Protein AF-0000000084721092 (afdb_homodimer)

Organism: Cystobacter fuscus (strain ATCC 25194 / DSM 2262 / NBRC 100088 / M29) (NCBI:txid1242864)

Secondary structure (DSSP, 8-state):
-EEEEPTT-EEEEETTEEEEEETTTTEEEEGGGGGSHHHHHHHHHTTS-EEHHHHHHHHHHHHT--HHHHHHHHHHHHHTTSEEETTSS-HHHHHHHHHHHHTT-HHHHHHHHHHTTSPPP-TTTTHHHHHHHHHHHHHHHSPPPPS----TTS-EEEPPSS------BHHHHHHT---S---SPBPHHHHHHHHHHHHSEEEEEEETTTEEEEEESS--GGG---EEEEEEESSBTTB-SEEEEEETTTTEEEEEEES--HHHIIIIII--TT--SS--SEEEEEEEEHHHHHHH--STHHHHHHHHHHHHHHHHHHHHHHHTT--EEEES---HHHHHHHHT--SSSEEEEEEEEE-/-EEEEPTT-EEEEETTEEEEEETTTTEEEEGGGGGSHHHHHHHHHTTS-EEHHHHHHHHHHHHT--HHHHHHHHHHHHHHTSEEETTSS-HHHHHHHHHHHHTT-HHHHHHHHHHTTSPPP-TTSSHHHHHHHHHHHHHHHSPPPPS----TTS-EEEPPSS------BHHHHHHT---S---SPBPHHHHHHHHHHHHS--EEEEETTTEEEEE-SS--GGG---EEEEEEESSBTTB-SEEEEEETTTTEEEEEEES--HHHIIIIII--TT--SS--SEEEEEEEEHHHHHHH--STHHHHHHHHHHHHHHHHHHHHHHHTT--EEEES---HHHHHHHHT--SSSEEEEEEEEE-

Structure (mmCIF, N/CA/C/O backbone):
data_AF-0000000084721092-model_v1
#
loop_
_entity.id
_entity.type
_entity.pdbx_description
1 polymer 'Nitroreductase domain-containing protein'
#
loop_
_atom_site.group_PDB
_atom_site.id
_atom_site.type_symbol
_atom_site.label_atom_id
_atom_site.label_alt_id
_atom_site.label_comp_id
_atom_site.label_asym_id
_atom_site.label_entity_id
_atom_site.label_seq_id
_atom_site.pdbx_PDB_ins_code
_atom_site.Cartn_x
_atom_site.Cartn_y
_atom_site.Cartn_z
_atom_site.occupancy
_atom_site.B_iso_or_equiv
_atom_site.auth_seq_id
_atom_site.auth_comp_id
_atom_site.auth_asym_id
_atom_site.auth_atom_id
_atom_site.pdbx_PDB_model_num
ATOM 1 N N . MET A 1 1 ? -22.094 -32.969 -9.875 1 88.88 1 MET A N 1
ATOM 2 C CA . MET A 1 1 ? -21.156 -32 -9.297 1 88.88 1 MET A CA 1
ATOM 3 C C . MET A 1 1 ? -20.062 -31.641 -10.305 1 88.88 1 MET A C 1
ATOM 5 O O . MET A 1 1 ? -19.562 -32.5 -11.016 1 88.88 1 MET A O 1
ATOM 9 N N . LYS A 1 2 ? -19.875 -30.391 -10.484 1 94 2 LYS A N 1
ATOM 10 C CA . LYS A 1 2 ? -18.828 -29.953 -11.406 1 94 2 LYS A CA 1
ATOM 11 C C . LYS A 1 2 ? -17.609 -29.453 -10.648 1 94 2 LYS A C 1
ATOM 13 O O . LYS A 1 2 ? -17.719 -29.047 -9.484 1 94 2 LYS A O 1
ATOM 18 N N . LEU A 1 3 ? -16.469 -29.656 -11.336 1 91.44 3 LEU A N 1
ATOM 19 C CA . LEU A 1 3 ? -15.188 -29.266 -10.758 1 91.44 3 LEU A CA 1
ATOM 20 C C . LEU A 1 3 ? -14.5 -28.219 -11.633 1 91.44 3 LEU A C 1
ATOM 22 O O . LEU A 1 3 ? -14.719 -28.188 -12.844 1 91.44 3 LEU A O 1
ATOM 26 N N . ARG A 1 4 ? -13.766 -27.391 -10.969 1 88.06 4 ARG A N 1
ATOM 27 C CA . ARG A 1 4 ? -12.945 -26.391 -11.641 1 88.06 4 ARG A CA 1
ATOM 28 C C . ARG A 1 4 ? -11.703 -26.047 -10.82 1 88.06 4 ARG A C 1
ATOM 30 O O . ARG A 1 4 ? -11.703 -26.188 -9.594 1 88.06 4 ARG A O 1
ATOM 37 N N . LEU A 1 5 ? -10.68 -25.688 -11.547 1 83.44 5 LEU A N 1
ATOM 38 C CA . LEU A 1 5 ? -9.523 -25.172 -10.812 1 83.44 5 LEU A CA 1
ATOM 39 C C . LEU A 1 5 ? -9.898 -23.969 -9.953 1 83.44 5 LEU A C 1
ATOM 41 O O . LEU A 1 5 ? -10.656 -23.109 -10.398 1 83.44 5 LEU A O 1
ATOM 45 N N . ALA A 1 6 ? -9.359 -24.016 -8.812 1 80.19 6 ALA A N 1
ATOM 46 C CA . ALA A 1 6 ? -9.641 -22.906 -7.906 1 80.19 6 ALA A CA 1
ATOM 47 C C . ALA A 1 6 ? -9.102 -21.594 -8.469 1 80.19 6 ALA A C 1
ATOM 49 O O . ALA A 1 6 ? -8.062 -21.562 -9.133 1 80.19 6 ALA A O 1
ATOM 50 N N . PRO A 1 7 ? -9.812 -20.547 -8.242 1 76.5 7 PRO A N 1
ATOM 51 C CA . PRO A 1 7 ? -9.289 -19.25 -8.68 1 76.5 7 PRO A CA 1
ATOM 52 C C . PRO A 1 7 ? -8.031 -18.828 -7.918 1 76.5 7 PRO A C 1
ATOM 54 O O . PRO A 1 7 ? -7.918 -19.094 -6.719 1 76.5 7 PRO A O 1
ATOM 57 N N . GLY A 1 8 ? -7.078 -18.234 -8.656 1 72.69 8 GLY A N 1
ATOM 58 C CA . GLY A 1 8 ? -5.91 -17.641 -8.031 1 72.69 8 GLY A CA 1
ATOM 59 C C . GLY A 1 8 ? -4.789 -18.641 -7.781 1 72.69 8 GLY A C 1
ATOM 60 O O . GLY A 1 8 ? -3.812 -18.328 -7.102 1 72.69 8 GLY A O 1
ATOM 61 N N . LEU A 1 9 ? -4.922 -19.859 -8.242 1 72.88 9 LEU A N 1
ATOM 62 C CA . LEU A 1 9 ? -3.863 -20.844 -8.062 1 72.88 9 LEU A CA 1
ATOM 63 C C . LEU A 1 9 ? -2.547 -20.344 -8.648 1 72.88 9 LEU A C 1
ATOM 65 O O . LEU A 1 9 ? -2.531 -19.75 -9.734 1 72.88 9 LEU A O 1
ATOM 69 N N . VAL A 1 10 ? -1.509 -20.594 -7.773 1 68.81 10 VAL A N 1
ATOM 70 C CA . VAL A 1 10 ? -0.183 -20.188 -8.219 1 68.81 10 VAL A CA 1
ATOM 71 C C . VAL A 1 10 ? 0.824 -21.297 -7.953 1 68.81 10 VAL A C 1
ATOM 73 O O . VAL A 1 10 ? 0.794 -21.938 -6.895 1 68.81 10 VAL A O 1
ATOM 76 N N . ALA A 1 11 ? 1.472 -21.625 -8.961 1 66.81 11 ALA A N 1
ATOM 77 C CA . ALA A 1 11 ? 2.617 -22.5 -8.742 1 66.81 11 ALA A CA 1
ATOM 78 C C . ALA A 1 11 ? 3.891 -21.688 -8.5 1 66.81 11 ALA A C 1
ATOM 80 O O . ALA A 1 11 ? 4.16 -20.719 -9.211 1 66.81 11 ALA A O 1
ATOM 81 N N . LEU A 1 12 ? 4.57 -21.969 -7.426 1 63.53 12 LEU A N 1
ATOM 82 C CA . LEU A 1 12 ? 5.684 -21.156 -6.945 1 63.53 12 LEU A CA 1
ATOM 83 C C . LEU A 1 12 ? 6.98 -21.969 -6.945 1 63.53 12 LEU A C 1
ATOM 85 O O . LEU A 1 12 ? 6.988 -23.141 -6.547 1 63.53 12 LEU A O 1
ATOM 89 N N . ASN A 1 13 ? 7.945 -21.391 -7.594 1 62.06 13 ASN A N 1
ATOM 90 C CA . ASN A 1 13 ? 9.305 -21.844 -7.332 1 62.06 13 ASN A CA 1
ATOM 91 C C . ASN A 1 13 ? 9.891 -21.188 -6.086 1 62.06 13 ASN A C 1
ATOM 93 O O . ASN A 1 13 ? 10.078 -19.969 -6.051 1 62.06 13 ASN A O 1
ATOM 97 N N . SER A 1 14 ? 9.938 -21.859 -4.965 1 59.66 14 SER A N 1
ATOM 98 C CA . SER A 1 14 ? 10.484 -21.375 -3.703 1 59.66 14 SER A CA 1
ATOM 99 C C . SER A 1 14 ? 11.719 -22.172 -3.289 1 59.66 14 SER A C 1
ATOM 101 O O . SER A 1 14 ? 12.016 -23.219 -3.879 1 59.66 14 SER A O 1
ATOM 103 N N . PRO A 1 15 ? 12.508 -21.578 -2.361 1 56.22 15 PRO A N 1
ATOM 104 C CA . PRO A 1 15 ? 13.641 -22.375 -1.864 1 56.22 15 PRO A CA 1
ATOM 105 C C . PRO A 1 15 ? 13.227 -23.75 -1.358 1 56.22 15 PRO A C 1
ATOM 107 O O . PRO A 1 15 ? 14.047 -24.672 -1.312 1 56.22 15 PRO A O 1
ATOM 110 N N . LEU A 1 16 ? 11.945 -23.859 -0.963 1 57.59 16 LEU A N 1
ATOM 111 C CA . LEU A 1 16 ? 11.438 -25.141 -0.494 1 57.59 16 LEU A CA 1
ATOM 112 C C . LEU A 1 16 ? 11.086 -26.047 -1.668 1 57.59 16 LEU A C 1
ATOM 114 O O . LEU A 1 16 ? 10.734 -27.219 -1.474 1 57.59 16 LEU A O 1
ATOM 118 N N . GLY A 1 17 ? 11.195 -25.531 -2.898 1 61.19 17 GLY A N 1
ATOM 119 C CA . GLY A 1 17 ? 10.828 -26.281 -4.098 1 61.19 17 GLY A CA 1
ATOM 120 C C . GLY A 1 17 ? 9.641 -25.672 -4.824 1 61.19 17 GLY A C 1
ATOM 121 O O . GLY A 1 17 ? 9.25 -24.547 -4.562 1 61.19 17 GLY A O 1
ATOM 122 N N . PHE A 1 18 ? 9.211 -26.375 -5.84 1 62.91 18 PHE A N 1
ATOM 123 C CA . PHE A 1 18 ? 8.031 -25.953 -6.598 1 62.91 18 PHE A CA 1
ATOM 124 C C . PHE A 1 18 ? 6.754 -26.344 -5.863 1 62.91 18 PHE A C 1
ATOM 126 O O . PHE A 1 18 ? 6.559 -27.5 -5.504 1 62.91 18 PHE A O 1
ATOM 133 N N . THR A 1 19 ? 5.996 -25.344 -5.48 1 70.06 19 THR A N 1
ATOM 134 C CA . THR A 1 19 ? 4.77 -25.578 -4.727 1 70.06 19 THR A CA 1
ATOM 135 C C . THR A 1 19 ? 3.584 -24.891 -5.41 1 70.06 19 THR A C 1
ATOM 137 O O . THR A 1 19 ? 3.766 -23.984 -6.219 1 70.06 19 THR A O 1
ATOM 140 N N . ILE A 1 20 ? 2.465 -25.5 -5.262 1 72.12 20 ILE A N 1
ATOM 141 C CA . ILE A 1 20 ? 1.227 -24.875 -5.711 1 72.12 20 ILE A CA 1
ATOM 142 C C . ILE A 1 20 ? 0.474 -24.312 -4.512 1 72.12 20 ILE A C 1
ATOM 144 O O . ILE A 1 20 ? 0.27 -25 -3.51 1 72.12 20 ILE A O 1
ATOM 148 N N . LEU A 1 21 ? 0.239 -23.047 -4.656 1 72.44 21 LEU A N 1
ATOM 149 C CA . LEU A 1 21 ? -0.495 -22.359 -3.596 1 72.44 21 LEU A CA 1
ATOM 150 C C . LEU A 1 21 ? -1.95 -22.141 -3.994 1 72.44 21 LEU A C 1
ATOM 152 O O . LEU A 1 21 ? -2.23 -21.656 -5.09 1 72.44 21 LEU A O 1
ATOM 156 N N . SER A 1 22 ? -2.857 -22.766 -3.166 1 73.12 22 SER A N 1
ATOM 157 C CA . SER A 1 22 ? -4.27 -22.406 -3.244 1 73.12 22 SER A CA 1
ATOM 158 C C . SER A 1 22 ? -4.613 -21.281 -2.287 1 73.12 22 SER A C 1
ATOM 160 O O . SER A 1 22 ? -4.688 -21.484 -1.072 1 73.12 22 SER A O 1
ATOM 162 N N . PRO A 1 23 ? -4.879 -20.172 -2.898 1 65.94 23 PRO A N 1
ATOM 163 C CA . PRO A 1 23 ? -5.109 -19.047 -1.992 1 65.94 23 PRO A CA 1
ATOM 164 C C . PRO A 1 23 ? -6.426 -19.156 -1.226 1 65.94 23 PRO A C 1
ATOM 166 O O . PRO A 1 23 ? -6.555 -18.609 -0.127 1 65.94 23 PRO A O 1
ATOM 169 N N . HIS A 1 24 ? -7.41 -19.875 -1.789 1 70.19 24 HIS A N 1
ATOM 170 C CA . HIS A 1 24 ? -8.719 -19.922 -1.143 1 70.19 24 HIS A CA 1
ATOM 171 C C . HIS A 1 24 ? -8.656 -20.688 0.168 1 70.19 24 HIS A C 1
ATOM 173 O O . HIS A 1 24 ? -9.391 -20.391 1.11 1 70.19 24 HIS A O 1
ATOM 179 N N . LEU A 1 25 ? -7.746 -21.672 0.221 1 68.94 25 LEU A N 1
ATOM 180 C CA . LEU A 1 25 ? -7.598 -22.438 1.46 1 68.94 25 LEU A CA 1
ATOM 181 C C . LEU A 1 25 ? -6.258 -22.141 2.123 1 68.94 25 LEU A C 1
ATOM 183 O O . LEU A 1 25 ? -5.957 -22.672 3.193 1 68.94 25 LEU A O 1
ATOM 187 N N . ASN A 1 26 ? -5.48 -21.203 1.487 1 68.56 26 ASN A N 1
ATOM 188 C CA . ASN A 1 26 ? -4.133 -20.891 1.945 1 68.56 26 ASN A CA 1
ATOM 189 C C . ASN A 1 26 ? -3.311 -22.156 2.203 1 68.56 26 ASN A C 1
ATOM 191 O O . ASN A 1 26 ? -2.74 -22.312 3.281 1 68.56 26 ASN A O 1
ATOM 195 N N . ARG A 1 27 ? -3.357 -23.047 1.295 1 70.56 27 ARG A N 1
ATOM 196 C CA . ARG A 1 27 ? -2.631 -24.312 1.379 1 70.56 27 ARG A CA 1
ATOM 197 C C . ARG A 1 27 ? -1.599 -24.422 0.262 1 70.56 27 ARG A C 1
ATOM 199 O O . ARG A 1 27 ? -1.841 -23.969 -0.861 1 70.56 27 ARG A O 1
ATOM 206 N N . GLN A 1 28 ? -0.469 -24.922 0.748 1 70.56 28 GLN A N 1
ATOM 207 C CA . GLN A 1 28 ? 0.604 -25.156 -0.211 1 70.56 28 GLN A CA 1
ATOM 208 C C . GLN A 1 28 ? 0.845 -26.656 -0.406 1 70.56 28 GLN A C 1
ATOM 210 O O . GLN A 1 28 ? 0.821 -27.422 0.558 1 70.56 28 GLN A O 1
ATOM 215 N N . VAL A 1 29 ? 0.781 -27.031 -1.613 1 69.88 29 VAL A N 1
ATOM 216 C CA . VAL A 1 29 ? 1.052 -28.438 -1.914 1 69.88 29 VAL A CA 1
ATOM 217 C C . VAL A 1 29 ? 2.355 -28.547 -2.701 1 69.88 29 VAL A C 1
ATOM 219 O O . VAL A 1 29 ? 2.742 -27.625 -3.416 1 69.88 29 VAL A O 1
ATOM 222 N N . ASP A 1 30 ? 3.021 -29.656 -2.465 1 66 30 ASP A N 1
ATOM 223 C CA . ASP A 1 30 ? 4.281 -29.922 -3.156 1 66 30 ASP A CA 1
ATOM 224 C C . ASP A 1 30 ? 4.078 -29.969 -4.668 1 66 30 ASP A C 1
ATOM 226 O O . ASP A 1 30 ? 3.098 -30.547 -5.152 1 66 30 ASP A O 1
ATOM 230 N N . GLY A 1 31 ? 4.945 -29.312 -5.355 1 61.72 31 GLY A N 1
ATOM 231 C CA . GLY A 1 31 ? 4.887 -29.219 -6.805 1 61.72 31 GLY A CA 1
ATOM 232 C C . GLY A 1 31 ? 5.168 -30.547 -7.492 1 61.72 31 GLY A C 1
ATOM 233 O O . GLY A 1 31 ? 4.996 -30.672 -8.703 1 61.72 31 GLY A O 1
ATOM 234 N N . GLY A 1 32 ? 5.703 -31.516 -6.688 1 61.94 32 GLY A N 1
ATOM 235 C CA . GLY A 1 32 ? 5.883 -32.844 -7.273 1 61.94 32 GLY A CA 1
ATOM 236 C C . GLY A 1 32 ? 4.645 -33.344 -7.988 1 61.94 32 GLY A C 1
ATOM 237 O O . GLY A 1 32 ? 4.742 -34.188 -8.891 1 61.94 32 GLY A O 1
ATOM 238 N N . LEU A 1 33 ? 3.605 -32.75 -7.617 1 60.81 33 LEU A N 1
ATOM 239 C CA . LEU A 1 33 ? 2.352 -33.062 -8.281 1 60.81 33 LEU A CA 1
ATOM 240 C C . LEU A 1 33 ? 2.395 -32.688 -9.758 1 60.81 33 LEU A C 1
ATOM 242 O O . LEU A 1 33 ? 1.742 -33.312 -10.586 1 60.81 33 LEU A O 1
ATOM 246 N N . LEU A 1 34 ? 3.225 -31.719 -10.023 1 60.38 34 LEU A N 1
ATOM 247 C CA . LEU A 1 34 ? 3.307 -31.234 -11.398 1 60.38 34 LEU A CA 1
ATOM 248 C C . LEU A 1 34 ? 4.16 -32.156 -12.258 1 60.38 34 LEU A C 1
ATOM 250 O O . LEU A 1 34 ? 4.117 -32.062 -13.484 1 60.38 34 LEU A O 1
ATOM 254 N N . GLU A 1 35 ? 4.902 -32.969 -11.508 1 60.38 35 GLU A N 1
ATOM 255 C CA . GLU A 1 35 ? 5.668 -33.969 -12.234 1 60.38 35 GLU A CA 1
ATOM 256 C C . GLU A 1 35 ? 4.75 -35 -12.867 1 60.38 35 GLU A C 1
ATOM 258 O O . GLU A 1 35 ? 5.148 -35.719 -13.789 1 60.38 35 GLU A O 1
ATOM 263 N N . GLU A 1 36 ? 3.598 -34.938 -12.281 1 58.97 36 GLU A N 1
ATOM 264 C CA . GLU A 1 36 ? 2.635 -35.906 -12.812 1 58.97 36 GLU A CA 1
ATOM 265 C C . GLU A 1 36 ? 1.87 -35.312 -14 1 58.97 36 GLU A C 1
ATOM 267 O O . GLU A 1 36 ? 1.123 -34.344 -13.844 1 58.97 36 GLU A O 1
ATOM 272 N N . ARG A 1 37 ? 2.277 -35.656 -15.195 1 58.69 37 ARG A N 1
ATOM 273 C CA . ARG A 1 37 ? 1.621 -35.219 -16.422 1 58.69 37 ARG A CA 1
ATOM 274 C C . ARG A 1 37 ? 0.109 -35.156 -16.234 1 58.69 37 ARG A C 1
ATOM 276 O O . ARG A 1 37 ? -0.547 -34.281 -16.812 1 58.69 37 ARG A O 1
ATOM 283 N N . SER A 1 38 ? -0.186 -36.062 -15.539 1 60.84 38 SER A N 1
ATOM 284 C CA . SER A 1 38 ? -1.628 -36.156 -15.336 1 60.84 38 SER A CA 1
ATOM 285 C C . SER A 1 38 ? -2.162 -34.938 -14.594 1 60.84 38 SER A C 1
ATOM 287 O O . SER A 1 38 ? -3.24 -34.438 -14.914 1 60.84 38 SER A O 1
ATOM 289 N N . PHE A 1 39 ? -1.338 -34.344 -13.812 1 64.38 39 PHE A N 1
ATOM 290 C CA . PHE A 1 39 ? -1.805 -33.219 -13.016 1 64.38 39 PHE A CA 1
ATOM 291 C C . PHE A 1 39 ? -1.832 -31.953 -13.852 1 64.38 39 PHE A C 1
ATOM 293 O O . PHE A 1 39 ? -2.789 -31.188 -13.781 1 64.38 39 PHE A O 1
ATOM 300 N N . VAL A 1 40 ? -0.849 -31.828 -14.617 1 63.69 40 VAL A N 1
ATOM 301 C CA . VAL A 1 40 ? -0.797 -30.656 -15.477 1 63.69 40 VAL A CA 1
ATOM 302 C C . VAL A 1 40 ? -1.979 -30.672 -16.453 1 63.69 40 VAL A C 1
ATOM 304 O O . VAL A 1 40 ? -2.594 -29.625 -16.703 1 63.69 40 VAL A O 1
ATOM 307 N N . THR A 1 41 ? -2.168 -31.828 -16.938 1 67.25 41 THR A N 1
ATOM 308 C CA . THR A 1 41 ? -3.297 -31.984 -17.844 1 67.25 41 THR A CA 1
ATOM 309 C C . THR A 1 41 ? -4.609 -31.656 -17.141 1 67.25 41 THR A C 1
ATOM 311 O O . THR A 1 41 ? -5.5 -31.047 -17.75 1 67.25 41 THR A O 1
ATOM 314 N N . LEU A 1 42 ? -4.656 -32.062 -15.906 1 71.94 42 LEU A N 1
ATOM 315 C CA . LEU A 1 42 ? -5.855 -31.766 -15.133 1 71.94 42 LEU A CA 1
ATOM 316 C C . LEU A 1 42 ? -6.016 -30.266 -14.953 1 71.94 42 LEU A C 1
ATOM 318 O O . LEU A 1 42 ? -7.133 -29.75 -15.016 1 71.94 42 LEU A O 1
ATOM 322 N N . LEU A 1 43 ? -4.891 -29.609 -14.805 1 70.19 43 LEU A N 1
ATOM 323 C CA . LEU A 1 43 ? -4.922 -28.156 -14.633 1 70.19 43 LEU A CA 1
ATOM 324 C C . LEU A 1 43 ? -5.438 -27.469 -15.891 1 70.19 43 LEU A C 1
ATOM 326 O O . LEU A 1 43 ? -6.113 -26.438 -15.805 1 70.19 43 LEU A O 1
ATOM 330 N N . GLU A 1 44 ? -5.18 -28.156 -16.969 1 69.5 44 GLU A N 1
ATOM 331 C CA . GLU A 1 44 ? -5.633 -27.594 -18.234 1 69.5 44 GLU A CA 1
ATOM 332 C C . GLU A 1 44 ? -7.102 -27.906 -18.484 1 69.5 44 GLU A C 1
ATOM 334 O O . GLU A 1 44 ? -7.836 -27.078 -19.031 1 69.5 44 GLU A O 1
ATOM 339 N N . GLN A 1 45 ? -7.434 -29.016 -18.062 1 75 45 GLN A N 1
ATOM 340 C CA . GLN A 1 45 ? -8.766 -29.5 -18.406 1 75 45 GLN A CA 1
ATOM 341 C C . GLN A 1 45 ? -9.812 -28.953 -17.438 1 75 45 GLN A C 1
ATOM 343 O O . GLN A 1 45 ? -11 -28.891 -17.766 1 75 45 GLN A O 1
ATOM 348 N N . CYS A 1 46 ? -9.414 -28.609 -16.281 1 82.5 46 CYS A N 1
ATOM 349 C CA . CYS A 1 46 ? -10.359 -28.156 -15.273 1 82.5 46 CYS A CA 1
ATOM 350 C C . CYS A 1 46 ? -10.406 -26.625 -15.211 1 82.5 46 CYS A C 1
ATOM 352 O O . CYS A 1 46 ? -10.711 -26.062 -14.164 1 82.5 46 CYS A O 1
ATOM 354 N N . ARG A 1 47 ? -10.117 -26 -16.234 1 80 47 ARG A N 1
ATOM 355 C CA . ARG A 1 47 ? -10.172 -24.531 -16.281 1 80 47 ARG A CA 1
ATOM 356 C C . ARG A 1 47 ? -11.617 -24.047 -16.266 1 80 47 ARG A C 1
ATOM 358 O O . ARG A 1 47 ? -11.891 -22.922 -15.82 1 80 47 ARG A O 1
ATOM 365 N N . GLU A 1 48 ? -12.391 -24.812 -16.891 1 84.19 48 GLU A N 1
ATOM 366 C CA . GLU A 1 48 ? -13.836 -24.578 -16.859 1 84.19 48 GLU A CA 1
ATOM 367 C C . GLU A 1 48 ? -14.555 -25.656 -16.062 1 84.19 48 GLU A C 1
ATOM 369 O O . GLU A 1 48 ? -13.969 -26.688 -15.727 1 84.19 48 GLU A O 1
ATOM 374 N N . TRP A 1 49 ? -15.75 -25.344 -15.742 1 89.5 49 TRP A N 1
ATOM 375 C CA . TRP A 1 49 ? -16.531 -26.328 -15 1 89.5 49 TRP A CA 1
ATOM 376 C C . TRP A 1 49 ? -16.672 -27.625 -15.789 1 89.5 49 TRP A C 1
ATOM 378 O O . TRP A 1 49 ? -17.062 -27.594 -16.953 1 89.5 49 TRP A O 1
ATOM 388 N N . ILE A 1 50 ? -16.312 -28.719 -15.203 1 92.75 50 ILE A N 1
ATOM 389 C CA . ILE A 1 50 ? -16.344 -30.031 -15.82 1 92.75 50 ILE A CA 1
ATOM 390 C C . ILE A 1 50 ? -16.922 -31.047 -14.844 1 92.75 50 ILE A C 1
ATOM 392 O O . ILE A 1 50 ? -16.688 -30.969 -13.641 1 92.75 50 ILE A O 1
ATOM 396 N N . ASP A 1 51 ? -17.625 -31.922 -15.312 1 94.75 51 ASP A N 1
ATOM 397 C CA . ASP A 1 51 ? -18.266 -32.938 -14.469 1 94.75 51 ASP A CA 1
ATOM 398 C C . ASP A 1 51 ? -17.234 -33.781 -13.75 1 94.75 51 ASP A C 1
ATOM 400 O O . ASP A 1 51 ? -16.234 -34.188 -14.344 1 94.75 51 ASP A O 1
ATOM 404 N N . ARG A 1 52 ? -17.516 -34.031 -12.5 1 93.62 52 ARG A N 1
ATOM 405 C CA . ARG A 1 52 ? -16.609 -34.812 -11.695 1 93.62 52 ARG A CA 1
ATOM 406 C C . ARG A 1 52 ? -16.312 -36.156 -12.359 1 93.62 52 ARG A C 1
ATOM 408 O O . ARG A 1 52 ? -15.172 -36.625 -12.352 1 93.62 52 ARG A O 1
ATOM 415 N N . GLY A 1 53 ? -17.375 -36.781 -12.883 1 93.69 53 GLY A N 1
ATOM 416 C CA . GLY A 1 53 ? -17.203 -38.062 -13.562 1 93.69 53 GLY A CA 1
ATOM 417 C C . GLY A 1 53 ? -16.234 -37.969 -14.727 1 93.69 53 GLY A C 1
ATOM 418 O O . GLY A 1 53 ? -15.453 -38.906 -14.961 1 93.69 53 GLY A O 1
ATOM 419 N N . GLN A 1 54 ? -16.328 -36.906 -15.453 1 93.38 54 GLN A N 1
ATOM 420 C CA . GLN A 1 54 ? -15.406 -36.719 -16.578 1 93.38 54 GLN A CA 1
ATOM 421 C C . GLN A 1 54 ? -13.969 -36.562 -16.078 1 93.38 54 GLN A C 1
ATOM 423 O O . GLN A 1 54 ? -13.039 -37.062 -16.703 1 93.38 54 GLN A O 1
ATOM 428 N N . VAL A 1 55 ? -13.805 -35.844 -15.047 1 91.06 55 VAL A N 1
ATOM 429 C CA . VAL A 1 55 ? -12.477 -35.656 -14.461 1 91.06 55 VAL A CA 1
ATOM 430 C C . VAL A 1 55 ? -11.922 -37 -14.008 1 91.06 55 VAL A C 1
ATOM 432 O O . VAL A 1 55 ? -10.75 -37.312 -14.227 1 91.06 55 VAL A O 1
ATOM 435 N N . SER A 1 56 ? -12.773 -37.75 -13.367 1 90.44 56 SER A N 1
ATOM 436 C CA . SER A 1 56 ? -12.375 -39.094 -12.914 1 90.44 56 SER A CA 1
ATOM 437 C C . SER A 1 56 ? -11.898 -39.969 -14.078 1 90.44 56 SER A C 1
ATOM 439 O O . SER A 1 56 ? -10.875 -40.625 -13.984 1 90.44 56 SER A O 1
ATOM 441 N N . ARG A 1 57 ? -12.617 -39.875 -15.133 1 90.75 57 ARG A N 1
ATOM 442 C CA . ARG A 1 57 ? -12.25 -40.656 -16.312 1 90.75 57 ARG A CA 1
ATOM 443 C C . ARG A 1 57 ? -10.898 -40.188 -16.875 1 90.75 57 ARG A C 1
ATOM 445 O O . ARG A 1 57 ? -10.078 -41 -17.281 1 90.75 57 ARG A O 1
ATOM 452 N N . LEU A 1 58 ? -10.797 -38.938 -16.906 1 86.44 58 LEU A N 1
ATOM 453 C CA . LEU A 1 58 ? -9.555 -38.344 -17.406 1 86.44 58 LEU A CA 1
ATOM 454 C C . LEU A 1 58 ? -8.367 -38.812 -16.562 1 86.44 58 LEU A C 1
ATOM 456 O O . LEU A 1 58 ? -7.301 -39.125 -17.109 1 86.44 58 LEU A O 1
ATOM 460 N N . ILE A 1 59 ? -8.555 -38.844 -15.289 1 82.88 59 ILE A N 1
ATOM 461 C CA . ILE A 1 59 ? -7.492 -39.281 -14.391 1 82.88 59 ILE A CA 1
ATOM 462 C C . ILE A 1 59 ? -7.195 -40.75 -14.625 1 82.88 59 ILE A C 1
ATOM 464 O O . ILE A 1 59 ? -6.031 -41.156 -14.688 1 82.88 59 ILE A O 1
ATOM 468 N N . CYS A 1 60 ? -8.227 -41.469 -14.734 1 85 60 CYS A N 1
ATOM 469 C CA . CYS A 1 60 ? -8.039 -42.906 -14.992 1 85 60 CYS A CA 1
ATOM 470 C C . CYS A 1 60 ? -7.23 -43.125 -16.266 1 85 60 CYS A C 1
ATOM 472 O O . CYS A 1 60 ? -6.301 -43.938 -16.281 1 85 60 CYS A O 1
ATOM 474 N N . GLU A 1 61 ? -7.602 -42.438 -17.266 1 82.94 61 GLU A N 1
ATOM 475 C CA . GLU A 1 61 ? -6.965 -42.594 -18.562 1 82.94 61 GLU A CA 1
ATOM 476 C C . GLU A 1 61 ? -5.516 -42.094 -18.531 1 82.94 61 GLU A C 1
ATOM 478 O O . GLU A 1 61 ? -4.629 -42.75 -19.094 1 82.94 61 GLU A O 1
ATOM 483 N N . ARG A 1 62 ? -5.359 -41.125 -17.859 1 75 62 ARG A N 1
ATOM 484 C CA . ARG A 1 62 ? -4.066 -40.469 -17.969 1 75 62 ARG A CA 1
ATOM 485 C C . ARG A 1 62 ? -3.088 -41 -16.922 1 75 62 ARG A C 1
ATOM 487 O O . ARG A 1 62 ? -1.88 -41.031 -17.156 1 75 62 ARG A O 1
ATOM 494 N N . MET A 1 63 ? -3.654 -41.281 -15.766 1 71.5 63 MET A N 1
ATOM 495 C CA . MET A 1 63 ? -2.781 -41.719 -14.68 1 71.5 63 MET A CA 1
ATOM 496 C C . MET A 1 63 ? -2.797 -43.25 -14.555 1 71.5 63 MET A C 1
ATOM 498 O O . MET A 1 63 ? -2.154 -43.812 -13.664 1 71.5 63 MET A O 1
ATOM 502 N N . ASN A 1 64 ? -3.373 -43.781 -15.516 1 77.62 64 ASN A N 1
ATOM 503 C CA . ASN A 1 64 ? -3.523 -45.219 -15.445 1 77.62 64 ASN A CA 1
ATOM 504 C C . ASN A 1 64 ? -3.941 -45.688 -14.055 1 77.62 64 ASN A C 1
ATOM 506 O O . ASN A 1 64 ? -3.285 -46.531 -13.453 1 77.62 64 ASN A O 1
ATOM 510 N N . ALA A 1 65 ? -4.867 -45.062 -13.547 1 80.31 65 ALA A N 1
ATOM 511 C CA . ALA A 1 65 ? -5.414 -45.312 -12.219 1 80.31 65 ALA A CA 1
ATOM 512 C C . ALA A 1 65 ? -6.82 -45.906 -12.312 1 80.31 65 ALA A C 1
ATOM 514 O O . ALA A 1 65 ? -7.484 -45.781 -13.344 1 80.31 65 ALA A O 1
ATOM 515 N N . ASP A 1 66 ? -7.141 -46.656 -11.312 1 87.31 66 ASP A N 1
ATOM 516 C CA . ASP A 1 66 ? -8.523 -47.125 -11.289 1 87.31 66 ASP A CA 1
ATOM 517 C C . ASP A 1 66 ? -9.469 -46.062 -10.773 1 87.31 66 ASP A C 1
ATOM 519 O O . ASP A 1 66 ? -9.023 -44.938 -10.422 1 87.31 66 ASP A O 1
ATOM 523 N N . SER A 1 67 ? -10.703 -46.344 -10.797 1 89.62 67 SER A N 1
ATOM 524 C CA . SER A 1 67 ? -11.727 -45.375 -10.477 1 89.62 67 SER A CA 1
ATOM 525 C C . SER A 1 67 ? -11.625 -44.906 -9.023 1 89.62 67 SER A C 1
ATOM 527 O O . SER A 1 67 ? -11.805 -43.719 -8.719 1 89.62 67 SER A O 1
ATOM 529 N N . ASP A 1 68 ? -11.258 -45.781 -8.133 1 90.88 68 ASP A N 1
ATOM 530 C CA . ASP A 1 68 ? -11.133 -45.438 -6.723 1 90.88 68 ASP A CA 1
ATOM 531 C C . ASP A 1 68 ? -9.961 -44.5 -6.488 1 90.88 68 ASP A C 1
ATOM 533 O O . ASP A 1 68 ? -10.07 -43.531 -5.73 1 90.88 68 ASP A O 1
ATOM 537 N N . ALA A 1 69 ? -8.938 -44.875 -7.098 1 85.81 69 ALA A N 1
ATOM 538 C CA . ALA A 1 69 ? -7.758 -44.031 -6.992 1 85.81 69 ALA A CA 1
ATOM 539 C C . ALA A 1 69 ? -8.008 -42.656 -7.605 1 85.81 69 ALA A C 1
ATOM 541 O O . ALA A 1 69 ? -7.531 -41.625 -7.086 1 85.81 69 ALA A O 1
ATOM 542 N N . ALA A 1 70 ? -8.695 -42.625 -8.719 1 86.25 70 ALA A N 1
ATOM 543 C CA . ALA A 1 70 ? -9.039 -41.375 -9.359 1 86.25 70 ALA A CA 1
ATOM 544 C C . ALA A 1 70 ? -9.883 -40.5 -8.445 1 86.25 70 ALA A C 1
ATOM 546 O O . ALA A 1 70 ? -9.609 -39.281 -8.281 1 86.25 70 ALA A O 1
ATOM 547 N N . GLU A 1 71 ? -10.836 -41.125 -7.875 1 89.81 71 GLU A N 1
ATOM 548 C CA . GLU A 1 71 ? -11.711 -40.375 -6.969 1 89.81 71 GLU A CA 1
ATOM 549 C C . GLU A 1 71 ? -10.945 -39.875 -5.75 1 89.81 71 GLU A C 1
ATOM 551 O O . GLU A 1 71 ? -11.195 -38.781 -5.266 1 89.81 71 GLU A O 1
ATOM 556 N N . ALA A 1 72 ? -10.062 -40.688 -5.273 1 86.19 72 ALA A N 1
ATOM 557 C CA . ALA A 1 72 ? -9.227 -40.281 -4.148 1 86.19 72 ALA A CA 1
ATOM 558 C C . ALA A 1 72 ? -8.359 -39.062 -4.512 1 86.19 72 ALA A C 1
ATOM 560 O O . ALA A 1 72 ? -8.156 -38.188 -3.691 1 86.19 72 ALA A O 1
ATOM 561 N N . THR A 1 73 ? -7.895 -39.125 -5.699 1 82.31 73 THR A N 1
ATOM 562 C CA . THR A 1 73 ? -7.086 -38 -6.184 1 82.31 73 THR A CA 1
ATOM 563 C C . THR A 1 73 ? -7.918 -36.75 -6.266 1 82.31 73 THR A C 1
ATOM 565 O O . THR A 1 73 ? -7.453 -35.656 -5.875 1 82.31 73 THR A O 1
ATOM 568 N N . ILE A 1 74 ? -9.078 -36.875 -6.785 1 85.38 74 ILE A N 1
ATOM 569 C CA . ILE A 1 74 ? -9.969 -35.719 -6.867 1 85.38 74 ILE A CA 1
ATOM 570 C C . ILE A 1 74 ? -10.219 -35.156 -5.469 1 85.38 74 ILE A C 1
ATOM 572 O O . ILE A 1 74 ? -10.141 -33.938 -5.25 1 85.38 74 ILE A O 1
ATOM 576 N N . ASP A 1 75 ? -10.406 -36 -4.566 1 86.38 75 ASP A N 1
ATOM 577 C CA . ASP A 1 75 ? -10.648 -35.594 -3.191 1 86.38 75 ASP A CA 1
ATOM 578 C C . ASP A 1 75 ? -9.43 -34.875 -2.596 1 86.38 75 ASP A C 1
ATOM 580 O O . ASP A 1 75 ? -9.562 -33.938 -1.838 1 86.38 75 ASP A O 1
ATOM 584 N N . GLU A 1 76 ? -8.352 -35.406 -2.926 1 80.06 76 GLU A N 1
ATOM 585 C CA . GLU A 1 76 ? -7.109 -34.781 -2.455 1 80.06 76 GLU A CA 1
ATOM 586 C C . GLU A 1 76 ? -6.945 -33.375 -3.018 1 80.06 76 GLU A C 1
ATOM 588 O O . GLU A 1 76 ? -6.547 -32.469 -2.297 1 80.06 76 GLU A O 1
ATOM 593 N N . LEU A 1 77 ? -7.258 -33.25 -4.285 1 80.19 77 LEU A N 1
ATOM 594 C CA . LEU A 1 77 ? -7.137 -31.938 -4.93 1 80.19 77 LEU A CA 1
ATOM 595 C C . LEU A 1 77 ? -8.172 -30.953 -4.375 1 80.19 77 LEU A C 1
ATOM 597 O O . LEU A 1 77 ? -7.879 -29.766 -4.207 1 80.19 77 LEU A O 1
ATOM 601 N N . LEU A 1 78 ? -9.289 -31.484 -4.105 1 83.38 78 LEU A N 1
ATOM 602 C CA . LEU A 1 78 ? -10.32 -30.672 -3.467 1 83.38 78 LEU A CA 1
ATOM 603 C C . LEU A 1 78 ? -9.898 -30.281 -2.055 1 83.38 78 LEU A C 1
ATOM 605 O O . LEU A 1 78 ? -10.031 -29.125 -1.665 1 83.38 78 LEU A O 1
ATOM 609 N N . GLY A 1 79 ? -9.344 -31.25 -1.38 1 80.75 79 GLY A N 1
ATOM 610 C CA . GLY A 1 79 ? -8.883 -31 -0.027 1 80.75 79 GLY A CA 1
ATOM 611 C C . GLY A 1 79 ? -7.727 -30.016 0.03 1 80.75 79 GLY A C 1
ATOM 612 O O . GLY A 1 79 ? -7.598 -29.25 0.99 1 80.75 79 GLY A O 1
ATOM 613 N N . ALA A 1 80 ? -6.965 -30 -1.051 1 77.19 80 ALA A N 1
ATOM 614 C CA . ALA A 1 80 ? -5.816 -29.094 -1.131 1 77.19 80 ALA A CA 1
ATOM 615 C C . ALA A 1 80 ? -6.234 -27.719 -1.657 1 77.19 80 ALA A C 1
ATOM 617 O O . ALA A 1 80 ? -5.43 -26.781 -1.672 1 77.19 80 ALA A O 1
ATOM 618 N N . GLY A 1 81 ? -7.473 -27.594 -2.1 1 79.69 81 GLY A N 1
ATOM 619 C CA . GLY A 1 81 ? -7.969 -26.312 -2.607 1 79.69 81 GLY A CA 1
ATOM 620 C C . GLY A 1 81 ? -7.559 -26.047 -4.043 1 79.69 81 GLY A C 1
ATOM 621 O O . GLY A 1 81 ? -7.648 -24.922 -4.516 1 79.69 81 GLY A O 1
ATOM 622 N N . MET A 1 82 ? -7.113 -27.016 -4.688 1 79.12 82 MET A N 1
ATOM 623 C CA . MET A 1 82 ? -6.711 -26.859 -6.078 1 79.12 82 MET A CA 1
ATOM 624 C C . MET A 1 82 ? -7.922 -26.891 -7.004 1 79.12 82 MET A C 1
ATOM 626 O O . MET A 1 82 ? -7.926 -26.25 -8.055 1 79.12 82 MET A O 1
ATOM 630 N N . LEU A 1 83 ? -8.883 -27.719 -6.566 1 81.5 83 LEU A N 1
ATOM 631 C CA . LEU A 1 83 ? -10.172 -27.781 -7.254 1 81.5 83 LEU A CA 1
ATOM 632 C C . LEU A 1 83 ? -11.289 -27.266 -6.363 1 81.5 83 LEU A C 1
ATOM 634 O O . LEU A 1 83 ? -11.188 -27.312 -5.137 1 81.5 83 LEU A O 1
ATOM 638 N N . VAL A 1 84 ? -12.242 -26.672 -6.957 1 86.88 84 VAL A N 1
ATOM 639 C CA . VAL A 1 84 ? -13.461 -26.281 -6.254 1 86.88 84 VAL A CA 1
ATOM 640 C C . VAL A 1 84 ? -14.672 -26.922 -6.926 1 86.88 84 VAL A C 1
ATOM 642 O O . VAL A 1 84 ? -14.609 -27.312 -8.094 1 86.88 84 VAL A O 1
ATOM 645 N N . MET A 1 85 ? -15.711 -27.078 -6.133 1 89.12 85 MET A N 1
ATOM 646 C CA . MET A 1 85 ? -16.969 -27.625 -6.629 1 89.12 85 MET A CA 1
ATOM 647 C C . MET A 1 85 ? -17.953 -26.5 -6.965 1 89.12 85 MET A C 1
ATOM 649 O O . MET A 1 85 ? -17.859 -25.406 -6.406 1 89.12 85 MET A O 1
ATOM 653 N N . ASP A 1 86 ? -18.781 -26.734 -7.934 1 87.75 86 ASP A N 1
ATOM 654 C CA . ASP A 1 86 ? -19.75 -25.719 -8.344 1 87.75 86 ASP A CA 1
ATOM 655 C C . ASP A 1 86 ? -20.672 -25.344 -7.184 1 87.75 86 ASP A C 1
ATOM 657 O O . ASP A 1 86 ? -21.297 -24.281 -7.191 1 87.75 86 ASP A O 1
ATOM 661 N N . ALA A 1 87 ? -20.766 -26.25 -6.223 1 79.5 87 ALA A N 1
ATOM 662 C CA . ALA A 1 87 ? -21.562 -25.938 -5.039 1 79.5 87 ALA A CA 1
ATOM 663 C C . ALA A 1 87 ? -20.828 -24.953 -4.129 1 79.5 87 ALA A C 1
ATOM 665 O O . ALA A 1 87 ? -21.438 -24.328 -3.27 1 79.5 87 ALA A O 1
ATOM 666 N N . ASP A 1 88 ? -19.547 -24.906 -4.395 1 74.5 88 ASP A N 1
ATOM 667 C CA . ASP A 1 88 ? -18.75 -23.984 -3.578 1 74.5 88 ASP A CA 1
ATOM 668 C C . ASP A 1 88 ? -19 -22.531 -3.979 1 74.5 88 ASP A C 1
ATOM 670 O O . ASP A 1 88 ? -19.156 -22.234 -5.164 1 74.5 88 ASP A O 1
ATOM 674 N N . ASP A 1 89 ? -19.406 -21.719 -3.17 1 68.44 89 ASP A N 1
ATOM 675 C CA . ASP A 1 89 ? -19.672 -20.297 -3.422 1 68.44 89 ASP A CA 1
ATOM 676 C C . ASP A 1 89 ? -18.375 -19.562 -3.779 1 68.44 89 ASP A C 1
ATOM 678 O O . ASP A 1 89 ? -17.828 -18.828 -2.955 1 68.44 89 ASP A O 1
ATOM 682 N N . GLN A 1 90 ? -17.906 -19.938 -5.059 1 77.56 90 GLN A N 1
ATOM 683 C CA . GLN A 1 90 ? -16.703 -19.266 -5.52 1 77.56 90 GLN A CA 1
ATOM 684 C C . GLN A 1 90 ? -17 -18.359 -6.707 1 77.56 90 GLN A C 1
ATOM 686 O O . GLN A 1 90 ? -16.078 -17.953 -7.43 1 77.56 90 GLN A O 1
ATOM 691 N N . ALA A 1 91 ? -18.172 -18.078 -6.926 1 78.56 91 ALA A N 1
ATOM 692 C CA . ALA A 1 91 ? -18.578 -17.328 -8.109 1 78.56 91 ALA A CA 1
ATOM 693 C C . ALA A 1 91 ? -17.906 -15.953 -8.148 1 78.56 91 ALA A C 1
ATOM 695 O O . ALA A 1 91 ? -17.422 -15.523 -9.203 1 78.56 91 ALA A O 1
ATOM 696 N N . ASP A 1 92 ? -17.828 -15.32 -7.062 1 82.06 92 ASP A N 1
ATOM 697 C CA . ASP A 1 92 ? -17.234 -13.992 -7.004 1 82.06 92 ASP A CA 1
ATOM 698 C C . ASP A 1 92 ? -15.727 -14.055 -7.277 1 82.06 92 ASP A C 1
ATOM 700 O O . ASP A 1 92 ? -15.172 -13.164 -7.914 1 82.06 92 ASP A O 1
ATOM 704 N N . GLY A 1 93 ? -15.18 -15.109 -6.82 1 81.88 93 GLY A N 1
ATOM 705 C CA . GLY A 1 93 ? -13.758 -15.289 -7.066 1 81.88 93 GLY A CA 1
ATOM 706 C C . GLY A 1 93 ? -13.422 -15.438 -8.539 1 81.88 93 GLY A C 1
ATOM 707 O O . GLY A 1 93 ? -12.477 -14.82 -9.031 1 81.88 93 GLY A O 1
ATOM 708 N N . PHE A 1 94 ? -14.188 -16.203 -9.211 1 83.56 94 PHE A N 1
ATOM 709 C CA . PHE A 1 94 ? -13.969 -16.422 -10.633 1 83.56 94 PHE A CA 1
ATOM 710 C C . PHE A 1 94 ? -14.227 -15.133 -11.414 1 83.56 94 PHE A C 1
ATOM 712 O O . PHE A 1 94 ? -13.461 -14.781 -12.312 1 83.56 94 PHE A O 1
ATOM 719 N N . ARG A 1 95 ? -15.281 -14.508 -11.07 1 86.69 95 ARG A N 1
ATOM 720 C CA . ARG A 1 95 ? -15.609 -13.25 -11.734 1 86.69 95 ARG A CA 1
ATOM 721 C C . ARG A 1 95 ? -14.508 -12.219 -11.516 1 86.69 95 ARG A C 1
ATOM 723 O O . ARG A 1 95 ? -14.125 -11.5 -12.445 1 86.69 95 ARG A O 1
ATOM 730 N N . ALA A 1 96 ? -14.055 -12.148 -10.336 1 87.75 96 ALA A N 1
ATOM 731 C CA . ALA A 1 96 ? -13 -11.195 -10.008 1 87.75 96 ALA A CA 1
ATOM 732 C C . ALA A 1 96 ? -11.711 -11.508 -10.766 1 87.75 96 ALA A C 1
ATOM 734 O O . ALA A 1 96 ? -11.062 -10.602 -11.305 1 87.75 96 ALA A O 1
ATOM 735 N N . GLN A 1 97 ? -11.344 -12.75 -10.797 1 86.12 97 GLN A N 1
ATOM 736 C CA . GLN A 1 97 ? -10.148 -13.156 -11.531 1 86.12 97 GLN A CA 1
ATOM 737 C C . GLN A 1 97 ? -10.219 -12.719 -12.992 1 86.12 97 GLN A C 1
ATOM 739 O O . GLN A 1 97 ? -9.242 -12.219 -13.547 1 86.12 97 GLN A O 1
ATOM 744 N N . GLU A 1 98 ? -11.344 -12.93 -13.523 1 85.44 98 GLU A N 1
ATOM 745 C CA . GLU A 1 98 ? -11.539 -12.555 -14.922 1 85.44 98 GLU A CA 1
ATOM 746 C C . GLU A 1 98 ? -11.445 -11.047 -15.102 1 85.44 98 GLU A C 1
ATOM 748 O O . GLU A 1 98 ? -10.781 -10.562 -16.016 1 85.44 98 GLU A O 1
ATOM 753 N N . GLU A 1 99 ? -12.102 -10.383 -14.25 1 90 99 GLU A N 1
ATOM 754 C CA . GLU A 1 99 ? -12.141 -8.922 -14.359 1 90 99 GLU A CA 1
ATOM 755 C C . GLU A 1 99 ? -10.758 -8.32 -14.148 1 90 99 GLU A C 1
ATOM 757 O O . GLU A 1 99 ? -10.336 -7.445 -14.906 1 90 99 GLU A O 1
ATOM 762 N N . TRP A 1 100 ? -10.07 -8.742 -13.141 1 91.12 100 TRP A N 1
ATOM 763 C CA . TRP A 1 100 ? -8.734 -8.227 -12.875 1 91.12 100 TRP A CA 1
ATOM 764 C C . TRP A 1 100 ? -7.793 -8.539 -14.031 1 91.12 100 TRP A C 1
ATOM 766 O O . TRP A 1 100 ? -6.98 -7.699 -14.43 1 91.12 100 TRP A O 1
ATOM 776 N N . SER A 1 101 ? -7.945 -9.68 -14.547 1 85.62 101 SER A N 1
ATOM 777 C CA . SER A 1 101 ? -7.102 -10.086 -15.672 1 85.62 101 SER A CA 1
ATOM 778 C C . SER A 1 101 ? -7.352 -9.203 -16.891 1 85.62 101 SER A C 1
ATOM 780 O O . SER A 1 101 ? -6.414 -8.859 -17.609 1 85.62 101 SER A O 1
ATOM 782 N N . ARG A 1 102 ? -8.594 -8.922 -17.094 1 87.56 102 ARG A N 1
ATOM 783 C CA . ARG A 1 102 ? -8.969 -8.078 -18.219 1 87.56 102 ARG A CA 1
ATOM 784 C C . ARG A 1 102 ? -8.242 -6.738 -18.172 1 87.56 102 ARG A C 1
ATOM 786 O O . ARG A 1 102 ? -7.93 -6.156 -19.203 1 87.56 102 ARG A O 1
ATOM 793 N N . TYR A 1 103 ? -7.879 -6.34 -17.016 1 90.88 103 TYR A N 1
ATOM 794 C CA . TYR A 1 103 ? -7.254 -5.031 -16.859 1 90.88 103 TYR A CA 1
ATOM 795 C C . TYR A 1 103 ? -5.754 -5.172 -16.625 1 90.88 103 TYR A C 1
ATOM 797 O O . TYR A 1 103 ? -5.086 -4.203 -16.25 1 90.88 103 TYR A O 1
ATOM 805 N N . GLY A 1 104 ? -5.211 -6.363 -16.719 1 83.44 104 GLY A N 1
ATOM 806 C CA . GLY A 1 104 ? -3.783 -6.578 -16.531 1 83.44 104 GLY A CA 1
ATOM 807 C C . GLY A 1 104 ? -3.369 -6.656 -15.078 1 83.44 104 GLY A C 1
ATOM 808 O O . GLY A 1 104 ? -2.215 -6.387 -14.742 1 83.44 104 GLY A O 1
ATOM 809 N N . TRP A 1 105 ? -4.289 -6.965 -14.211 1 89.19 105 TRP A N 1
ATOM 810 C CA . TRP A 1 105 ? -4.039 -6.969 -12.766 1 89.19 105 TRP A CA 1
ATOM 811 C C . TRP A 1 105 ? -4.004 -8.391 -12.227 1 89.19 105 TRP A C 1
ATOM 813 O O . TRP A 1 105 ? -4.516 -8.664 -11.141 1 89.19 105 TRP A O 1
ATOM 823 N N . ASP A 1 106 ? -3.355 -9.266 -12.938 1 81.69 106 ASP A N 1
ATOM 824 C CA . ASP A 1 106 ? -3.277 -10.656 -12.5 1 81.69 106 ASP A CA 1
ATOM 825 C C . ASP A 1 106 ? -2.451 -10.789 -11.227 1 81.69 106 ASP A C 1
ATOM 827 O O . ASP A 1 106 ? -2.85 -11.484 -10.289 1 81.69 106 ASP A O 1
ATOM 831 N N . GLU A 1 107 ? -1.348 -10.102 -11.266 1 80.75 107 GLU A N 1
ATOM 832 C CA . GLU A 1 107 ? -0.439 -10.227 -10.133 1 80.75 107 GLU A CA 1
ATOM 833 C C . GLU A 1 107 ? -1.045 -9.617 -8.875 1 80.75 107 GLU A C 1
ATOM 835 O O . GLU A 1 107 ? -1.018 -10.234 -7.805 1 80.75 107 GLU A O 1
ATOM 840 N N . PRO A 1 108 ? -1.647 -8.406 -8.984 1 88.12 108 PRO A N 1
ATOM 841 C CA . PRO A 1 108 ? -2.305 -7.863 -7.793 1 88.12 108 PRO A CA 1
ATOM 842 C C . PRO A 1 108 ? -3.455 -8.742 -7.301 1 88.12 108 PRO A C 1
ATOM 844 O O . PRO A 1 108 ? -3.711 -8.805 -6.094 1 88.12 108 PRO A O 1
ATOM 847 N N . PHE A 1 109 ? -4.164 -9.352 -8.203 1 87.44 109 PHE A N 1
ATOM 848 C CA . PHE A 1 109 ? -5.266 -10.219 -7.805 1 87.44 109 PHE A CA 1
ATOM 849 C C . PHE A 1 109 ? -4.766 -11.359 -6.93 1 87.44 109 PHE A C 1
ATOM 851 O O . PHE A 1 109 ? -5.336 -11.633 -5.871 1 87.44 109 PHE A O 1
ATOM 858 N N . ARG A 1 110 ? -3.77 -11.938 -7.32 1 80.62 110 ARG A N 1
ATOM 859 C CA . ARG A 1 110 ? -3.219 -13.062 -6.574 1 80.62 110 ARG A CA 1
ATOM 860 C C . ARG A 1 110 ? -2.721 -12.617 -5.203 1 80.62 110 ARG A C 1
ATOM 862 O O . ARG A 1 110 ? -2.947 -13.305 -4.203 1 80.62 110 ARG A O 1
ATOM 869 N N . PHE A 1 111 ? -2 -11.57 -5.219 1 86.31 111 PHE A N 1
ATOM 870 C CA . PHE A 1 111 ? -1.529 -11.031 -3.945 1 86.31 111 PHE A CA 1
ATOM 871 C C . PHE A 1 111 ? -2.701 -10.734 -3.02 1 86.31 111 PHE A C 1
ATOM 873 O O . PHE A 1 111 ? -2.719 -11.172 -1.869 1 86.31 111 PHE A O 1
ATOM 880 N N . HIS A 1 112 ? -3.701 -9.992 -3.564 1 89 112 HIS A N 1
ATOM 881 C CA . HIS A 1 112 ? -4.875 -9.586 -2.795 1 89 112 HIS A CA 1
ATOM 882 C C . HIS A 1 112 ? -5.637 -10.805 -2.283 1 89 112 HIS A C 1
ATOM 884 O O . HIS A 1 112 ? -6.023 -10.852 -1.111 1 89 112 HIS A O 1
ATOM 890 N N . TRP A 1 113 ? -5.809 -11.711 -3.178 1 81.06 113 TRP A N 1
ATOM 891 C CA . TRP A 1 113 ? -6.543 -12.922 -2.834 1 81.06 113 TRP A CA 1
ATOM 892 C C . TRP A 1 113 ? -5.836 -13.695 -1.728 1 81.06 113 TRP A C 1
ATOM 894 O O . TRP A 1 113 ? -6.469 -14.141 -0.766 1 81.06 113 TRP A O 1
ATOM 904 N N . THR A 1 114 ? -4.566 -13.836 -1.807 1 76.81 114 THR A N 1
ATOM 905 C CA . THR A 1 114 ? -3.779 -14.625 -0.862 1 76.81 114 THR A CA 1
ATOM 906 C C . THR A 1 114 ? -3.779 -13.969 0.517 1 76.81 114 THR A C 1
ATOM 908 O O . THR A 1 114 ? -4.031 -14.633 1.524 1 76.81 114 THR A O 1
ATOM 911 N N . ILE A 1 115 ? -3.559 -12.695 0.536 1 78.19 115 ILE A N 1
ATOM 912 C CA . ILE A 1 115 ? -3.369 -12.055 1.833 1 78.19 115 ILE A CA 1
ATOM 913 C C . ILE A 1 115 ? -4.707 -11.961 2.562 1 78.19 115 ILE A C 1
ATOM 915 O O . ILE A 1 115 ? -4.746 -11.898 3.793 1 78.19 115 ILE A O 1
ATOM 919 N N . ASN A 1 116 ? -5.789 -11.945 1.844 1 75.88 116 ASN A N 1
ATOM 920 C CA . ASN A 1 116 ? -7.109 -11.867 2.459 1 75.88 116 ASN A CA 1
ATOM 921 C C . ASN A 1 116 ? -7.539 -13.219 3.035 1 75.88 116 ASN A C 1
ATOM 923 O O . ASN A 1 116 ? -8.516 -13.289 3.783 1 75.88 116 ASN A O 1
ATOM 927 N N . HIS A 1 117 ? -6.777 -14.203 2.723 1 72.12 117 HIS A N 1
ATOM 928 C CA . HIS A 1 117 ? -7.141 -15.523 3.221 1 72.12 117 HIS A CA 1
ATOM 929 C C . HIS A 1 117 ? -6.105 -16.047 4.211 1 72.12 117 HIS A C 1
ATOM 931 O O . HIS A 1 117 ? -6.168 -17.203 4.629 1 72.12 117 HIS A O 1
ATOM 937 N N . ILE A 1 118 ? -5.137 -15.242 4.5 1 70.25 118 ILE A N 1
ATOM 938 C CA . ILE A 1 118 ? -4.191 -15.609 5.547 1 70.25 118 ILE A CA 1
ATOM 939 C C . ILE A 1 118 ? -4.891 -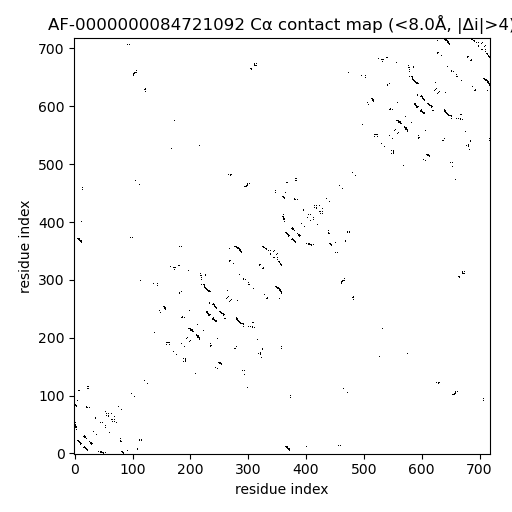15.586 6.902 1 70.25 118 ILE A C 1
ATOM 941 O O . ILE A 1 118 ? -5.637 -14.656 7.211 1 70.25 118 ILE A O 1
ATOM 945 N N . GLU A 1 119 ? -4.738 -16.719 7.516 1 62.19 119 GLU A N 1
ATOM 946 C CA . GLU A 1 119 ? -5.305 -16.781 8.859 1 62.19 119 GLU A CA 1
ATOM 947 C C . GLU A 1 119 ? -4.586 -15.82 9.805 1 62.19 119 GLU A C 1
ATOM 949 O O . GLU A 1 119 ? -3.357 -15.805 9.875 1 62.19 119 GLU A O 1
ATOM 954 N N . ARG A 1 120 ? -5.316 -14.992 10.422 1 62.59 120 ARG A N 1
ATOM 955 C CA . ARG A 1 120 ? -4.77 -14.031 11.375 1 62.59 120 ARG A CA 1
ATOM 956 C C . ARG A 1 120 ? -5.031 -14.469 12.805 1 62.59 120 ARG A C 1
ATOM 958 O O . ARG A 1 120 ? -5.938 -15.266 13.062 1 62.59 120 ARG A O 1
ATOM 965 N N . PHE A 1 121 ? -4.09 -14.047 13.641 1 54.62 121 PHE A N 1
ATOM 966 C CA . PHE A 1 121 ? -4.266 -14.336 15.062 1 54.62 121 PHE A CA 1
ATOM 967 C C . PHE A 1 121 ? -5.586 -13.773 15.57 1 54.62 121 PHE A C 1
ATOM 969 O O . PHE A 1 121 ? -5.984 -12.664 15.188 1 54.62 121 PHE A O 1
ATOM 976 N N . ASN A 1 122 ? -6.293 -14.555 16.156 1 54.34 122 ASN A N 1
ATOM 977 C CA . ASN A 1 122 ? -7.492 -14.094 16.844 1 54.34 122 ASN A CA 1
ATOM 978 C C . ASN A 1 122 ? -7.16 -13.547 18.234 1 54.34 122 ASN A C 1
ATOM 980 O O . ASN A 1 122 ? -6.996 -14.305 19.188 1 54.34 122 ASN A O 1
ATOM 984 N N . TYR A 1 123 ? -7.039 -12.266 18.422 1 51.84 123 TYR A N 1
ATOM 985 C CA . TYR A 1 123 ? -6.57 -11.602 19.625 1 51.84 123 TYR A CA 1
ATOM 986 C C . TYR A 1 123 ? -7.625 -11.664 20.734 1 51.84 123 TYR A C 1
ATOM 988 O O . TYR A 1 123 ? -7.348 -11.328 21.875 1 51.84 123 TYR A O 1
ATOM 996 N N . ARG A 1 124 ? -8.82 -12.07 20.562 1 54.12 124 ARG A N 1
ATOM 997 C CA . ARG A 1 124 ? -9.867 -12.188 21.578 1 54.12 124 ARG A CA 1
ATOM 998 C C . ARG A 1 124 ? -9.617 -13.391 22.484 1 54.12 124 ARG A C 1
ATOM 1000 O O . ARG A 1 124 ? -10.141 -13.461 23.594 1 54.12 124 ARG A O 1
ATOM 1007 N N . GLN A 1 125 ? -8.891 -14.172 22.078 1 58.44 125 GLN A N 1
ATOM 1008 C CA . GLN A 1 125 ? -8.578 -15.312 22.953 1 58.44 125 GLN A CA 1
ATOM 1009 C C . GLN A 1 125 ? -7.16 -15.203 23.5 1 58.44 125 GLN A C 1
ATOM 1011 O O . GLN A 1 125 ? -6.828 -14.234 24.188 1 58.44 125 GLN A O 1
ATOM 1016 N N . ASP A 1 126 ? -6.348 -15.977 23.188 1 62.78 126 ASP A N 1
ATOM 1017 C CA . ASP A 1 126 ? -4.977 -16.047 23.672 1 62.78 126 ASP A CA 1
ATOM 1018 C C . ASP A 1 126 ? -4 -15.445 22.672 1 62.78 126 ASP A C 1
ATOM 1020 O O . ASP A 1 126 ? -2.826 -15.812 22.641 1 62.78 126 ASP A O 1
ATOM 1024 N N . GLY A 1 127 ? -4.578 -14.469 22.016 1 67.44 127 GLY A N 1
ATOM 1025 C CA . GLY A 1 127 ? -3.775 -13.969 20.906 1 67.44 127 GLY A CA 1
ATOM 1026 C C . GLY A 1 127 ? -2.598 -13.125 21.359 1 67.44 127 GLY A C 1
ATOM 1027 O O . GLY A 1 127 ? -1.508 -13.219 20.781 1 67.44 127 GLY A O 1
ATOM 1028 N N . ARG A 1 128 ? -2.793 -12.516 22.484 1 73.5 128 ARG A N 1
ATOM 1029 C CA . ARG A 1 128 ? -1.715 -11.648 22.953 1 73.5 128 ARG A CA 1
ATOM 1030 C C . ARG A 1 128 ? -0.549 -12.477 23.5 1 73.5 128 ARG A C 1
ATOM 1032 O O . ARG A 1 128 ? 0.611 -12.195 23.188 1 73.5 128 ARG A O 1
ATOM 1039 N N . ALA A 1 129 ? -0.88 -13.32 24.281 1 78.75 129 ALA A N 1
ATOM 1040 C CA . ALA A 1 129 ? 0.161 -14.18 24.844 1 78.75 129 ALA A CA 1
ATOM 1041 C C . ALA A 1 129 ? 0.913 -14.922 23.734 1 78.75 129 ALA A C 1
ATOM 1043 O O . ALA A 1 129 ? 2.139 -15.039 23.781 1 78.75 129 ALA A O 1
ATOM 1044 N N . ALA A 1 130 ? 0.151 -15.375 22.781 1 79.81 130 ALA A N 1
ATOM 1045 C CA . ALA A 1 130 ? 0.76 -16.078 21.672 1 79.81 130 ALA A CA 1
ATOM 1046 C C . ALA A 1 130 ? 1.662 -15.156 20.859 1 79.81 130 ALA A C 1
ATOM 1048 O O . ALA A 1 130 ? 2.74 -15.562 20.406 1 79.81 130 ALA A O 1
ATOM 1049 N N . ASP A 1 131 ? 1.219 -14.016 20.734 1 81.44 131 ASP A N 1
ATOM 1050 C CA . ASP A 1 131 ? 1.985 -13.008 20 1 81.44 131 ASP A CA 1
ATOM 1051 C C . ASP A 1 131 ? 3.295 -12.688 20.719 1 81.44 131 ASP A C 1
ATOM 1053 O O . ASP A 1 131 ? 4.348 -12.594 20.078 1 81.44 131 ASP A O 1
ATOM 1057 N N . ILE A 1 132 ? 3.232 -12.562 22 1 84.5 132 ILE A N 1
ATOM 1058 C CA . ILE A 1 132 ? 4.41 -12.273 22.812 1 84.5 132 ILE A CA 1
ATOM 1059 C C . ILE A 1 132 ? 5.391 -13.445 22.734 1 84.5 132 ILE A C 1
ATOM 1061 O O . ILE A 1 132 ? 6.59 -13.242 22.531 1 84.5 132 ILE A O 1
ATOM 1065 N N . GLN A 1 133 ? 4.832 -14.586 22.875 1 86.69 133 GLN A N 1
ATOM 1066 C CA . GLN A 1 133 ? 5.672 -15.773 22.812 1 86.69 133 GLN A CA 1
ATOM 1067 C C . GLN A 1 133 ? 6.359 -15.898 21.453 1 86.69 133 GLN A C 1
ATOM 1069 O O . GLN A 1 133 ? 7.535 -16.266 21.391 1 86.69 133 GLN A O 1
ATOM 1074 N N . MET A 1 134 ? 5.609 -15.609 20.531 1 86.81 134 MET A N 1
ATOM 1075 C CA . MET A 1 134 ? 6.16 -15.664 19.172 1 86.81 134 MET A CA 1
ATOM 1076 C C . MET A 1 134 ? 7.293 -14.656 19 1 86.81 134 MET A C 1
ATOM 1078 O O . MET A 1 134 ? 8.359 -14.992 18.484 1 86.81 134 MET A O 1
ATOM 1082 N N . MET A 1 135 ? 7.094 -13.508 19.484 1 88.38 135 MET A N 1
ATOM 1083 C CA . MET A 1 135 ? 8.109 -12.461 19.359 1 88.38 135 MET A CA 1
ATOM 1084 C C . MET A 1 135 ? 9.352 -12.812 20.172 1 88.38 135 MET A C 1
ATOM 1086 O O . MET A 1 135 ? 10.477 -12.555 19.719 1 88.38 135 MET A O 1
ATOM 1090 N N . GLU A 1 136 ? 9.141 -13.359 21.266 1 91.94 136 GLU A N 1
ATOM 1091 C CA . GLU A 1 136 ? 10.266 -13.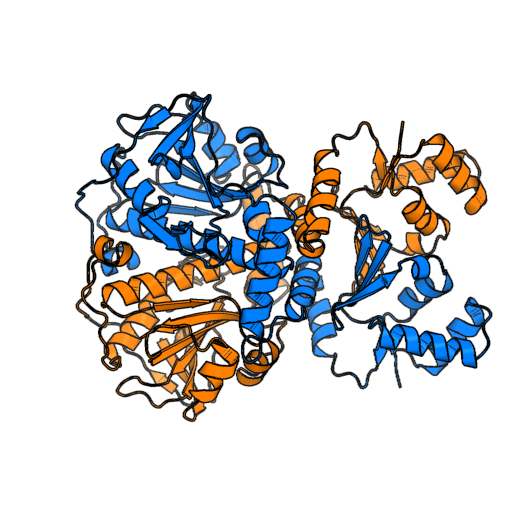805 22.078 1 91.94 136 GLU A CA 1
ATOM 1092 C C . GLU A 1 136 ? 11.094 -14.859 21.359 1 91.94 136 GLU A C 1
ATOM 1094 O O . GLU A 1 136 ? 12.328 -14.852 21.422 1 91.94 136 GLU A O 1
ATOM 1099 N N . SER A 1 137 ? 10.383 -15.695 20.719 1 92.44 137 SER A N 1
ATOM 1100 C CA . SER A 1 137 ? 11.086 -16.719 19.953 1 92.44 137 SER A CA 1
ATOM 1101 C C . SER A 1 137 ? 11.883 -16.109 18.812 1 92.44 137 SER A C 1
ATOM 1103 O O . SER A 1 137 ? 12.961 -16.594 18.469 1 92.44 137 SER A O 1
ATOM 1105 N N . PHE A 1 138 ? 11.359 -15.102 18.219 1 91.88 138 PHE A N 1
ATOM 1106 C CA . PHE A 1 138 ? 12.062 -14.438 17.125 1 91.88 138 PHE A CA 1
ATOM 1107 C C . PHE A 1 138 ? 13.359 -13.805 17.625 1 91.88 138 PHE A C 1
ATOM 1109 O O . PHE A 1 138 ? 14.414 -13.992 17.016 1 91.88 138 PHE A O 1
ATOM 1116 N N . VAL A 1 139 ? 13.297 -13.117 18.719 1 92.56 139 VAL A N 1
ATOM 1117 C CA . VAL A 1 139 ? 14.43 -12.375 19.25 1 92.56 139 VAL A CA 1
ATOM 1118 C C . VAL A 1 139 ? 15.508 -13.344 19.734 1 92.56 139 VAL A C 1
ATOM 1120 O O . VAL A 1 139 ? 16.703 -13.039 19.672 1 92.56 139 VAL A O 1
ATOM 1123 N N . LYS A 1 140 ? 15.078 -14.445 20.203 1 93.12 140 LYS A N 1
ATOM 1124 C CA . LYS A 1 140 ? 16.031 -15.469 20.625 1 93.12 140 LYS A CA 1
ATOM 1125 C C . LYS A 1 140 ? 16.75 -16.078 19.438 1 93.12 140 LYS A C 1
ATOM 1127 O O . LYS A 1 140 ? 17.938 -16.406 19.516 1 93.12 140 LYS A O 1
ATOM 1132 N N . ALA A 1 141 ? 16.031 -16.141 18.344 1 92.56 141 ALA A N 1
ATOM 1133 C CA . ALA A 1 141 ? 16.547 -16.844 17.172 1 92.56 141 ALA A CA 1
ATOM 1134 C C . ALA A 1 141 ? 17.422 -15.93 16.312 1 92.56 141 ALA A C 1
ATOM 1136 O O . ALA A 1 141 ? 18.344 -16.391 15.648 1 92.56 141 ALA A O 1
ATOM 1137 N N . GLU A 1 142 ? 17.062 -14.688 16.281 1 92.88 142 GLU A N 1
ATOM 1138 C CA . GLU A 1 142 ? 17.828 -13.797 15.414 1 92.88 142 GLU A CA 1
ATOM 1139 C C . GLU A 1 142 ? 17.812 -12.367 15.945 1 92.88 142 GLU A C 1
ATOM 1141 O O . GLU A 1 142 ? 16.906 -11.977 16.688 1 92.88 142 GLU A O 1
ATOM 1146 N N . THR A 1 143 ? 18.875 -11.641 15.539 1 91.94 143 THR A N 1
ATOM 1147 C CA . THR A 1 143 ? 18.969 -10.234 15.906 1 91.94 143 THR A CA 1
ATOM 1148 C C . THR A 1 143 ? 17.969 -9.398 15.102 1 91.94 143 THR A C 1
ATOM 1150 O O . THR A 1 143 ? 17.922 -9.492 13.875 1 91.94 143 THR A O 1
ATOM 1153 N N . PRO A 1 144 ? 17.188 -8.633 15.789 1 93 144 PRO A N 1
ATOM 1154 C CA . PRO A 1 144 ? 16.281 -7.742 15.047 1 93 144 PRO A CA 1
ATOM 1155 C C . PRO A 1 144 ? 17.031 -6.77 14.141 1 93 144 PRO A C 1
ATOM 1157 O O . PRO A 1 144 ? 18.156 -6.375 14.453 1 93 144 PRO A O 1
ATOM 1160 N N . PRO A 1 145 ? 16.438 -6.453 13.008 1 94.62 145 PRO A N 1
ATOM 1161 C CA . PRO A 1 145 ? 17.047 -5.414 12.188 1 94.62 145 PRO A CA 1
ATOM 1162 C C . PRO A 1 145 ? 17.188 -4.082 12.922 1 94.62 145 PRO A C 1
ATOM 1164 O O . PRO A 1 145 ? 16.359 -3.756 13.773 1 94.62 145 PRO A O 1
ATOM 1167 N N . PRO A 1 146 ? 18.203 -3.293 12.57 1 95.25 146 PRO A N 1
ATOM 1168 C CA . PRO A 1 146 ? 18.359 -1.991 13.227 1 95.25 146 PRO A CA 1
ATOM 1169 C C . PRO A 1 146 ? 17.188 -1.057 12.969 1 95.25 146 PRO A C 1
ATOM 1171 O O . PRO A 1 146 ? 16.625 -1.047 11.867 1 95.25 146 PRO A O 1
ATOM 1174 N N . GLN A 1 147 ? 16.875 -0.291 13.992 1 95.31 147 GLN A N 1
ATOM 1175 C CA . GLN A 1 147 ? 15.789 0.678 13.867 1 95.31 147 GLN A CA 1
ATOM 1176 C C . GLN A 1 147 ? 16.219 1.878 13.023 1 95.31 147 GLN A C 1
ATOM 1178 O O . GLN A 1 147 ? 15.375 2.602 12.492 1 95.31 147 GLN A O 1
ATOM 1183 N N . TYR A 1 148 ? 17.594 2.047 12.969 1 97.44 148 TYR A N 1
ATOM 1184 C CA . TYR A 1 148 ? 18.141 3.197 12.266 1 97.44 148 TYR A CA 1
ATOM 1185 C C . TYR A 1 148 ? 19.078 2.752 11.148 1 97.44 148 TYR A C 1
ATOM 1187 O O . TYR A 1 148 ? 19.781 1.738 11.273 1 97.44 148 TYR A O 1
ATOM 1195 N N . LYS A 1 149 ? 19.047 3.438 10.109 1 97.69 149 LYS A N 1
ATOM 1196 C CA . LYS A 1 149 ? 20.078 3.35 9.062 1 97.69 149 LYS A CA 1
ATOM 1197 C C . LYS A 1 149 ? 21.016 4.551 9.117 1 97.69 149 LYS A C 1
ATOM 1199 O O . LYS A 1 149 ? 20.562 5.691 9.234 1 97.69 149 LYS A O 1
ATOM 1204 N N . GLU A 1 150 ? 22.281 4.297 9.078 1 96.81 150 GLU A N 1
ATOM 1205 C CA . GLU A 1 150 ? 23.266 5.359 9.172 1 96.81 150 GLU A CA 1
ATOM 1206 C C . GLU A 1 150 ? 24.438 5.105 8.219 1 96.81 150 GLU A C 1
ATOM 1208 O O . GLU A 1 150 ? 24.844 3.959 8.008 1 96.81 150 GLU A O 1
ATOM 1213 N N . PHE A 1 151 ? 24.875 6.156 7.66 1 97.62 151 PHE A N 1
ATOM 1214 C CA . PHE A 1 151 ? 26.125 6.172 6.918 1 97.62 151 PHE A CA 1
ATOM 1215 C C . PHE A 1 151 ? 27.219 6.891 7.703 1 97.62 151 PHE A C 1
ATOM 1217 O O . PHE A 1 151 ? 27.578 8.023 7.375 1 97.62 151 PHE A O 1
ATOM 1224 N N . THR A 1 152 ? 27.844 6.23 8.57 1 94.38 152 THR A N 1
ATOM 1225 C CA . THR A 1 152 ? 28.719 6.84 9.562 1 94.38 152 THR A CA 1
ATOM 1226 C C . THR A 1 152 ? 30.016 7.305 8.914 1 94.38 152 THR A C 1
ATOM 1228 O O . THR A 1 152 ? 30.734 8.141 9.469 1 94.38 152 THR A O 1
ATOM 1231 N N . ASN A 1 153 ? 30.297 6.777 7.77 1 96.75 153 ASN A N 1
ATOM 1232 C CA . ASN A 1 153 ? 31.531 7.125 7.09 1 96.75 153 ASN A CA 1
ATOM 1233 C C . ASN A 1 153 ? 31.344 8.297 6.137 1 96.75 153 ASN A C 1
ATOM 1235 O O . ASN A 1 153 ? 32.25 8.656 5.391 1 96.75 153 ASN A O 1
ATOM 1239 N N . LYS A 1 154 ? 30.203 8.906 6.16 1 98.06 154 LYS A N 1
ATOM 1240 C CA . LYS A 1 154 ? 29.906 10.023 5.27 1 98.06 154 LYS A CA 1
ATOM 1241 C C . LYS A 1 154 ? 29.891 11.344 6.035 1 98.06 154 LYS A C 1
ATOM 1243 O O . LYS A 1 154 ? 29.609 11.375 7.238 1 98.06 154 LYS A O 1
ATOM 1248 N N . PRO A 1 155 ? 30.266 12.477 5.355 1 98.12 155 PRO A N 1
ATOM 1249 C CA . PRO A 1 155 ? 30.109 13.773 6.008 1 98.12 155 PRO A CA 1
ATOM 1250 C C . PRO A 1 155 ? 28.703 13.992 6.57 1 98.12 155 PRO A C 1
ATOM 1252 O O . PRO A 1 155 ? 27.719 13.586 5.949 1 98.12 155 PRO A O 1
ATOM 1255 N N . PHE A 1 156 ? 28.656 14.578 7.758 1 98.19 156 PHE A N 1
ATOM 1256 C CA . PHE A 1 156 ? 27.422 14.727 8.5 1 98.19 156 PHE A CA 1
ATOM 1257 C C . PHE A 1 156 ? 27.125 16.203 8.766 1 98.19 156 PHE A C 1
ATOM 1259 O O . PHE A 1 156 ? 28.031 16.969 9.094 1 98.19 156 PHE A O 1
ATOM 1266 N N . ILE A 1 157 ? 25.891 16.594 8.547 1 98.12 157 ILE A N 1
ATOM 1267 C CA . ILE A 1 157 ? 25.406 17.922 8.875 1 98.12 157 ILE A CA 1
ATOM 1268 C C . ILE A 1 157 ? 24.266 17.812 9.883 1 98.12 157 ILE A C 1
ATOM 1270 O O . ILE A 1 157 ? 23.203 17.25 9.57 1 98.12 157 ILE A O 1
ATOM 1274 N N . ALA A 1 158 ? 24.438 18.359 11.047 1 97.81 158 ALA A N 1
ATOM 1275 C CA . ALA A 1 158 ? 23.391 18.359 12.062 1 97.81 158 ALA A CA 1
ATOM 1276 C C . ALA A 1 158 ? 22.297 19.359 11.734 1 97.81 158 ALA A C 1
ATOM 1278 O O . ALA A 1 158 ? 22.578 20.469 11.273 1 97.81 158 ALA A O 1
ATOM 1279 N N . LEU A 1 159 ? 21.062 18.953 11.945 1 98.06 159 LEU A N 1
ATOM 1280 C CA . LEU A 1 159 ? 19.922 19.844 11.789 1 98.06 159 LEU A CA 1
ATOM 1281 C C . LEU A 1 159 ? 19.422 20.328 13.148 1 98.06 159 LEU A C 1
ATOM 1283 O O . LEU A 1 159 ? 19.625 19.672 14.164 1 98.06 159 LEU A O 1
ATOM 1287 N N . GLU A 1 160 ? 18.797 21.422 13.117 1 95.75 160 GLU A N 1
ATOM 1288 C CA . GLU A 1 160 ? 18.219 21.938 14.352 1 95.75 160 GLU A CA 1
ATOM 1289 C C . GLU A 1 160 ? 16.938 21.203 14.711 1 95.75 160 GLU A C 1
ATOM 1291 O O . GLU A 1 160 ? 16.078 20.984 13.859 1 95.75 160 GLU A O 1
ATOM 1296 N N . SER A 1 161 ? 16.766 20.766 15.906 1 90.69 161 SER A N 1
ATOM 1297 C CA . SER A 1 161 ? 15.617 19.969 16.328 1 90.69 161 SER A CA 1
ATOM 1298 C C . SER A 1 161 ? 14.492 20.859 16.844 1 90.69 161 SER A C 1
ATOM 1300 O O . SER A 1 161 ? 13.32 20.484 16.781 1 90.69 161 SER A O 1
ATOM 1302 N N . ASN A 1 162 ? 14.828 21.969 17.469 1 88.94 162 ASN A N 1
ATOM 1303 C CA . ASN A 1 162 ? 13.836 22.875 18.047 1 88.94 162 ASN A CA 1
ATOM 1304 C C . ASN A 1 162 ? 13.781 24.203 17.297 1 88.94 162 ASN A C 1
ATOM 1306 O O . ASN A 1 162 ? 14.453 25.156 17.672 1 88.94 162 ASN A O 1
ATOM 1310 N N . VAL A 1 163 ? 13.039 24.172 16.25 1 90.69 163 VAL A N 1
ATOM 1311 C CA . VAL A 1 163 ? 12.906 25.375 15.43 1 90.69 163 VAL A CA 1
ATOM 1312 C C . VAL A 1 163 ? 11.531 25.984 15.625 1 90.69 163 VAL A C 1
ATOM 1314 O O . VAL A 1 163 ? 10.508 25.297 15.523 1 90.69 163 VAL A O 1
ATOM 1317 N N . ASP A 1 164 ? 11.523 27.172 15.977 1 86.88 164 ASP A N 1
ATOM 1318 C CA . ASP A 1 164 ? 10.281 27.938 16.031 1 86.88 164 ASP A CA 1
ATOM 1319 C C . ASP A 1 164 ? 10.016 28.672 14.727 1 86.88 164 ASP A C 1
ATOM 1321 O O . ASP A 1 164 ? 10.789 29.547 14.336 1 86.88 164 ASP A O 1
ATOM 1325 N N . LEU A 1 165 ? 9.047 28.234 14.023 1 88.62 165 LEU A N 1
ATOM 1326 C CA . LEU A 1 165 ? 8.703 28.828 12.734 1 88.62 165 LEU A CA 1
ATOM 1327 C C . LEU A 1 165 ? 7.23 29.234 12.703 1 88.62 165 LEU A C 1
ATOM 1329 O O . LEU A 1 165 ? 6.371 28.516 13.211 1 88.62 165 LEU A O 1
ATOM 1333 N N . GLU A 1 166 ? 7.035 30.406 12.18 1 85.5 166 GLU A N 1
ATOM 1334 C CA . GLU A 1 166 ? 5.648 30.781 11.922 1 85.5 166 GLU A CA 1
ATOM 1335 C C . GLU A 1 166 ? 5.027 29.906 10.844 1 85.5 166 GLU A C 1
ATOM 1337 O O . GLU A 1 166 ? 5.676 29.594 9.836 1 85.5 166 GLU A O 1
ATOM 1342 N N . HIS A 1 167 ? 3.832 29.422 11.062 1 84.19 167 HIS A N 1
ATOM 1343 C CA . HIS A 1 167 ? 3.111 28.578 10.117 1 84.19 167 HIS A CA 1
ATOM 1344 C C . HIS A 1 167 ? 1.604 28.766 10.25 1 84.19 167 HIS A C 1
ATOM 1346 O O . HIS A 1 167 ? 1.128 29.312 11.25 1 84.19 167 HIS A O 1
ATOM 1352 N N . GLY A 1 168 ? 0.913 28.359 9.219 1 81.75 168 GLY A N 1
ATOM 1353 C CA . GLY A 1 168 ? -0.533 28.516 9.172 1 81.75 168 GLY A CA 1
ATOM 1354 C C . GLY A 1 168 ? -1.271 27.5 10.023 1 81.75 168 GLY A C 1
ATOM 1355 O O . GLY A 1 168 ? -0.652 26.625 10.625 1 81.75 168 GLY A O 1
ATOM 1356 N N . SER A 1 169 ? -2.621 27.672 10.008 1 81.06 169 SER A N 1
ATOM 1357 C CA . SER A 1 169 ? -3.49 26.75 10.734 1 81.06 169 SER A CA 1
ATOM 1358 C C . SER A 1 169 ? -3.654 25.438 9.977 1 81.06 169 SER A C 1
ATOM 1360 O O . SER A 1 169 ? -3.291 25.344 8.797 1 81.06 169 SER A O 1
ATOM 1362 N N . VAL A 1 170 ? -4.246 24.484 10.664 1 81.31 170 VAL A N 1
ATOM 1363 C CA . VAL A 1 170 ? -4.508 23.172 10.062 1 81.31 170 VAL A CA 1
ATOM 1364 C C . VAL A 1 170 ? -5.473 23.328 8.891 1 81.31 170 VAL A C 1
ATOM 1366 O O . VAL A 1 170 ? -5.238 22.797 7.809 1 81.31 170 VAL A O 1
ATOM 1369 N N . GLU A 1 171 ? -6.492 24.109 9.094 1 77.44 171 GLU A N 1
ATOM 1370 C CA . GLU A 1 171 ? -7.488 24.297 8.047 1 77.44 171 GLU A CA 1
ATOM 1371 C C . GLU A 1 171 ? -6.879 25 6.828 1 77.44 171 GLU A C 1
ATOM 1373 O O . GLU A 1 171 ? -7.156 24.625 5.688 1 77.44 171 GLU A O 1
ATOM 1378 N N . ASP A 1 172 ? -6.086 25.953 7.129 1 80.38 172 ASP A N 1
ATOM 1379 C CA . ASP A 1 172 ? -5.438 26.656 6.027 1 80.38 172 ASP A CA 1
ATOM 1380 C C . ASP A 1 172 ? -4.531 25.719 5.23 1 80.38 172 ASP A C 1
ATOM 1382 O O . ASP A 1 172 ? -4.445 25.828 4.008 1 80.38 172 ASP A O 1
ATOM 1386 N N . ALA A 1 173 ? -3.92 24.875 5.957 1 81.44 173 ALA A N 1
ATOM 1387 C CA . ALA A 1 173 ? -3.006 23.938 5.312 1 81.44 173 ALA A CA 1
ATOM 1388 C C . ALA A 1 173 ? -3.764 22.953 4.418 1 81.44 173 ALA A C 1
ATOM 1390 O O . ALA A 1 173 ? -3.264 22.547 3.367 1 81.44 173 ALA A O 1
ATOM 1391 N N . PHE A 1 174 ? -4.965 22.641 4.773 1 79.81 174 PHE A N 1
ATOM 1392 C CA . PHE A 1 174 ? -5.719 21.656 4.016 1 79.81 174 PHE A CA 1
ATOM 1393 C C . PHE A 1 174 ? -6.438 22.297 2.838 1 79.81 174 PHE A C 1
ATOM 1395 O O . PHE A 1 174 ? -6.523 21.719 1.758 1 79.81 174 PHE A O 1
ATOM 1402 N N . ILE A 1 175 ? -6.984 23.484 3.004 1 70.31 175 ILE A N 1
ATOM 1403 C CA . ILE A 1 175 ? -7.801 24.062 1.945 1 70.31 175 ILE A CA 1
ATOM 1404 C C . ILE A 1 175 ? -6.934 24.953 1.053 1 70.31 175 ILE A C 1
ATOM 1406 O O . ILE A 1 175 ? -7.402 25.453 0.028 1 70.31 175 ILE A O 1
ATOM 1410 N N . GLY A 1 176 ? -5.672 24.953 1.262 1 61.81 176 GLY A N 1
ATOM 1411 C CA . GLY A 1 176 ? -4.738 25.656 0.398 1 61.81 176 GLY A CA 1
ATOM 1412 C C . GLY A 1 176 ? -4.945 27.156 0.389 1 61.81 176 GLY A C 1
ATOM 1413 O O . GLY A 1 176 ? -4.801 27.812 -0.65 1 61.81 176 GLY A O 1
ATOM 1414 N N . ARG A 1 177 ? -5.617 27.688 1.263 1 54.16 177 ARG A N 1
ATOM 1415 C CA . ARG A 1 177 ? -5.879 29.109 1.308 1 54.16 177 ARG A CA 1
ATOM 1416 C C . ARG A 1 177 ? -4.609 29.891 1.63 1 54.16 177 ARG A C 1
ATOM 1418 O O . ARG A 1 177 ? -4.672 31.062 2.031 1 54.16 177 ARG A O 1
ATOM 1425 N N . GLN A 1 178 ? -3.574 29.016 1.354 1 54.75 178 GLN A N 1
ATOM 1426 C CA . GLN A 1 178 ? -2.387 29.797 1.675 1 54.75 178 GLN A CA 1
ATOM 1427 C C . GLN A 1 178 ? -2.064 30.781 0.562 1 54.75 178 GLN A C 1
ATOM 1429 O O . GLN A 1 178 ? -2.518 30.625 -0.573 1 54.75 178 GLN A O 1
ATOM 1434 N N . GLY A 1 179 ? -1.738 31.969 0.848 1 52.72 179 GLY A N 1
ATOM 1435 C CA . GLY A 1 179 ? -1.318 33 -0.083 1 52.72 179 GLY A CA 1
ATOM 1436 C C . GLY A 1 179 ? -0.512 32.469 -1.25 1 52.72 179 GLY A C 1
ATOM 1437 O O . GLY A 1 179 ? -0.388 31.25 -1.419 1 52.72 179 GLY A O 1
ATOM 1438 N N . ALA A 1 180 ? -0.113 33.219 -2.166 1 58.97 180 ALA A N 1
ATOM 1439 C CA . ALA A 1 180 ? 0.744 32.906 -3.303 1 58.97 180 ALA A CA 1
ATOM 1440 C C . ALA A 1 180 ? 1.969 32.094 -2.854 1 58.97 180 ALA A C 1
ATOM 1442 O O . ALA A 1 180 ? 2.553 32.375 -1.807 1 58.97 180 ALA A O 1
ATOM 1443 N N . PRO A 1 181 ? 2.209 31 -3.582 1 65.88 181 PRO A N 1
ATOM 1444 C CA . PRO A 1 181 ? 3.389 30.219 -3.195 1 65.88 181 PRO A CA 1
ATOM 1445 C C . PRO A 1 181 ? 4.66 31.062 -3.135 1 65.88 181 PRO A C 1
ATOM 1447 O O . PRO A 1 181 ? 4.859 31.953 -3.977 1 65.88 181 PRO A O 1
ATOM 1450 N N . ARG A 1 182 ? 5.246 30.906 -2.109 1 73.12 182 ARG A N 1
ATOM 1451 C CA . ARG A 1 182 ? 6.547 31.531 -1.921 1 73.12 182 ARG A CA 1
ATOM 1452 C C . ARG A 1 182 ? 7.578 30.969 -2.887 1 73.12 182 ARG A C 1
ATOM 1454 O O . ARG A 1 182 ? 7.734 29.75 -2.988 1 73.12 182 ARG A O 1
ATOM 1461 N N . ASP A 1 183 ? 8.008 31.766 -3.752 1 79.06 183 ASP A N 1
ATOM 1462 C CA . ASP A 1 183 ? 9.117 31.359 -4.609 1 79.06 183 ASP A CA 1
ATOM 1463 C C . ASP A 1 183 ? 10.453 31.828 -4.051 1 79.06 183 ASP A C 1
ATOM 1465 O O . ASP A 1 183 ? 11.164 32.594 -4.699 1 79.06 183 ASP A O 1
ATOM 1469 N N . LEU A 1 184 ? 10.766 31.562 -2.812 1 83.69 184 LEU A N 1
ATOM 1470 C CA . LEU A 1 184 ? 12.016 31.859 -2.117 1 83.69 184 LEU A CA 1
ATOM 1471 C C . LEU A 1 184 ? 12.742 30.578 -1.739 1 83.69 184 LEU A C 1
ATOM 1473 O O . LEU A 1 184 ? 12.117 29.531 -1.524 1 83.69 184 LEU A O 1
ATOM 1477 N N . PRO A 1 185 ? 14.055 30.766 -1.735 1 87.94 185 PRO A N 1
ATOM 1478 C CA . PRO A 1 185 ? 14.789 29.594 -1.265 1 87.94 185 PRO A CA 1
ATOM 1479 C C . PRO A 1 185 ? 14.328 29.109 0.109 1 87.94 185 PRO A C 1
ATOM 1481 O O . PRO A 1 185 ? 13.883 29.922 0.929 1 87.94 185 PRO A O 1
ATOM 1484 N N . MET A 1 186 ? 14.359 27.859 0.243 1 94.69 186 MET A N 1
ATOM 1485 C CA . MET A 1 186 ? 14.062 27.312 1.562 1 94.69 186 MET A CA 1
ATOM 1486 C C . MET A 1 186 ? 15.219 27.562 2.525 1 94.69 186 MET A C 1
ATOM 1488 O O . MET A 1 186 ? 16.391 27.375 2.168 1 94.69 186 MET A O 1
ATOM 1492 N N . THR A 1 187 ? 14.969 28.047 3.664 1 95.56 187 THR A N 1
ATOM 1493 C CA . THR A 1 187 ? 16.016 28.234 4.66 1 95.56 187 THR A CA 1
ATOM 1494 C C . THR A 1 187 ? 16.344 26.922 5.363 1 95.56 187 THR A C 1
ATOM 1496 O O . THR A 1 187 ? 15.539 26 5.371 1 95.56 187 THR A O 1
ATOM 1499 N N . LEU A 1 188 ? 17.469 26.906 5.918 1 96.44 188 LEU A N 1
ATOM 1500 C CA . LEU A 1 188 ? 17.875 25.734 6.676 1 96.44 188 LEU A CA 1
ATOM 1501 C C . LEU A 1 188 ? 16.938 25.5 7.855 1 96.44 188 LEU A C 1
ATOM 1503 O O . LEU A 1 188 ? 16.672 24.359 8.227 1 96.44 188 LEU A O 1
ATOM 1507 N N . ARG A 1 189 ? 16.438 26.578 8.414 1 95.81 189 ARG A N 1
ATOM 1508 C CA . ARG A 1 189 ? 15.492 26.484 9.516 1 95.81 189 ARG A CA 1
ATOM 1509 C C . ARG A 1 189 ? 14.195 25.812 9.07 1 95.81 189 ARG A C 1
ATOM 1511 O O . ARG A 1 189 ? 13.688 24.922 9.75 1 95.81 189 ARG A O 1
ATOM 1518 N N . GLU A 1 190 ? 13.695 26.234 7.914 1 95.56 190 GLU A N 1
ATOM 1519 C CA . GLU A 1 190 ? 12.5 25.625 7.355 1 95.56 190 GLU A CA 1
ATOM 1520 C C . GLU A 1 190 ? 12.727 24.141 7.066 1 95.56 190 GLU A C 1
ATOM 1522 O O . GLU A 1 190 ? 11.875 23.297 7.371 1 95.56 190 GLU A O 1
ATOM 1527 N N . PHE A 1 191 ? 13.883 23.906 6.504 1 97.81 191 PHE A N 1
ATOM 1528 C CA . PHE A 1 191 ? 14.242 22.531 6.156 1 97.81 191 PHE A CA 1
ATOM 1529 C C . PHE A 1 191 ? 14.32 21.656 7.402 1 97.81 191 PHE A C 1
ATOM 1531 O O . PHE A 1 191 ? 13.805 20.547 7.418 1 97.81 191 PHE A O 1
ATOM 1538 N N . SER A 1 192 ? 14.93 22.141 8.414 1 97.38 192 SER A N 1
ATOM 1539 C CA . SER A 1 192 ? 15.086 21.422 9.664 1 97.38 192 SER A CA 1
ATOM 1540 C C . SER A 1 192 ? 13.734 21.156 10.328 1 97.38 192 SER A C 1
ATOM 1542 O O . SER A 1 192 ? 13.477 20.047 10.805 1 97.38 192 SER A O 1
ATOM 1544 N N . TRP A 1 193 ? 12.93 22.172 10.32 1 95.94 193 TRP A N 1
ATOM 1545 C CA . TRP A 1 193 ? 11.594 22.078 10.898 1 95.94 193 TRP A CA 1
ATOM 1546 C C . TRP A 1 193 ? 10.75 21.031 10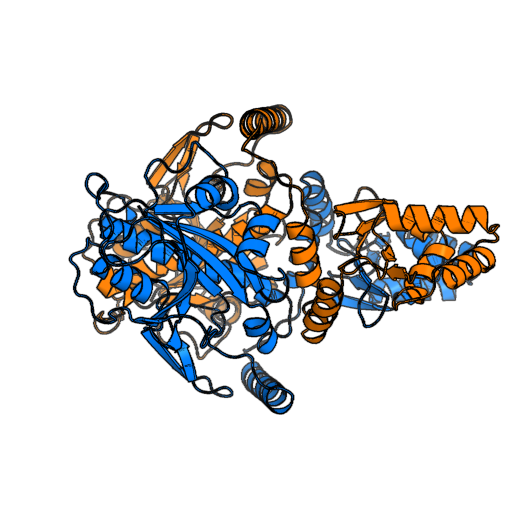.164 1 95.94 193 TRP A C 1
ATOM 1548 O O . TRP A 1 193 ? 10.141 20.172 10.797 1 95.94 193 TRP A O 1
ATOM 1558 N N . LEU A 1 194 ? 10.766 21.109 8.891 1 96.5 194 LEU A N 1
ATOM 1559 C CA . LEU A 1 194 ? 10.023 20.188 8.047 1 96.5 194 LEU A CA 1
ATOM 1560 C C . LEU A 1 194 ? 10.5 18.75 8.25 1 96.5 194 LEU A C 1
ATOM 1562 O O . LEU A 1 194 ? 9.688 17.844 8.453 1 96.5 194 LEU A O 1
ATOM 1566 N N . THR A 1 195 ? 11.797 18.562 8.195 1 97.81 195 THR A N 1
ATOM 1567 C CA . THR A 1 195 ? 12.375 17.219 8.258 1 97.81 195 THR A CA 1
ATOM 1568 C C . THR A 1 195 ? 12.109 16.578 9.625 1 97.81 195 THR A C 1
ATOM 1570 O O . THR A 1 195 ? 11.789 15.398 9.711 1 97.81 195 THR A O 1
ATOM 1573 N N . LYS A 1 196 ? 12.227 17.359 10.672 1 96.19 196 LYS A N 1
ATOM 1574 C CA . LYS A 1 196 ? 12 16.828 12.016 1 96.19 196 LYS A CA 1
ATOM 1575 C C . LYS A 1 196 ? 10.562 16.359 12.188 1 96.19 196 LYS A C 1
ATOM 1577 O O . LYS A 1 196 ? 10.328 15.234 12.648 1 96.19 196 LYS A O 1
ATOM 1582 N N . LEU A 1 197 ? 9.617 17.172 11.789 1 94.44 197 LEU A N 1
ATOM 1583 C CA . LEU A 1 197 ? 8.211 16.859 12.031 1 94.44 197 LEU A CA 1
ATOM 1584 C C . LEU A 1 197 ? 7.707 15.82 11.039 1 94.44 197 LEU A C 1
ATOM 1586 O O . LEU A 1 197 ? 6.867 14.984 11.375 1 94.44 197 LEU A O 1
ATOM 1590 N N . ALA A 1 198 ? 8.219 15.805 9.867 1 96.69 198 ALA A N 1
ATOM 1591 C CA . ALA A 1 198 ? 7.738 14.883 8.844 1 96.69 198 ALA A CA 1
ATOM 1592 C C . ALA A 1 198 ? 8.367 13.508 9 1 96.69 198 ALA A C 1
ATOM 1594 O O . ALA A 1 198 ? 7.719 12.484 8.758 1 96.69 198 ALA A O 1
ATOM 1595 N N . TYR A 1 199 ? 9.641 13.5 9.422 1 97.62 199 TYR A N 1
ATOM 1596 C CA . TYR A 1 199 ? 10.367 12.242 9.25 1 97.62 199 TYR A CA 1
ATOM 1597 C C . TYR A 1 199 ? 11.133 11.875 10.516 1 97.62 199 TYR A C 1
ATOM 1599 O O . TYR A 1 199 ? 11.57 10.734 10.68 1 97.62 199 TYR A O 1
ATOM 1607 N N . GLY A 1 200 ? 11.367 12.789 11.422 1 96.94 200 GLY A N 1
ATOM 1608 C CA . GLY A 1 200 ? 12.234 12.57 12.562 1 96.94 200 GLY A CA 1
ATOM 1609 C C . GLY A 1 200 ? 11.539 11.852 13.711 1 96.94 200 GLY A C 1
ATOM 1610 O O . GLY A 1 200 ? 10.32 11.672 13.688 1 96.94 200 GLY A O 1
ATOM 1611 N N . GLN A 1 201 ? 12.375 11.406 14.602 1 95.62 201 GLN A N 1
ATOM 1612 C CA . GLN A 1 201 ? 11.867 10.82 15.828 1 95.62 201 GLN A CA 1
ATOM 1613 C C . GLN A 1 201 ? 11.359 11.898 16.781 1 95.62 201 GLN A C 1
ATOM 1615 O O . GLN A 1 201 ? 12.078 12.852 17.094 1 95.62 201 GLN A O 1
ATOM 1620 N N . THR A 1 202 ? 10.133 11.742 17.219 1 92.19 202 THR A N 1
ATOM 1621 C CA . THR A 1 202 ? 9.547 12.734 18.109 1 92.19 202 THR A CA 1
ATOM 1622 C C . THR A 1 202 ? 9.25 12.125 19.469 1 92.19 202 THR A C 1
ATOM 1624 O O . THR A 1 202 ? 8.992 12.852 20.438 1 92.19 202 THR A O 1
ATOM 1627 N N . ALA A 1 203 ? 9.281 10.828 19.547 1 91.88 203 ALA A N 1
ATOM 1628 C CA . ALA A 1 203 ? 9.016 10.117 20.797 1 91.88 203 ALA A CA 1
ATOM 1629 C C . ALA A 1 203 ? 9.578 8.695 20.75 1 91.88 203 ALA A C 1
ATOM 1631 O O . ALA A 1 203 ? 10.305 8.344 19.828 1 91.88 203 ALA A O 1
ATOM 1632 N N . VAL A 1 204 ? 9.383 7.992 21.875 1 93.19 204 VAL A N 1
ATOM 1633 C CA . VAL A 1 204 ? 9.773 6.594 21.984 1 93.19 204 VAL A CA 1
ATOM 1634 C C . VAL A 1 204 ? 8.562 5.746 22.375 1 93.19 204 VAL A C 1
ATOM 1636 O O . VAL A 1 204 ? 7.742 6.164 23.188 1 93.19 204 VAL A O 1
ATOM 1639 N N . ARG A 1 205 ? 8.453 4.68 21.703 1 91.88 205 ARG A N 1
ATOM 1640 C CA . ARG A 1 205 ? 7.441 3.697 22.078 1 91.88 205 ARG A CA 1
ATOM 1641 C C . ARG A 1 205 ? 8.078 2.443 22.656 1 91.88 205 ARG A C 1
ATOM 1643 O O . ARG A 1 205 ? 8.969 1.851 22.047 1 91.88 205 ARG A O 1
ATOM 1650 N N . ARG A 1 206 ? 7.66 2.01 23.844 1 91.75 206 ARG A N 1
ATOM 1651 C CA . ARG A 1 206 ? 8.203 0.806 24.469 1 91.75 206 ARG A CA 1
ATOM 1652 C C . ARG A 1 206 ? 7.312 -0.401 24.203 1 91.75 206 ARG A C 1
ATOM 1654 O O . ARG A 1 206 ? 6.133 -0.402 24.562 1 91.75 206 ARG A O 1
ATOM 1661 N N . LEU A 1 207 ? 7.832 -1.365 23.516 1 88.12 207 LEU A N 1
ATOM 1662 C CA . LEU A 1 207 ? 7.129 -2.617 23.25 1 88.12 207 LEU A CA 1
ATOM 1663 C C . LEU A 1 207 ? 7.59 -3.709 24.219 1 88.12 207 LEU A C 1
ATOM 1665 O O . LEU A 1 207 ? 8.734 -3.695 24.672 1 88.12 207 LEU A O 1
ATOM 1669 N N . PHE A 1 208 ? 6.809 -4.582 24.484 1 85.56 208 PHE A N 1
ATOM 1670 C CA . PHE A 1 208 ? 7.004 -5.555 25.562 1 85.56 208 PHE A CA 1
ATOM 1671 C C . PHE A 1 208 ? 8.242 -6.406 25.297 1 85.56 208 PHE A C 1
ATOM 1673 O O . PHE A 1 208 ? 9.078 -6.59 26.188 1 85.56 208 PHE A O 1
ATOM 1680 N N . VAL A 1 209 ? 8.422 -6.871 24.156 1 88.06 209 VAL A N 1
ATOM 1681 C CA . VAL A 1 209 ? 9.461 -7.863 23.891 1 88.06 209 VAL A CA 1
ATOM 1682 C C . VAL A 1 209 ? 10.719 -7.168 23.375 1 88.06 209 VAL A C 1
ATOM 1684 O O . VAL A 1 209 ? 11.836 -7.492 23.797 1 88.06 209 VAL A O 1
ATOM 1687 N N . THR A 1 210 ? 10.555 -6.156 22.562 1 89.31 210 THR A N 1
ATOM 1688 C CA . THR A 1 210 ? 11.703 -5.621 21.828 1 89.31 210 THR A CA 1
ATOM 1689 C C . THR A 1 210 ? 12.148 -4.289 22.422 1 89.31 210 THR A C 1
ATOM 1691 O O . THR A 1 210 ? 13.133 -3.701 21.984 1 89.31 210 THR A O 1
ATOM 1694 N N . GLY A 1 211 ? 11.445 -3.855 23.438 1 90.62 211 GLY A N 1
ATOM 1695 C CA . GLY A 1 211 ? 11.875 -2.668 24.156 1 90.62 211 GLY A CA 1
ATOM 1696 C C . GLY A 1 211 ? 11.539 -1.377 23.422 1 90.62 211 GLY A C 1
ATOM 1697 O O . GLY A 1 211 ? 10.414 -1.2 22.953 1 90.62 211 GLY A O 1
ATOM 1698 N N . GLU A 1 212 ? 12.5 -0.504 23.391 1 92.94 212 GLU A N 1
ATOM 1699 C CA . GLU A 1 212 ? 12.258 0.839 22.875 1 92.94 212 GLU A CA 1
ATOM 1700 C C . GLU A 1 212 ? 12.289 0.859 21.359 1 92.94 212 GLU A C 1
ATOM 1702 O O . GLU A 1 212 ? 13.18 0.265 20.734 1 92.94 212 GLU A O 1
ATOM 1707 N N . HIS A 1 213 ? 11.312 1.572 20.844 1 94.56 213 HIS A N 1
ATOM 1708 C CA . HIS A 1 213 ? 11.219 1.784 19.406 1 94.56 213 HIS A CA 1
ATOM 1709 C C . HIS A 1 213 ? 11.023 3.26 19.078 1 94.56 213 HIS A C 1
ATOM 1711 O O . HIS A 1 213 ? 10.523 4.023 19.906 1 94.56 213 HIS A O 1
ATOM 1717 N N . VAL A 1 214 ? 11.383 3.605 17.891 1 94.56 214 VAL A N 1
ATOM 1718 C CA . VAL A 1 214 ? 11.227 4.961 17.375 1 94.56 214 VAL A CA 1
ATOM 1719 C C . VAL A 1 214 ? 9.742 5.285 17.219 1 94.56 214 VAL A C 1
ATOM 1721 O O . VAL A 1 214 ? 8.953 4.438 16.797 1 94.56 214 VAL A O 1
ATOM 1724 N N . ALA A 1 215 ? 9.336 6.402 17.656 1 93.62 215 ALA A N 1
ATOM 1725 C CA . ALA A 1 215 ? 8.016 6.957 17.359 1 93.62 215 ALA A CA 1
ATOM 1726 C C . ALA A 1 215 ? 8.133 8.289 16.625 1 93.62 215 ALA A C 1
ATOM 1728 O O . ALA A 1 215 ? 8.992 9.109 16.953 1 93.62 215 ALA A O 1
ATOM 1729 N N . LYS A 1 216 ? 7.348 8.43 15.625 1 94.5 216 LYS A N 1
ATOM 1730 C CA . LYS A 1 216 ? 7.312 9.625 14.797 1 94.5 216 LYS A CA 1
ATOM 1731 C C . LYS A 1 216 ? 5.91 10.227 14.766 1 94.5 216 LYS A C 1
ATOM 1733 O O . LYS A 1 216 ? 4.984 9.688 15.375 1 94.5 216 LYS A O 1
ATOM 1738 N N . THR A 1 217 ? 5.801 11.398 14.117 1 92.06 217 THR A N 1
ATOM 1739 C CA . THR A 1 217 ? 4.488 12.008 13.953 1 92.06 217 THR A CA 1
ATOM 1740 C C . THR A 1 217 ? 3.594 11.141 13.078 1 92.06 217 THR A C 1
ATOM 1742 O O . THR A 1 217 ? 2.377 11.094 13.273 1 92.06 217 THR A O 1
ATOM 1745 N N . SER A 1 218 ? 4.172 10.469 12.141 1 94 218 SER A N 1
ATOM 1746 C CA . SER A 1 218 ? 3.457 9.508 11.312 1 94 218 SER A CA 1
ATOM 1747 C C . SER A 1 218 ? 3.561 8.102 11.883 1 94 218 SER A C 1
ATOM 1749 O O . SER A 1 218 ? 4.633 7.684 12.328 1 94 218 SER A O 1
ATOM 1751 N N . PRO A 1 219 ? 2.453 7.453 11.883 1 93.5 219 PRO A N 1
ATOM 1752 C CA . PRO A 1 219 ? 2.473 6.086 12.406 1 93.5 219 PRO A CA 1
ATOM 1753 C C . PRO A 1 219 ? 3.152 5.102 11.461 1 93.5 219 PRO A C 1
ATOM 1755 O O . PRO A 1 219 ? 3.42 5.434 10.305 1 93.5 219 PRO A O 1
ATOM 1758 N N . SER A 1 220 ? 3.467 4.02 11.984 1 94.75 220 SER A N 1
ATOM 1759 C CA . SER A 1 220 ? 3.965 2.865 11.242 1 94.75 220 SER A CA 1
ATOM 1760 C C . SER A 1 220 ? 3.539 1.557 11.898 1 94.75 220 SER A C 1
ATOM 1762 O O . SER A 1 220 ? 3.441 1.474 13.125 1 94.75 220 SER A O 1
ATOM 1764 N N . GLY A 1 221 ? 3.17 0.617 11.07 1 89.44 221 GLY A N 1
ATOM 1765 C CA . GLY A 1 221 ? 2.809 -0.679 11.625 1 89.44 221 GLY A CA 1
ATOM 1766 C C . GLY A 1 221 ? 3.824 -1.207 12.625 1 89.44 221 GLY A C 1
ATOM 1767 O O . GLY A 1 221 ? 5 -1.367 12.289 1 89.44 221 GLY A O 1
ATOM 1768 N N . GLY A 1 222 ? 3.416 -1.37 13.891 1 86.38 222 GLY A N 1
ATOM 1769 C CA . GLY A 1 222 ? 4.27 -1.95 14.922 1 86.38 222 GLY A CA 1
ATOM 1770 C C . GLY A 1 222 ? 5.434 -1.058 15.305 1 86.38 222 GLY A C 1
ATOM 1771 O O . GLY A 1 222 ? 6.434 -1.531 15.844 1 86.38 222 GLY A O 1
ATOM 1772 N N . SER A 1 223 ? 5.367 0.169 14.875 1 91.69 223 SER A N 1
ATOM 1773 C CA . SER A 1 223 ? 6.453 1.117 15.102 1 91.69 223 SER A CA 1
ATOM 1774 C C . SER A 1 223 ? 7.758 0.626 14.477 1 91.69 223 SER A C 1
ATOM 1776 O O . SER A 1 223 ? 8.828 0.766 15.07 1 91.69 223 SER A O 1
ATOM 1778 N N . ARG A 1 224 ? 7.633 0.041 13.344 1 92.88 224 ARG A N 1
ATOM 1779 C CA . ARG A 1 224 ? 8.812 -0.5 12.672 1 92.88 224 ARG A CA 1
ATOM 1780 C C . ARG A 1 224 ? 9.5 0.569 11.836 1 92.88 224 ARG A C 1
ATOM 1782 O O . ARG A 1 224 ? 10.711 0.488 11.594 1 92.88 224 ARG A O 1
ATOM 1789 N N . HIS A 1 225 ? 8.805 1.488 11.352 1 96.81 225 HIS A N 1
ATOM 1790 C CA . HIS A 1 225 ? 9.305 2.598 10.547 1 96.81 225 HIS A CA 1
ATOM 1791 C C . HIS A 1 225 ? 10.281 2.109 9.477 1 96.81 225 HIS A C 1
ATOM 1793 O O . HIS A 1 225 ? 11.445 2.514 9.453 1 96.81 225 HIS A O 1
ATOM 1799 N N . PRO A 1 226 ? 9.711 1.338 8.539 1 97.88 226 PRO A N 1
ATOM 1800 C CA . PRO A 1 226 ? 10.57 0.775 7.488 1 97.88 226 PRO A CA 1
ATOM 1801 C C . PRO A 1 226 ? 11 1.815 6.457 1 97.88 226 PRO A C 1
ATOM 1803 O O . PRO A 1 226 ? 11.883 1.552 5.641 1 97.88 226 PRO A O 1
ATOM 1806 N N . THR A 1 227 ? 10.414 2.998 6.441 1 98.5 227 THR A N 1
ATOM 1807 C CA . THR A 1 227 ? 10.672 3.975 5.387 1 98.5 227 THR A CA 1
ATOM 1808 C C . THR A 1 227 ? 11.875 4.84 5.73 1 98.5 227 THR A C 1
ATOM 1810 O O . THR A 1 227 ? 11.961 5.387 6.832 1 98.5 227 THR A O 1
ATOM 1813 N N . GLU A 1 228 ? 12.805 4.891 4.828 1 98.75 228 GLU A N 1
ATOM 1814 C CA . GLU A 1 228 ? 13.914 5.836 4.855 1 98.75 228 GLU A CA 1
ATOM 1815 C C . GLU A 1 228 ? 13.672 6.996 3.895 1 98.75 228 GLU A C 1
ATOM 1817 O O . GLU A 1 228 ? 12.875 6.883 2.967 1 98.75 228 GLU A O 1
ATOM 1822 N N . VAL A 1 229 ? 14.406 8.055 4.184 1 98.81 229 VAL A N 1
ATOM 1823 C CA . VAL A 1 229 ? 14.219 9.25 3.361 1 98.81 229 VAL A CA 1
ATOM 1824 C C . VAL A 1 229 ? 15.562 9.734 2.846 1 98.81 229 VAL A C 1
ATOM 1826 O O . VAL A 1 229 ? 16.516 9.883 3.617 1 98.81 229 VAL A O 1
ATOM 1829 N N . TYR A 1 230 ? 15.617 9.992 1.568 1 98.94 230 TYR A N 1
ATOM 1830 C CA . TYR A 1 230 ? 16.812 10.516 0.901 1 98.94 230 TYR A CA 1
ATOM 1831 C C . TYR A 1 230 ? 16.516 11.875 0.267 1 98.94 230 TYR A C 1
ATOM 1833 O O . TYR A 1 230 ? 15.984 11.945 -0.841 1 98.94 230 TYR A O 1
ATOM 1841 N N . PRO A 1 231 ? 16.922 12.953 0.94 1 98.88 231 PRO A N 1
ATOM 1842 C CA . PRO A 1 231 ? 16.766 14.273 0.335 1 98.88 231 PRO A CA 1
ATOM 1843 C C . PRO A 1 231 ? 17.766 14.523 -0.797 1 98.88 231 PRO A C 1
ATOM 1845 O O . PRO A 1 231 ? 18.969 14.367 -0.61 1 98.88 231 PRO A O 1
ATOM 1848 N N . LEU A 1 232 ? 17.25 14.797 -1.898 1 98.88 232 LEU A N 1
ATOM 1849 C CA . LEU A 1 232 ? 18.031 15.398 -2.975 1 98.88 232 LEU A CA 1
ATOM 1850 C C . LEU A 1 232 ? 17.906 16.922 -2.953 1 98.88 232 LEU A C 1
ATOM 1852 O O . LEU A 1 232 ? 16.906 17.469 -3.41 1 98.88 232 LEU A O 1
ATOM 1856 N N . VAL A 1 233 ? 18.891 17.562 -2.424 1 98.56 233 VAL A N 1
ATOM 1857 C CA . VAL A 1 233 ? 18.859 19 -2.172 1 98.56 233 VAL A CA 1
ATOM 1858 C C . VAL A 1 233 ? 19.344 19.75 -3.414 1 98.56 233 VAL A C 1
ATOM 1860 O O . VAL A 1 233 ? 20.422 19.469 -3.945 1 98.56 233 VAL A O 1
ATOM 1863 N N . ILE A 1 234 ? 18.531 20.672 -3.818 1 97.06 234 ILE A N 1
ATOM 1864 C CA . ILE A 1 234 ? 18.844 21.484 -4.988 1 97.06 234 ILE A CA 1
ATOM 1865 C C . ILE A 1 234 ? 19.188 22.922 -4.551 1 97.06 234 ILE A C 1
ATOM 1867 O O . ILE A 1 234 ? 20.203 23.469 -4.957 1 97.06 234 ILE A O 1
ATOM 1871 N N . ASP A 1 235 ? 18.312 23.469 -3.695 1 95.88 235 ASP A N 1
ATOM 1872 C CA . ASP A 1 235 ? 18.453 24.875 -3.332 1 95.88 235 ASP A CA 1
ATOM 1873 C C . ASP A 1 235 ? 17.922 25.141 -1.929 1 95.88 235 ASP A C 1
ATOM 1875 O O . ASP A 1 235 ? 16.797 25.625 -1.773 1 95.88 235 ASP A O 1
ATOM 1879 N N . VAL A 1 236 ? 18.656 24.938 -0.912 1 97.19 236 VAL A N 1
ATOM 1880 C CA . VAL A 1 236 ? 18.391 25.266 0.486 1 97.19 236 VAL A CA 1
ATOM 1881 C C . VAL A 1 236 ? 19.516 26.141 1.04 1 97.19 236 VAL A C 1
ATOM 1883 O O . VAL A 1 236 ? 20.688 25.781 0.962 1 97.19 236 VAL A O 1
ATOM 1886 N N . GLU A 1 237 ? 19.125 27.219 1.553 1 95.81 237 GLU A N 1
ATOM 1887 C CA . GLU A 1 237 ? 20.141 28.141 2.084 1 95.81 237 GLU A CA 1
ATOM 1888 C C . GLU A 1 237 ? 20.953 27.469 3.184 1 95.81 237 GLU A C 1
ATOM 1890 O O . GLU A 1 237 ? 20.406 26.891 4.121 1 95.81 237 GLU A O 1
ATOM 1895 N N . GLY A 1 238 ? 22.234 27.469 3.002 1 94.25 238 GLY A N 1
ATOM 1896 C CA . GLY A 1 238 ? 23.109 26.938 4.031 1 94.25 238 GLY A CA 1
ATOM 1897 C C . GLY A 1 238 ? 23.391 25.453 3.865 1 94.25 238 GLY A C 1
ATOM 1898 O O . GLY A 1 238 ? 24.141 24.859 4.656 1 94.25 238 GLY A O 1
ATOM 1899 N N . LEU A 1 239 ? 22.859 24.844 2.838 1 96.88 239 LEU A N 1
ATOM 1900 C CA . LEU A 1 239 ? 23.078 23.438 2.566 1 96.88 239 LEU A CA 1
ATOM 1901 C C . LEU A 1 239 ? 23.562 23.219 1.134 1 96.88 239 LEU A C 1
ATOM 1903 O O . LEU A 1 239 ? 22.906 23.672 0.186 1 96.88 239 LEU A O 1
ATOM 1907 N N . GLU A 1 240 ? 24.703 22.562 0.976 1 97.56 240 GLU A N 1
ATOM 1908 C CA . GLU A 1 240 ? 25.234 22.297 -0.359 1 97.56 240 GLU A CA 1
ATOM 1909 C C . GLU A 1 240 ? 24.328 21.328 -1.12 1 97.56 240 GLU A C 1
ATOM 1911 O O . GLU A 1 240 ? 23.781 20.391 -0.538 1 97.56 240 GLU A O 1
ATOM 1916 N N . PRO A 1 241 ? 24.156 21.594 -2.402 1 98.25 241 PRO A N 1
ATOM 1917 C CA . PRO A 1 241 ? 23.391 20.641 -3.201 1 98.25 241 PRO A CA 1
ATOM 1918 C C . PRO A 1 241 ? 24 19.234 -3.178 1 98.25 241 PRO A C 1
ATOM 1920 O O . PRO A 1 241 ? 25.234 19.094 -3.143 1 98.25 241 PRO A O 1
ATOM 1923 N N . GLY A 1 242 ? 23.172 18.234 -3.217 1 98.81 242 GLY A N 1
ATOM 1924 C CA . GLY A 1 242 ? 23.641 16.859 -3.168 1 98.81 242 GLY A CA 1
ATOM 1925 C C . GLY A 1 242 ? 22.562 15.875 -2.758 1 98.81 242 GLY A C 1
ATOM 1926 O O . GLY A 1 242 ? 21.438 16.281 -2.443 1 98.81 242 GLY A O 1
ATOM 1927 N N . LEU A 1 243 ? 22.891 14.609 -2.918 1 98.88 243 LEU A N 1
ATOM 1928 C CA . LEU A 1 243 ? 22.062 13.539 -2.377 1 98.88 243 LEU A CA 1
ATOM 1929 C C . LEU A 1 243 ? 22.438 13.242 -0.93 1 98.88 243 LEU A C 1
ATOM 1931 O O . LEU A 1 243 ? 23.609 12.984 -0.629 1 98.88 243 LEU A O 1
ATOM 1935 N N . TYR A 1 244 ? 21.484 13.258 -0.066 1 98.88 244 TYR A N 1
ATOM 1936 C CA . TYR A 1 244 ? 21.703 12.992 1.352 1 98.88 244 TYR A CA 1
ATOM 1937 C C . TYR A 1 244 ? 20.844 11.82 1.824 1 98.88 244 TYR A C 1
ATOM 1939 O O . TYR A 1 244 ? 19.875 11.453 1.163 1 98.88 244 TYR A O 1
ATOM 1947 N N . HIS A 1 245 ? 21.281 11.211 2.84 1 98.88 245 HIS A N 1
ATOM 1948 C CA . HIS A 1 245 ? 20.438 10.383 3.688 1 98.88 245 HIS A CA 1
ATOM 1949 C C . HIS A 1 245 ? 20.047 11.117 4.969 1 98.88 245 HIS A C 1
ATOM 1951 O O . HIS A 1 245 ? 20.891 11.766 5.59 1 98.88 245 HIS A O 1
ATOM 1957 N N . TYR A 1 246 ? 18.812 11.109 5.359 1 98.88 246 TYR A N 1
ATOM 1958 C CA . TYR A 1 246 ? 18.391 11.68 6.637 1 98.88 246 TYR A CA 1
ATOM 1959 C C . TYR A 1 246 ? 18.594 10.688 7.773 1 98.88 246 TYR A C 1
ATOM 1961 O O . TYR A 1 246 ? 17.969 9.633 7.812 1 98.88 246 TYR A O 1
ATOM 1969 N N . SER A 1 247 ? 19.453 10.992 8.648 1 98.62 247 SER A N 1
ATOM 1970 C CA . SER A 1 247 ? 19.688 10.188 9.836 1 98.62 247 SER A CA 1
ATOM 1971 C C . SER A 1 247 ? 18.688 10.5 10.938 1 98.62 247 SER A C 1
ATOM 1973 O O . SER A 1 247 ? 18.828 11.5 11.648 1 98.62 247 SER A O 1
ATOM 1975 N N . VAL A 1 248 ? 17.75 9.625 11.125 1 98.12 248 VAL A N 1
ATOM 1976 C CA . VAL A 1 248 ? 16.719 9.805 12.148 1 98.12 248 VAL A CA 1
ATOM 1977 C C . VAL A 1 248 ? 17.375 9.797 13.531 1 98.12 248 VAL A C 1
ATOM 1979 O O . VAL A 1 248 ? 17.047 10.625 14.391 1 98.12 248 VAL A O 1
ATOM 1982 N N . LYS A 1 249 ? 18.344 8.953 13.703 1 97.25 249 LYS A N 1
ATOM 1983 C CA . LYS A 1 249 ? 19 8.789 14.992 1 97.25 249 LYS A CA 1
ATOM 1984 C C . LYS A 1 249 ? 19.688 10.078 15.438 1 97.25 249 LYS A C 1
ATOM 1986 O O . LYS A 1 249 ? 19.578 10.477 16.594 1 97.25 249 LYS A O 1
ATOM 1991 N N . ARG A 1 250 ? 20.375 10.727 14.508 1 97.19 250 ARG A N 1
ATOM 1992 C CA . ARG A 1 250 ? 21.188 11.883 14.852 1 97.19 250 ARG A CA 1
ATOM 1993 C C . ARG A 1 250 ? 20.5 13.18 14.43 1 97.19 250 ARG A C 1
ATOM 1995 O O . ARG A 1 250 ? 21.016 14.273 14.695 1 97.19 250 ARG A O 1
ATOM 2002 N N . HIS A 1 251 ? 19.328 13.062 13.844 1 97.75 251 HIS A N 1
ATOM 2003 C CA . HIS A 1 251 ? 18.641 14.219 13.273 1 97.75 251 HIS A CA 1
ATOM 2004 C C . HIS A 1 251 ? 19.578 15.094 12.461 1 97.75 251 HIS A C 1
ATOM 2006 O O . HIS A 1 251 ? 19.859 16.234 12.844 1 97.75 251 HIS A O 1
ATOM 2012 N N . GLY A 1 252 ? 19.891 14.578 11.352 1 98.5 252 GLY A N 1
ATOM 2013 C CA . GLY A 1 252 ? 20.812 15.258 10.461 1 98.5 252 GLY A CA 1
ATOM 2014 C C . GLY A 1 252 ? 20.953 14.586 9.102 1 98.5 252 GLY A C 1
ATOM 2015 O O . GLY A 1 252 ? 20.188 13.672 8.789 1 98.5 252 GLY A O 1
ATOM 2016 N N . LEU A 1 253 ? 21.828 15.125 8.305 1 98.75 253 LEU A N 1
ATOM 2017 C CA . LEU A 1 253 ? 21.984 14.672 6.926 1 98.75 253 LEU A CA 1
ATOM 201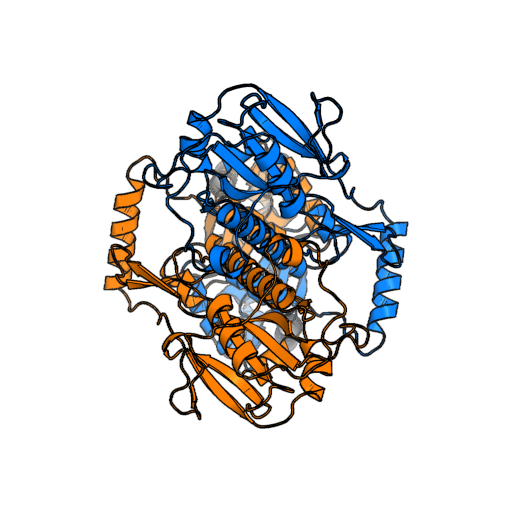8 C C . LEU A 1 253 ? 23.359 14.055 6.715 1 98.75 253 LEU A C 1
ATOM 2020 O O . LEU A 1 253 ? 24.375 14.594 7.184 1 98.75 253 LEU A O 1
ATOM 2024 N N . GLU A 1 254 ? 23.375 12.953 6.109 1 98.81 254 GLU A N 1
ATOM 2025 C CA . GLU A 1 254 ? 24.609 12.312 5.656 1 98.81 254 GLU A CA 1
ATOM 2026 C C . GLU A 1 254 ? 24.781 12.469 4.152 1 98.81 254 GLU A C 1
ATOM 2028 O O . GLU A 1 254 ? 23.969 11.992 3.367 1 98.81 254 GLU A O 1
ATOM 2033 N N . LEU A 1 255 ? 25.844 13.133 3.779 1 98.81 255 LEU A N 1
ATOM 2034 C CA . LEU A 1 255 ? 26.078 13.414 2.367 1 98.81 255 LEU A CA 1
ATOM 2035 C C . LEU A 1 255 ? 26.531 12.164 1.63 1 98.81 255 LEU A C 1
ATOM 2037 O O . LEU A 1 255 ? 27.609 11.625 1.915 1 98.81 255 LEU A O 1
ATOM 2041 N N . LEU A 1 256 ? 25.75 11.742 0.675 1 98.69 256 LEU A N 1
ATOM 2042 C CA . LEU A 1 256 ? 26.078 10.523 -0.064 1 98.69 256 LEU A CA 1
ATOM 2043 C C . LEU A 1 256 ? 26.781 10.859 -1.374 1 98.69 256 LEU A C 1
ATOM 2045 O O . LEU A 1 256 ? 27.812 10.266 -1.694 1 98.69 256 LEU A O 1
ATOM 2049 N N . VAL A 1 257 ? 26.188 11.781 -2.16 1 98.5 257 VAL A N 1
ATOM 2050 C CA . VAL A 1 257 ? 26.734 12.195 -3.445 1 98.5 257 VAL A CA 1
ATOM 2051 C C . VAL A 1 257 ? 26.703 13.719 -3.553 1 98.5 257 VAL A C 1
ATOM 2053 O O . VAL A 1 257 ? 25.625 14.32 -3.641 1 98.5 257 VAL A O 1
ATOM 2056 N N . ALA A 1 258 ? 27.844 14.336 -3.605 1 98.31 258 ALA A N 1
ATOM 2057 C CA . ALA A 1 258 ? 27.938 15.789 -3.701 1 98.31 258 ALA A CA 1
ATOM 2058 C C . ALA A 1 258 ? 27.625 16.266 -5.117 1 98.31 258 ALA A C 1
ATOM 2060 O O . ALA A 1 258 ? 27.812 15.523 -6.086 1 98.31 258 ALA A O 1
ATOM 2061 N N . GLY A 1 259 ? 27.062 17.531 -5.207 1 98.19 259 GLY A N 1
ATOM 2062 C CA . GLY A 1 259 ? 26.922 18.141 -6.516 1 98.19 259 GLY A CA 1
ATOM 2063 C C . GLY A 1 259 ? 25.484 18.531 -6.844 1 98.19 259 GLY A C 1
ATOM 2064 O O . GLY A 1 259 ? 24.578 18.25 -6.062 1 98.19 259 GLY A O 1
ATOM 2065 N N . ASN A 1 260 ? 25.391 19.188 -7.93 1 97.94 260 ASN A N 1
ATOM 2066 C CA . ASN A 1 260 ? 24.094 19.578 -8.453 1 97.94 260 ASN A CA 1
ATOM 2067 C C . ASN A 1 260 ? 23.484 18.5 -9.328 1 97.94 260 ASN A C 1
ATOM 2069 O O . ASN A 1 260 ? 24 18.188 -10.398 1 97.94 260 ASN A O 1
ATOM 2073 N N . HIS A 1 261 ? 22.375 17.969 -8.859 1 98.31 261 HIS A N 1
ATOM 2074 C CA . HIS A 1 261 ? 21.75 16.859 -9.57 1 98.31 261 HIS A CA 1
ATOM 2075 C C . HIS A 1 261 ? 20.375 17.25 -10.109 1 98.31 261 HIS A C 1
ATOM 2077 O O . HIS A 1 261 ? 19.453 16.422 -10.156 1 98.31 261 HIS A O 1
ATOM 2083 N N . THR A 1 262 ? 20.203 18.469 -10.484 1 96.56 262 THR A N 1
ATOM 2084 C CA . THR A 1 262 ? 18.953 19 -11.031 1 96.56 262 THR A CA 1
ATOM 2085 C C . THR A 1 262 ? 18.547 18.219 -12.273 1 96.56 262 THR A C 1
ATOM 2087 O O . THR A 1 262 ? 17.359 17.922 -12.469 1 96.56 262 THR A O 1
ATOM 2090 N N . ARG A 1 263 ? 19.516 17.938 -13.133 1 96 263 ARG A N 1
ATOM 2091 C CA . ARG A 1 263 ? 19.203 17.188 -14.352 1 96 263 ARG A CA 1
ATOM 2092 C C . ARG A 1 263 ? 18.672 15.805 -14.023 1 96 263 ARG A C 1
ATOM 2094 O O . ARG A 1 263 ? 17.703 15.352 -14.617 1 96 263 ARG A O 1
ATOM 2101 N N . PHE A 1 264 ? 19.297 15.148 -13.094 1 96.81 264 PHE A N 1
ATOM 2102 C CA . PHE A 1 264 ? 18.859 13.828 -12.68 1 96.81 264 PHE A CA 1
ATOM 2103 C C . PHE A 1 264 ? 17.438 13.883 -12.117 1 96.81 264 PHE A C 1
ATOM 2105 O O . PHE A 1 264 ? 16.594 13.055 -12.453 1 96.81 264 PHE A O 1
ATOM 2112 N N . LEU A 1 265 ? 17.234 14.898 -11.266 1 97.19 265 LEU A N 1
ATOM 2113 C CA . LEU A 1 265 ? 15.906 15.102 -10.688 1 97.19 265 LEU A CA 1
ATOM 2114 C C . LEU A 1 265 ? 14.852 15.219 -11.781 1 97.19 265 LEU A C 1
ATOM 2116 O O . LEU A 1 265 ? 13.828 14.531 -11.75 1 97.19 265 LEU A O 1
ATOM 2120 N N . ARG A 1 266 ? 15.094 16 -12.727 1 94.44 266 ARG A N 1
ATOM 2121 C CA . ARG A 1 266 ? 14.133 16.281 -13.789 1 94.44 266 ARG A CA 1
ATOM 2122 C C . ARG A 1 266 ? 13.93 15.055 -14.68 1 94.44 266 ARG A C 1
ATOM 2124 O O . ARG A 1 266 ? 12.797 14.703 -15.016 1 94.44 266 ARG A O 1
ATOM 2131 N N . GLU A 1 267 ? 14.977 14.352 -14.945 1 93.06 267 GLU A N 1
ATOM 2132 C CA . GLU A 1 267 ? 14.945 13.305 -15.969 1 93.06 267 GLU A CA 1
ATOM 2133 C C . GLU A 1 267 ? 14.484 11.977 -15.383 1 93.06 267 GLU A C 1
ATOM 2135 O O . GLU A 1 267 ? 13.82 11.195 -16.062 1 93.06 267 GLU A O 1
ATOM 2140 N N . HIS A 1 268 ? 14.859 11.766 -14.117 1 94.44 268 HIS A N 1
ATOM 2141 C CA . HIS A 1 268 ? 14.711 10.383 -13.672 1 94.44 268 HIS A CA 1
ATOM 2142 C C . HIS A 1 268 ? 13.805 10.297 -12.453 1 94.44 268 HIS A C 1
ATOM 2144 O O . HIS A 1 268 ? 13.289 9.219 -12.141 1 94.44 268 HIS A O 1
ATOM 2150 N N . ILE A 1 269 ? 13.617 11.422 -11.781 1 95.62 269 ILE A N 1
ATOM 2151 C CA . ILE A 1 269 ? 12.711 11.391 -10.641 1 95.62 269 ILE A CA 1
ATOM 2152 C C . ILE A 1 269 ? 11.352 11.961 -11.039 1 95.62 269 ILE A C 1
ATOM 2154 O O . ILE A 1 269 ? 10.336 11.266 -11 1 95.62 269 ILE A O 1
ATOM 2158 N N . ILE A 1 270 ? 11.328 13.141 -11.531 1 93.62 270 ILE A N 1
ATOM 2159 C CA . ILE A 1 270 ? 10.07 13.773 -11.914 1 93.62 270 ILE A CA 1
ATOM 2160 C C . ILE A 1 270 ? 9.57 13.188 -13.234 1 93.62 270 ILE A C 1
ATOM 2162 O O . ILE A 1 270 ? 8.406 12.797 -13.344 1 93.62 270 ILE A O 1
ATOM 2166 N N . CYS A 1 271 ? 10.461 13.008 -14.25 1 87 271 CYS A N 1
ATOM 2167 C CA . CYS A 1 271 ? 10.234 12.336 -15.523 1 87 271 CYS A CA 1
ATOM 2168 C C . CYS A 1 271 ? 9.172 13.055 -16.344 1 87 271 CYS A C 1
ATOM 2170 O O . CYS A 1 271 ? 8.695 12.531 -17.344 1 87 271 CYS A O 1
ATOM 2172 N N . ARG A 1 272 ? 8.586 14.188 -15.812 1 78.62 272 ARG A N 1
ATOM 2173 C CA . ARG A 1 272 ? 7.555 14.938 -16.516 1 78.62 272 ARG A CA 1
ATOM 2174 C C . ARG A 1 272 ? 7.891 16.422 -16.562 1 78.62 272 ARG A C 1
ATOM 2176 O O . ARG A 1 272 ? 7.984 17.078 -15.516 1 78.62 272 ARG A O 1
ATOM 2183 N N . GLU A 1 273 ? 8.008 16.859 -17.672 1 70.06 273 GLU A N 1
ATOM 2184 C CA . GLU A 1 273 ? 8.422 18.25 -17.844 1 70.06 273 GLU A CA 1
ATOM 2185 C C . GLU A 1 273 ? 7.309 19.219 -17.406 1 70.06 273 GLU A C 1
ATOM 2187 O O . GLU A 1 273 ? 7.582 20.344 -16.984 1 70.06 273 GLU A O 1
ATOM 2192 N N . ASP A 1 274 ? 6.117 18.75 -17.484 1 75.19 274 ASP A N 1
ATOM 2193 C CA . ASP A 1 274 ? 4.996 19.641 -17.25 1 75.19 274 ASP A CA 1
ATOM 2194 C C . ASP A 1 274 ? 4.617 19.672 -15.766 1 75.19 274 ASP A C 1
ATOM 2196 O O . ASP A 1 274 ? 3.793 20.5 -15.344 1 75.19 274 ASP A O 1
ATOM 2200 N N . ARG A 1 275 ? 5.133 18.859 -15.062 1 77.81 275 ARG A N 1
ATOM 2201 C CA . ARG A 1 275 ? 4.898 18.797 -13.617 1 77.81 275 ARG A CA 1
ATOM 2202 C C . ARG A 1 275 ? 6.211 18.672 -12.852 1 77.81 275 ARG A C 1
ATOM 2204 O O . ARG A 1 275 ? 7.148 18.016 -13.328 1 77.81 275 ARG A O 1
ATOM 2211 N N . PRO A 1 276 ? 6.379 19.469 -11.805 1 85.5 276 PRO A N 1
ATOM 2212 C CA . PRO A 1 276 ? 5.48 20.359 -11.07 1 85.5 276 PRO A CA 1
ATOM 2213 C C . PRO A 1 276 ? 5.449 21.766 -11.641 1 85.5 276 PRO A C 1
ATOM 2215 O O . PRO A 1 276 ? 6.277 22.109 -12.492 1 85.5 276 PRO A O 1
ATOM 2218 N N . ASN A 1 277 ? 4.48 22.578 -11.172 1 85.25 277 ASN A N 1
ATOM 2219 C CA . ASN A 1 277 ? 4.344 23.969 -11.633 1 85.25 277 ASN A CA 1
ATOM 2220 C C . ASN A 1 277 ? 5.156 24.922 -10.766 1 85.25 277 ASN A C 1
ATOM 2222 O O . ASN A 1 277 ? 4.824 26.109 -10.672 1 85.25 277 ASN A O 1
ATOM 2226 N N . PHE A 1 278 ? 6.098 24.453 -10.039 1 90.56 278 PHE A N 1
ATOM 2227 C CA . PHE A 1 278 ? 7.023 25.234 -9.227 1 90.56 278 PHE A CA 1
ATOM 2228 C C . PHE A 1 278 ? 8.438 24.688 -9.344 1 90.56 278 PHE A C 1
ATOM 2230 O O . PHE A 1 278 ? 8.648 23.594 -9.883 1 90.56 278 PHE A O 1
ATOM 2237 N N . ARG A 1 279 ? 9.398 25.469 -8.898 1 90.94 279 ARG A N 1
ATOM 2238 C CA . ARG A 1 279 ? 10.789 25 -8.875 1 90.94 279 ARG A CA 1
ATOM 2239 C C . ARG A 1 279 ? 11.062 24.156 -7.633 1 90.94 279 ARG A C 1
ATOM 2241 O O . ARG A 1 279 ? 11.031 24.672 -6.512 1 90.94 279 ARG A O 1
ATOM 2248 N N . PRO A 1 280 ? 11.391 22.938 -7.805 1 94.38 280 PRO A N 1
ATOM 2249 C CA . PRO A 1 280 ? 11.711 22.109 -6.637 1 94.38 280 PRO A CA 1
ATOM 2250 C C . PRO A 1 280 ? 13 22.531 -5.945 1 94.38 280 PRO A C 1
ATOM 2252 O O . PRO A 1 280 ? 14.023 22.734 -6.609 1 94.38 280 PRO A O 1
ATOM 2255 N N . ARG A 1 281 ? 12.922 22.734 -4.66 1 97 281 ARG A N 1
ATOM 2256 C CA . ARG A 1 281 ? 14.102 23.062 -3.863 1 97 281 ARG A CA 1
ATOM 2257 C C . ARG A 1 281 ? 14.734 21.812 -3.283 1 97 281 ARG A C 1
ATOM 2259 O O . ARG A 1 281 ? 15.953 21.75 -3.113 1 97 281 ARG A O 1
ATOM 2266 N N . VAL A 1 282 ? 13.93 20.875 -2.953 1 98.25 282 VAL A N 1
ATOM 2267 C CA . VAL A 1 282 ? 14.359 19.578 -2.422 1 98.25 282 VAL A CA 1
ATOM 2268 C C . VAL A 1 282 ? 13.414 18.484 -2.906 1 98.25 282 VAL A C 1
ATOM 2270 O O . VAL A 1 282 ? 12.203 18.672 -2.943 1 98.25 282 VAL A O 1
ATOM 2273 N N . ALA A 1 283 ? 13.953 17.359 -3.328 1 98.44 283 ALA A N 1
ATOM 2274 C CA . ALA A 1 283 ? 13.195 16.125 -3.533 1 98.44 283 ALA A CA 1
ATOM 2275 C C . ALA A 1 283 ? 13.484 15.109 -2.426 1 98.44 283 ALA A C 1
ATOM 2277 O O . ALA A 1 283 ? 14.641 14.859 -2.094 1 98.44 283 ALA A O 1
ATOM 2278 N N . PHE A 1 284 ? 12.477 14.656 -1.821 1 98.88 284 PHE A N 1
ATOM 2279 C CA . PHE A 1 284 ? 12.594 13.586 -0.836 1 98.88 284 PHE A CA 1
ATOM 2280 C C . PHE A 1 284 ? 12.203 12.242 -1.444 1 98.88 284 PHE A C 1
ATOM 2282 O O . PHE A 1 284 ? 11.031 12.008 -1.74 1 98.88 284 PHE A O 1
ATOM 2289 N N . VAL A 1 285 ? 13.164 11.352 -1.622 1 98.81 285 VAL A N 1
ATOM 2290 C CA . VAL A 1 285 ? 12.891 10 -2.109 1 98.81 285 VAL A CA 1
ATOM 2291 C C . VAL A 1 285 ? 12.641 9.062 -0.929 1 98.81 285 VAL A C 1
ATOM 2293 O O . VAL A 1 285 ? 13.461 8.992 -0.005 1 98.81 285 VAL A O 1
ATOM 2296 N N . TYR A 1 286 ? 11.516 8.414 -0.963 1 98.75 286 TYR A N 1
ATOM 2297 C CA . TYR A 1 286 ? 11.148 7.465 0.08 1 98.75 286 TYR A CA 1
ATOM 2298 C C . TYR A 1 286 ? 11.555 6.047 -0.312 1 98.75 286 TYR A C 1
ATOM 2300 O O . TYR A 1 286 ? 11.25 5.59 -1.417 1 98.75 286 TYR A O 1
ATOM 2308 N N . THR A 1 287 ? 12.266 5.391 0.593 1 98.62 287 THR A N 1
ATOM 2309 C CA . THR A 1 287 ? 12.617 3.99 0.384 1 98.62 287 THR A CA 1
ATOM 2310 C C . THR A 1 287 ? 12.109 3.127 1.534 1 98.62 287 THR A C 1
ATOM 2312 O O . THR A 1 287 ? 11.82 3.639 2.617 1 98.62 287 THR A O 1
ATOM 2315 N N . SER A 1 288 ? 11.938 1.869 1.288 1 97.88 288 SER A N 1
ATOM 2316 C CA . SER A 1 288 ? 11.477 0.951 2.326 1 97.88 288 SER A CA 1
ATOM 2317 C C . SER A 1 288 ? 12.508 -0.148 2.582 1 97.88 288 SER A C 1
ATOM 2319 O O . SER A 1 288 ? 12.953 -0.815 1.648 1 97.88 288 SER A O 1
ATOM 2321 N N . ILE A 1 289 ? 12.898 -0.255 3.805 1 98.06 289 ILE A N 1
ATOM 2322 C CA . ILE A 1 289 ? 13.68 -1.398 4.262 1 98.06 289 ILE A CA 1
ATOM 2323 C C . ILE A 1 289 ? 12.742 -2.514 4.719 1 98.06 289 ILE A C 1
ATOM 2325 O O . ILE A 1 289 ? 12.203 -2.463 5.824 1 98.06 289 ILE A O 1
ATOM 2329 N N . PHE A 1 290 ? 12.641 -3.607 3.975 1 97.06 290 PHE A N 1
ATOM 2330 C CA . PHE A 1 290 ? 11.594 -4.609 4.148 1 97.06 290 PHE A CA 1
ATOM 2331 C C . PHE A 1 290 ? 11.852 -5.449 5.395 1 97.06 290 PHE A C 1
ATOM 2333 O O . PHE A 1 290 ? 10.914 -5.875 6.066 1 97.06 290 PHE A O 1
ATOM 2340 N N . ALA A 1 291 ? 13.086 -5.617 5.746 1 96.25 291 ALA A N 1
ATOM 2341 C CA . ALA A 1 291 ? 13.469 -6.508 6.84 1 96.25 291 ALA A CA 1
ATOM 2342 C C . ALA A 1 291 ? 12.859 -6.043 8.164 1 96.25 291 ALA A C 1
ATOM 2344 O O . ALA A 1 291 ? 12.57 -6.859 9.039 1 96.25 291 ALA A O 1
ATOM 2345 N N . ARG A 1 292 ? 12.656 -4.773 8.305 1 96.56 292 ARG A N 1
ATOM 2346 C CA . ARG A 1 292 ? 12.117 -4.238 9.555 1 96.56 292 ARG A CA 1
ATOM 2347 C C . ARG A 1 292 ? 10.711 -4.758 9.812 1 96.56 292 ARG A C 1
ATOM 2349 O O . ARG A 1 292 ? 10.375 -5.133 10.945 1 96.56 292 ARG A O 1
ATOM 2356 N N . SER A 1 293 ? 9.906 -4.824 8.812 1 95.44 293 SER A N 1
ATOM 2357 C CA . SER A 1 293 ? 8.555 -5.352 8.953 1 95.44 293 SER A CA 1
ATOM 2358 C C . SER A 1 293 ? 8.547 -6.875 8.93 1 95.44 293 SER A C 1
ATOM 2360 O O . SER A 1 293 ? 7.789 -7.508 9.672 1 95.44 293 SER A O 1
ATOM 2362 N N . MET A 1 294 ? 9.414 -7.449 8.117 1 94.56 294 MET A N 1
ATOM 2363 C CA . MET A 1 294 ? 9.477 -8.906 7.988 1 94.56 294 MET A CA 1
ATOM 2364 C C . MET A 1 294 ? 9.82 -9.555 9.32 1 94.56 294 MET A C 1
ATOM 2366 O O . MET A 1 294 ? 9.336 -10.648 9.625 1 94.56 294 MET A O 1
ATOM 2370 N N . PHE A 1 295 ? 10.656 -8.875 10.008 1 94.38 295 PHE A N 1
ATOM 2371 C CA . PHE A 1 295 ? 11.102 -9.445 11.273 1 94.38 295 PHE A CA 1
ATOM 2372 C C . PHE A 1 295 ? 9.93 -9.656 12.219 1 94.38 295 PHE A C 1
ATOM 2374 O O . PHE A 1 295 ? 9.82 -10.711 12.844 1 94.38 295 PHE A O 1
ATOM 2381 N N . ARG A 1 296 ? 9.109 -8.695 12.281 1 92.5 296 ARG A N 1
ATOM 2382 C CA . ARG A 1 296 ? 7.988 -8.727 13.211 1 92.5 296 ARG A CA 1
ATOM 2383 C C . ARG A 1 296 ? 6.824 -9.523 12.633 1 92.5 296 ARG A C 1
ATOM 2385 O O . ARG A 1 296 ? 6.184 -10.305 13.344 1 92.5 296 ARG A O 1
ATOM 2392 N N . TYR A 1 297 ? 6.562 -9.281 11.461 1 91.44 297 TYR A N 1
ATOM 2393 C CA . TYR A 1 297 ? 5.398 -9.875 10.805 1 91.44 297 TYR A CA 1
ATOM 2394 C C . TYR A 1 297 ? 5.816 -10.969 9.836 1 91.44 297 TYR A C 1
ATOM 2396 O O . TYR A 1 297 ? 6.148 -10.688 8.68 1 91.44 297 TYR A O 1
ATOM 2404 N N . ARG A 1 298 ? 5.656 -12.133 10.195 1 89.25 298 ARG A N 1
ATOM 2405 C CA . ARG A 1 298 ? 6.074 -13.281 9.406 1 89.25 298 ARG A CA 1
ATOM 2406 C C . ARG A 1 298 ? 4.965 -13.734 8.461 1 89.25 298 ARG A C 1
ATOM 2408 O O . ARG A 1 298 ? 4.695 -14.93 8.328 1 89.25 298 ARG A O 1
ATOM 2415 N N . GLU A 1 299 ? 4.297 -12.719 7.941 1 82.69 299 GLU A N 1
ATOM 2416 C CA . GLU A 1 299 ? 3.207 -12.938 6.992 1 82.69 299 GLU A CA 1
ATOM 2417 C C . GLU A 1 299 ? 3.15 -11.82 5.949 1 82.69 299 GLU A C 1
ATOM 2419 O O . GLU A 1 299 ? 3.646 -10.719 6.188 1 82.69 299 GLU A O 1
ATOM 2424 N N . SER A 1 300 ? 2.459 -12.094 4.863 1 82.88 300 SER A N 1
ATOM 2425 C CA . SER A 1 300 ? 2.488 -11.289 3.648 1 82.88 300 SER A CA 1
ATOM 2426 C C . SER A 1 300 ? 1.66 -10.016 3.807 1 82.88 300 SER A C 1
ATOM 2428 O O . SER A 1 300 ? 1.861 -9.047 3.078 1 82.88 300 SER A O 1
ATOM 2430 N N . PHE A 1 301 ? 0.881 -9.898 4.734 1 86.75 301 PHE A N 1
ATOM 2431 C CA . PHE A 1 301 ? -0.068 -8.805 4.887 1 86.75 301 PHE A CA 1
ATOM 2432 C C . PHE A 1 301 ? 0.658 -7.5 5.184 1 86.75 301 PHE A C 1
ATOM 2434 O O . PHE A 1 301 ? 0.26 -6.438 4.699 1 86.75 301 PHE A O 1
ATOM 2441 N N . SER A 1 302 ? 1.692 -7.59 5.918 1 91.88 302 SER A N 1
ATOM 2442 C CA . SER A 1 302 ? 2.391 -6.398 6.383 1 91.88 302 SER A CA 1
ATOM 2443 C C . SER A 1 302 ? 3.039 -5.648 5.227 1 91.88 302 SER A C 1
ATOM 2445 O O . SER A 1 302 ? 3.357 -4.461 5.348 1 91.88 302 SER A O 1
ATOM 2447 N N . TYR A 1 303 ? 3.229 -6.312 4.09 1 94.44 303 TYR A N 1
ATOM 2448 C CA . TYR A 1 303 ? 3.744 -5.633 2.908 1 94.44 303 TYR A CA 1
ATOM 2449 C C . TYR A 1 303 ? 2.807 -4.512 2.475 1 94.44 303 TYR A C 1
ATOM 2451 O O . TYR A 1 303 ? 3.26 -3.434 2.078 1 94.44 303 TYR A O 1
ATOM 2459 N N . ARG A 1 304 ? 1.538 -4.719 2.594 1 93.75 304 ARG A N 1
ATOM 2460 C CA . ARG A 1 304 ? 0.533 -3.707 2.279 1 93.75 304 ARG A CA 1
ATOM 2461 C C . ARG A 1 304 ? 0.654 -2.506 3.211 1 93.75 304 ARG A C 1
ATOM 2463 O O . ARG A 1 304 ? 0.559 -1.359 2.768 1 93.75 304 ARG A O 1
ATOM 2470 N N . VAL A 1 305 ? 0.885 -2.738 4.414 1 95.44 305 VAL A N 1
ATOM 2471 C CA . VAL A 1 305 ? 0.909 -1.707 5.449 1 95.44 305 VAL A CA 1
ATOM 2472 C C . VAL A 1 305 ? 2.102 -0.781 5.227 1 95.44 305 VAL A C 1
ATOM 2474 O O . VAL A 1 305 ? 2.023 0.42 5.496 1 95.44 305 VAL A O 1
ATOM 2477 N N . MET A 1 306 ? 3.18 -1.31 4.703 1 96.5 306 MET A N 1
ATOM 2478 C CA . MET A 1 306 ? 4.359 -0.494 4.43 1 96.5 306 MET A CA 1
ATOM 2479 C C . MET A 1 306 ? 4.039 0.605 3.422 1 96.5 306 MET A C 1
ATOM 2481 O O . MET A 1 306 ? 4.648 1.676 3.451 1 96.5 306 MET A O 1
ATOM 2485 N N . HIS A 1 307 ? 3.084 0.32 2.557 1 96.81 307 HIS A N 1
ATOM 2486 C CA . HIS A 1 307 ? 2.672 1.342 1.602 1 96.81 307 HIS A CA 1
ATOM 2487 C C . HIS A 1 307 ? 1.785 2.391 2.266 1 96.81 307 HIS A C 1
ATOM 2489 O O . HIS A 1 307 ? 1.839 3.57 1.908 1 96.81 307 HIS A O 1
ATOM 2495 N N . HIS A 1 308 ? 0.975 1.979 3.254 1 97.56 308 HIS A N 1
ATOM 2496 C CA . HIS A 1 308 ? 0.264 2.965 4.059 1 97.56 308 HIS A CA 1
ATOM 2497 C C . HIS A 1 308 ? 1.235 3.934 4.73 1 97.56 308 HIS A C 1
ATOM 2499 O O . HIS A 1 308 ? 0.983 5.141 4.773 1 97.56 308 HIS A O 1
ATOM 2505 N N . ASP A 1 309 ? 2.355 3.383 5.215 1 97.75 309 ASP A N 1
ATOM 2506 C CA . ASP A 1 309 ? 3.379 4.18 5.883 1 97.75 309 ASP A CA 1
ATOM 2507 C C . ASP A 1 309 ? 3.854 5.324 4.988 1 97.75 309 ASP A C 1
ATOM 2509 O O . ASP A 1 309 ? 4.027 6.453 5.453 1 97.75 309 ASP A O 1
ATOM 2513 N N . ILE A 1 310 ? 4.016 5.02 3.771 1 98.06 310 ILE A N 1
ATOM 2514 C CA . ILE A 1 310 ? 4.504 6.016 2.828 1 98.06 310 ILE A CA 1
ATOM 2515 C C . ILE A 1 310 ? 3.447 7.102 2.629 1 98.06 310 ILE A C 1
ATOM 2517 O O . ILE A 1 310 ? 3.766 8.289 2.619 1 98.06 310 ILE A O 1
ATOM 2521 N N . GLY A 1 311 ? 2.191 6.668 2.51 1 98.06 311 GLY A N 1
ATOM 2522 C CA . GLY A 1 311 ? 1.11 7.637 2.42 1 98.06 311 GLY A CA 1
ATOM 2523 C C . GLY A 1 311 ? 1.044 8.57 3.615 1 98.06 311 GLY A C 1
ATOM 2524 O O . GLY A 1 311 ? 0.828 9.773 3.459 1 98.06 311 GLY A O 1
ATOM 2525 N N . HIS A 1 312 ? 1.269 8.008 4.777 1 97.88 312 HIS A N 1
ATOM 2526 C CA . HIS A 1 312 ? 1.291 8.82 5.992 1 97.88 312 HIS A CA 1
ATOM 2527 C C . HIS A 1 312 ? 2.359 9.898 5.914 1 97.88 312 HIS A C 1
ATOM 2529 O O . HIS A 1 312 ? 2.074 11.078 6.145 1 97.88 312 HIS A O 1
ATOM 2535 N N . LEU A 1 313 ? 3.529 9.508 5.539 1 97.94 313 LEU A N 1
ATOM 2536 C CA . LEU A 1 313 ? 4.668 10.414 5.523 1 97.94 313 LEU A CA 1
ATOM 2537 C C . LEU A 1 313 ? 4.477 11.508 4.473 1 97.94 313 LEU A C 1
ATOM 2539 O O . LEU A 1 313 ? 4.781 12.672 4.723 1 97.94 313 LEU A O 1
ATOM 2543 N N . MET A 1 314 ? 3.975 11.117 3.371 1 97.81 314 MET A N 1
ATOM 2544 C CA . MET A 1 314 ? 3.777 12.07 2.279 1 97.81 314 MET A CA 1
ATOM 2545 C C . MET A 1 314 ? 2.738 13.117 2.652 1 97.81 314 MET A C 1
ATOM 2547 O O . MET A 1 314 ? 2.879 14.289 2.299 1 97.81 314 MET A O 1
ATOM 2551 N N . THR A 1 315 ? 1.716 12.664 3.324 1 96.31 315 THR A N 1
ATOM 2552 C CA . THR A 1 315 ? 0.678 13.602 3.744 1 96.31 315 THR A CA 1
ATOM 2553 C C . THR A 1 315 ? 1.205 14.547 4.816 1 96.31 315 THR A C 1
ATOM 2555 O O . THR A 1 315 ? 0.947 15.75 4.773 1 96.31 315 THR A O 1
ATOM 2558 N N . THR A 1 316 ? 1.906 14.016 5.789 1 95.44 316 THR A N 1
ATOM 2559 C CA . THR A 1 316 ? 2.533 14.859 6.805 1 95.44 316 THR A CA 1
ATOM 2560 C C . THR A 1 316 ? 3.426 15.914 6.16 1 95.44 316 THR A C 1
ATOM 2562 O O . THR A 1 316 ? 3.326 17.094 6.48 1 95.44 316 THR A O 1
ATOM 2565 N N . PHE A 1 317 ? 4.184 15.508 5.219 1 96.5 317 PHE A N 1
ATOM 2566 C CA . PHE A 1 317 ? 5.066 16.391 4.465 1 96.5 317 PHE A CA 1
ATOM 2567 C C . PHE A 1 317 ? 4.273 17.5 3.789 1 96.5 317 PHE A C 1
ATOM 2569 O O . PHE A 1 317 ? 4.613 18.688 3.924 1 96.5 317 PHE A O 1
ATOM 2576 N N . SER A 1 318 ? 3.281 17.125 3.068 1 94.38 318 SER A N 1
ATOM 2577 C CA . SER A 1 318 ? 2.508 18.062 2.271 1 94.38 318 SER A CA 1
ATOM 2578 C C . SER A 1 318 ? 1.805 19.094 3.156 1 94.38 318 SER A C 1
ATOM 2580 O O . SER A 1 318 ? 1.758 20.281 2.826 1 94.38 318 SER A O 1
ATOM 2582 N N . LEU A 1 319 ? 1.295 18.641 4.234 1 92.12 319 LEU A N 1
ATOM 2583 C CA . LEU A 1 319 ? 0.571 19.531 5.137 1 92.12 319 LEU A CA 1
ATOM 2584 C C . LEU A 1 319 ? 1.521 20.531 5.797 1 92.12 319 LEU A C 1
ATOM 2586 O O . LEU A 1 319 ? 1.19 21.703 5.941 1 92.12 319 LEU A O 1
ATOM 2590 N N . LEU A 1 320 ? 2.631 20.047 6.191 1 93.12 320 LEU A N 1
ATOM 2591 C CA . LEU A 1 320 ? 3.623 20.922 6.801 1 93.12 320 LEU A CA 1
ATOM 2592 C C . LEU A 1 320 ? 4.094 21.984 5.812 1 93.12 320 LEU A C 1
ATOM 2594 O O . LEU A 1 320 ? 4.203 23.156 6.16 1 93.12 320 LEU A O 1
ATOM 2598 N N . LEU A 1 321 ? 4.367 21.578 4.641 1 93.06 321 LEU A N 1
ATOM 2599 C CA . LEU A 1 321 ? 4.805 22.531 3.627 1 93.06 321 LEU A CA 1
ATOM 2600 C C . LEU A 1 321 ? 3.719 23.562 3.34 1 93.06 321 LEU A C 1
ATOM 2602 O O . LEU A 1 321 ? 4.012 24.75 3.18 1 93.06 321 LEU A O 1
ATOM 2606 N N . SER A 1 322 ? 2.516 23.047 3.195 1 90.88 322 SER A N 1
ATOM 2607 C CA . SER A 1 322 ? 1.388 23.953 2.971 1 90.88 322 SER A CA 1
ATOM 2608 C C . SER A 1 322 ? 1.276 24.984 4.082 1 90.88 322 SER A C 1
ATOM 2610 O O . SER A 1 322 ? 0.972 26.156 3.824 1 90.88 322 SER A O 1
ATOM 2612 N N . SER A 1 323 ? 1.492 24.578 5.289 1 89.56 323 SER A N 1
ATOM 2613 C CA . SER A 1 323 ? 1.412 25.5 6.426 1 89.56 323 SER A CA 1
ATOM 2614 C C . SER A 1 323 ? 2.49 26.578 6.352 1 89.56 323 SER A C 1
ATOM 2616 O O . SER A 1 323 ? 2.379 27.609 6.996 1 89.56 323 SER A O 1
ATOM 2618 N N . LEU A 1 324 ? 3.531 26.344 5.59 1 89.56 324 LEU A N 1
ATOM 2619 C CA . LEU A 1 324 ? 4.59 27.328 5.363 1 89.56 324 LEU A CA 1
ATOM 2620 C C . LEU A 1 324 ? 4.324 28.125 4.094 1 89.56 324 LEU A C 1
ATOM 2622 O O . LEU A 1 324 ? 5.164 28.922 3.672 1 89.56 324 LEU A O 1
ATOM 2626 N N . SER A 1 325 ? 3.195 27.844 3.432 1 89.38 325 SER A N 1
ATOM 2627 C CA . SER A 1 325 ? 2.82 28.469 2.166 1 89.38 325 SER A CA 1
ATOM 2628 C C . SER A 1 325 ? 3.822 28.141 1.066 1 89.38 325 SER A C 1
ATOM 2630 O O . SER A 1 325 ? 4.191 29 0.272 1 89.38 325 SER A O 1
ATOM 2632 N N . ARG A 1 326 ? 4.328 26.969 1.115 1 92.31 326 ARG A N 1
ATOM 2633 C CA . ARG A 1 326 ? 5.211 26.453 0.074 1 92.31 326 ARG A CA 1
ATOM 2634 C C . ARG A 1 326 ? 4.527 25.344 -0.726 1 92.31 326 ARG A C 1
ATOM 2636 O O . ARG A 1 326 ? 3.789 24.531 -0.166 1 92.31 326 ARG A O 1
ATOM 2643 N N . PRO A 1 327 ? 4.812 25.312 -2.008 1 91.81 327 PRO A N 1
ATOM 2644 C CA . PRO A 1 327 ? 4.168 24.281 -2.824 1 91.81 327 PRO A CA 1
ATOM 2645 C C . PRO A 1 327 ? 4.789 22.906 -2.627 1 91.81 327 PRO A C 1
ATOM 2647 O O . PRO A 1 327 ? 5.988 22.797 -2.363 1 91.81 327 PRO A O 1
ATOM 2650 N N . ALA A 1 328 ? 3.984 21.953 -2.75 1 93.06 328 ALA A N 1
ATOM 2651 C CA . ALA A 1 328 ? 4.379 20.547 -2.645 1 93.06 328 ALA A CA 1
ATOM 2652 C C . ALA A 1 328 ? 3.859 19.734 -3.832 1 93.06 328 ALA A C 1
ATOM 2654 O O . ALA A 1 328 ? 2.822 20.078 -4.41 1 93.06 328 ALA A O 1
ATOM 2655 N N . TYR A 1 329 ? 4.609 18.766 -4.164 1 93.5 329 TYR A N 1
ATOM 2656 C CA . TYR A 1 329 ? 4.215 17.797 -5.176 1 93.5 329 TYR A CA 1
ATOM 2657 C C . TYR A 1 329 ? 4.691 16.391 -4.801 1 93.5 329 TYR A C 1
ATOM 2659 O O . TYR A 1 329 ? 5.809 16.219 -4.301 1 93.5 329 TYR A O 1
ATOM 2667 N N . SER A 1 330 ? 3.85 15.438 -4.953 1 94.81 330 SER A N 1
ATOM 2668 C CA . SER A 1 330 ? 4.234 14.055 -4.695 1 94.81 330 SER A CA 1
ATOM 2669 C C . SER A 1 330 ? 3.834 13.148 -5.855 1 94.81 330 SER A C 1
ATOM 2671 O O . SER A 1 330 ? 2.842 13.406 -6.539 1 94.81 330 SER A O 1
ATOM 2673 N N . ALA A 1 331 ? 4.621 12.172 -6.047 1 93.88 331 ALA A N 1
ATOM 2674 C CA . ALA A 1 331 ? 4.34 11.172 -7.078 1 93.88 331 ALA A CA 1
ATOM 2675 C C . ALA A 1 331 ? 4.871 9.797 -6.668 1 93.88 331 ALA A C 1
ATOM 2677 O O . ALA A 1 331 ? 5.602 9.68 -5.684 1 93.88 331 ALA A O 1
ATOM 2678 N N . TYR A 1 332 ? 4.477 8.828 -7.469 1 92.56 332 TYR A N 1
ATOM 2679 C CA . TYR A 1 332 ? 4.688 7.453 -7.035 1 92.56 332 TYR A CA 1
ATOM 2680 C C . TYR A 1 332 ? 5.5 6.676 -8.062 1 92.56 332 TYR A C 1
ATOM 2682 O O . TYR A 1 332 ? 5.801 5.496 -7.867 1 92.56 332 TYR A O 1
ATOM 2690 N N . SER A 1 333 ? 5.812 7.344 -9.125 1 88.38 333 SER A N 1
ATOM 2691 C CA . SER A 1 333 ? 6.566 6.672 -10.172 1 88.38 333 SER A CA 1
ATOM 2692 C C . SER A 1 333 ? 7.781 7.492 -10.594 1 88.38 333 SER A C 1
ATOM 2694 O O . SER A 1 333 ? 7.754 8.719 -10.547 1 88.38 333 SER A O 1
ATOM 2696 N N . PHE A 1 334 ? 8.773 6.883 -10.906 1 91.44 334 PHE A N 1
ATOM 2697 C CA . PHE A 1 334 ? 10.023 7.41 -11.453 1 91.44 334 PHE A CA 1
ATOM 2698 C C . PHE A 1 334 ? 10.773 6.328 -12.219 1 91.44 334 PHE A C 1
ATOM 2700 O O . PHE A 1 334 ? 10.258 5.227 -12.422 1 91.44 334 PHE A O 1
ATOM 2707 N N . HIS A 1 335 ? 11.867 6.691 -12.781 1 90.69 335 HIS A N 1
ATOM 2708 C CA . HIS A 1 335 ? 12.68 5.676 -13.438 1 90.69 335 HIS A CA 1
ATOM 2709 C C . HIS A 1 335 ? 13.391 4.797 -12.414 1 90.69 335 HIS A C 1
ATOM 2711 O O . HIS A 1 335 ? 14.484 5.133 -11.945 1 90.69 335 HIS A O 1
ATOM 2717 N N . ASP A 1 336 ? 12.836 3.666 -12.195 1 88.56 336 ASP A N 1
ATOM 2718 C CA . ASP A 1 336 ? 13.203 2.811 -11.078 1 88.56 336 ASP A CA 1
ATOM 2719 C C . ASP A 1 336 ? 14.68 2.426 -11.141 1 88.56 336 ASP A C 1
ATOM 2721 O O . ASP A 1 336 ? 15.398 2.52 -10.148 1 88.56 336 ASP A O 1
ATOM 2725 N N . GLU A 1 337 ? 15.109 1.959 -12.25 1 87 337 GLU A N 1
ATOM 2726 C CA . GLU A 1 337 ? 16.484 1.493 -12.383 1 87 337 GLU A CA 1
ATOM 2727 C C . GLU A 1 337 ? 17.484 2.625 -12.133 1 87 337 GLU A C 1
ATOM 2729 O O . GLU A 1 337 ? 18.484 2.436 -11.438 1 87 337 GLU A O 1
ATOM 2734 N N . GLU A 1 338 ? 17.203 3.77 -12.68 1 93.19 338 GLU A N 1
ATOM 2735 C CA . GLU A 1 338 ? 18.094 4.914 -12.523 1 93.19 338 GLU A CA 1
ATOM 2736 C C . GLU A 1 338 ? 18.141 5.391 -11.07 1 93.19 338 GLU A C 1
ATOM 2738 O O . GLU A 1 338 ? 19.219 5.668 -10.531 1 93.19 338 GLU A O 1
ATOM 2743 N N . VAL A 1 339 ? 17.016 5.477 -10.445 1 95.81 339 VAL A N 1
ATOM 2744 C CA . VAL A 1 339 ? 16.922 5.973 -9.078 1 95.81 339 VAL A CA 1
ATOM 2745 C C . VAL A 1 339 ? 17.578 4.969 -8.125 1 95.81 339 VAL A C 1
ATOM 2747 O O . VAL A 1 339 ? 18.344 5.348 -7.234 1 95.81 339 VAL A O 1
ATOM 2750 N N . ARG A 1 340 ? 17.312 3.738 -8.367 1 94.31 340 ARG A N 1
ATOM 2751 C CA . ARG A 1 340 ? 17.922 2.689 -7.555 1 94.31 340 ARG A CA 1
ATOM 2752 C C . ARG A 1 340 ? 19.438 2.738 -7.648 1 94.31 340 ARG A C 1
ATOM 2754 O O . ARG A 1 340 ? 20.125 2.641 -6.633 1 94.31 340 ARG A O 1
ATOM 2761 N N . SER A 1 341 ? 19.891 2.852 -8.82 1 95.12 341 SER A N 1
ATOM 2762 C CA . SER A 1 341 ? 21.328 2.912 -9.047 1 95.12 341 SER A CA 1
ATOM 2763 C C . SER A 1 341 ? 21.938 4.152 -8.398 1 95.12 341 SER A C 1
ATOM 2765 O O . SER A 1 341 ? 23 4.078 -7.781 1 95.12 341 SER A O 1
ATOM 2767 N N . PHE A 1 342 ? 21.25 5.266 -8.523 1 97.88 342 PHE A N 1
ATOM 2768 C CA . PHE A 1 342 ? 21.719 6.523 -7.957 1 97.88 342 PHE A CA 1
ATOM 2769 C C . PHE A 1 342 ? 21.828 6.43 -6.441 1 97.88 342 PHE A C 1
ATOM 2771 O O . PHE A 1 342 ? 22.766 6.961 -5.844 1 97.88 342 PHE A O 1
ATOM 2778 N N . LEU A 1 343 ? 20.922 5.711 -5.824 1 97.94 343 LEU A N 1
ATOM 2779 C CA . LEU A 1 343 ? 20.891 5.547 -4.375 1 97.94 343 LEU A CA 1
ATOM 2780 C C . LEU A 1 343 ? 21.734 4.359 -3.945 1 97.94 343 LEU A C 1
ATOM 2782 O O . LEU A 1 343 ? 21.906 4.109 -2.748 1 97.94 343 LEU A O 1
ATOM 2786 N N . GLU A 1 344 ? 22.203 3.607 -4.914 1 96.62 344 GLU A N 1
ATOM 2787 C CA . GLU A 1 344 ? 23 2.404 -4.684 1 96.62 344 GLU A CA 1
ATOM 2788 C C . GLU A 1 344 ? 22.219 1.373 -3.875 1 96.62 344 GLU A C 1
ATOM 2790 O O . GLU A 1 344 ? 22.703 0.857 -2.871 1 96.62 344 GLU A O 1
ATOM 2795 N N . LEU A 1 345 ? 21.062 1.139 -4.348 1 95.44 345 LEU A N 1
ATOM 2796 C CA . LEU A 1 345 ? 20.188 0.162 -3.713 1 95.44 345 LEU A CA 1
ATOM 2797 C C . LEU A 1 345 ? 19.969 -1.04 -4.625 1 95.44 345 LEU A C 1
ATOM 2799 O O . LEU A 1 345 ? 20.047 -0.921 -5.848 1 95.44 345 LEU A O 1
ATOM 2803 N N . ASP A 1 346 ? 19.672 -2.166 -4.043 1 90.12 346 ASP A N 1
ATOM 2804 C CA . ASP A 1 346 ? 19.438 -3.391 -4.805 1 90.12 346 ASP A CA 1
ATOM 2805 C C . ASP A 1 346 ? 17.984 -3.492 -5.262 1 90.12 346 ASP A C 1
ATOM 2807 O O . ASP A 1 346 ? 17.688 -4.16 -6.25 1 90.12 346 ASP A O 1
ATOM 2811 N N . GLY A 1 347 ? 17.062 -2.906 -4.52 1 91.31 347 GLY A N 1
ATOM 2812 C CA . GLY A 1 347 ? 15.664 -2.938 -4.906 1 91.31 347 GLY A CA 1
ATOM 2813 C C . GLY A 1 347 ? 14.891 -4.055 -4.238 1 91.31 347 GLY A C 1
ATOM 2814 O O . GLY A 1 347 ? 13.672 -4.156 -4.406 1 91.31 347 GLY A O 1
ATOM 2815 N N . TYR A 1 348 ? 15.57 -4.844 -3.332 1 89.75 348 TYR A N 1
ATOM 2816 C CA . TYR A 1 348 ? 14.922 -6 -2.719 1 89.75 348 TYR A CA 1
ATOM 2817 C C . TYR A 1 348 ? 15.055 -5.953 -1.2 1 89.75 348 TYR A C 1
ATOM 2819 O O . TYR A 1 348 ? 14.164 -6.426 -0.482 1 89.75 348 TYR A O 1
ATOM 2827 N N . PHE A 1 349 ? 16.094 -5.5 -0.849 1 93.44 349 PHE A N 1
ATOM 2828 C CA . PHE A 1 349 ? 16.25 -5.309 0.589 1 93.44 349 PHE A CA 1
ATOM 2829 C C . PHE A 1 349 ? 15.805 -3.906 0.996 1 93.44 349 PHE A C 1
ATOM 2831 O O . PHE A 1 349 ? 15.18 -3.725 2.041 1 93.44 349 PHE A O 1
ATOM 2838 N N . GLU A 1 350 ? 16.172 -3.012 0.197 1 96.94 350 GLU A N 1
ATOM 2839 C CA . GLU A 1 350 ? 15.656 -1.646 0.243 1 96.94 350 GLU A CA 1
ATOM 2840 C C . GLU A 1 350 ? 15.305 -1.14 -1.154 1 96.94 350 GLU A C 1
ATOM 2842 O O . GLU A 1 350 ? 16.062 -1.339 -2.1 1 96.94 350 GLU A O 1
ATOM 2847 N N . ALA A 1 351 ? 14.172 -0.576 -1.284 1 96.44 351 ALA A N 1
ATOM 2848 C CA . ALA A 1 351 ? 13.727 -0.164 -2.613 1 96.44 351 ALA A CA 1
ATOM 2849 C C . ALA A 1 351 ? 13.117 1.233 -2.582 1 96.44 351 ALA A C 1
ATOM 2851 O O . ALA A 1 351 ? 12.383 1.575 -1.651 1 96.44 351 ALA A O 1
ATOM 2852 N N . PRO A 1 352 ? 13.477 2.105 -3.613 1 96.81 352 PRO A N 1
ATOM 2853 C CA . PRO A 1 352 ? 12.734 3.363 -3.74 1 96.81 352 PRO A CA 1
ATOM 2854 C C . PRO A 1 352 ? 11.258 3.15 -4.07 1 96.81 352 PRO A C 1
ATOM 2856 O O . PRO A 1 352 ? 10.922 2.273 -4.871 1 96.81 352 PRO A O 1
ATOM 2859 N N . MET A 1 353 ? 10.414 3.971 -3.465 1 96.25 353 MET A N 1
ATOM 2860 C CA . MET A 1 353 ? 8.984 3.686 -3.562 1 96.25 353 MET A CA 1
ATOM 2861 C C . MET A 1 353 ? 8.227 4.895 -4.105 1 96.25 353 MET A C 1
ATOM 2863 O O . MET A 1 353 ? 7.266 4.738 -4.859 1 96.25 353 MET A O 1
ATOM 2867 N N . ALA A 1 354 ? 8.547 6.055 -3.73 1 97.19 354 ALA A N 1
ATOM 2868 C CA . ALA A 1 354 ? 7.852 7.297 -4.055 1 97.19 354 ALA A CA 1
ATOM 2869 C C . ALA A 1 354 ? 8.742 8.508 -3.789 1 97.19 354 ALA A C 1
ATOM 2871 O O . ALA A 1 354 ? 9.883 8.367 -3.35 1 97.19 354 ALA A O 1
ATOM 2872 N N . TYR A 1 355 ? 8.227 9.688 -4.184 1 97.62 355 TYR A N 1
ATOM 2873 C CA . TYR A 1 355 ? 8.977 10.898 -3.873 1 97.62 355 TYR A CA 1
ATOM 2874 C C . TYR A 1 355 ? 8.047 12.078 -3.66 1 97.62 355 TYR A C 1
ATOM 2876 O O . TYR A 1 355 ? 6.891 12.055 -4.094 1 97.62 355 TYR A O 1
ATOM 2884 N N . SER A 1 356 ? 8.508 13.008 -2.928 1 98 356 SER A N 1
ATOM 2885 C CA . SER A 1 356 ? 7.848 14.297 -2.711 1 98 356 SER A CA 1
ATOM 2886 C C . SER A 1 356 ? 8.789 15.461 -3.002 1 98 356 SER A C 1
ATOM 2888 O O . SER A 1 356 ? 9.992 15.375 -2.736 1 98 356 SER A O 1
ATOM 2890 N N . LEU A 1 357 ? 8.234 16.547 -3.543 1 96.69 357 LEU A N 1
ATOM 2891 C CA . LEU A 1 357 ? 8.984 17.75 -3.887 1 96.69 357 LEU A CA 1
ATOM 2892 C C . LEU A 1 357 ? 8.539 18.922 -3.029 1 96.69 357 LEU A C 1
ATOM 2894 O O . LEU A 1 357 ? 7.34 19.141 -2.836 1 96.69 357 LEU A O 1
ATOM 2898 N N . ALA A 1 358 ? 9.531 19.594 -2.537 1 96.81 358 ALA A N 1
ATOM 2899 C CA . ALA A 1 358 ? 9.273 20.859 -1.838 1 96.81 358 ALA A CA 1
ATOM 2900 C C . ALA A 1 358 ? 9.727 22.047 -2.674 1 96.81 358 ALA A C 1
ATOM 2902 O O . ALA A 1 358 ? 10.828 22.047 -3.217 1 96.81 358 ALA A O 1
ATOM 2903 N N . GLY A 1 359 ? 8.797 22.953 -2.803 1 94 359 GLY A N 1
ATOM 2904 C CA . GLY A 1 359 ? 9.164 24.219 -3.438 1 94 359 GLY A CA 1
ATOM 2905 C C . GLY A 1 359 ? 9.617 25.266 -2.451 1 94 359 GLY A C 1
ATOM 2906 O O . GLY A 1 359 ? 9.617 25.047 -1.24 1 94 359 GLY A O 1
ATOM 2907 N N . MET B 1 1 ? 29.359 -22.406 -18.172 1 89.06 1 MET B N 1
ATOM 2908 C CA . MET B 1 1 ? 28.203 -21.578 -17.844 1 89.06 1 MET B CA 1
ATOM 2909 C C . MET B 1 1 ? 27.172 -22.375 -17.047 1 89.06 1 MET B C 1
ATOM 2911 O O . MET B 1 1 ? 26.922 -23.547 -17.344 1 89.06 1 MET B O 1
ATOM 2915 N N . LYS B 1 2 ? 26.766 -21.828 -15.977 1 93.94 2 LYS B N 1
ATOM 2916 C CA . LYS B 1 2 ? 25.75 -22.5 -15.164 1 93.94 2 LYS B CA 1
ATOM 2917 C C . LYS B 1 2 ? 24.375 -21.859 -15.344 1 93.94 2 LYS B C 1
ATOM 2919 O O . LYS B 1 2 ? 24.297 -20.688 -15.727 1 93.94 2 LYS B O 1
ATOM 2924 N N . LEU B 1 3 ? 23.391 -22.75 -15.203 1 91.19 3 LEU B N 1
ATOM 2925 C CA . LEU B 1 3 ? 22.016 -22.312 -15.367 1 91.19 3 LEU B CA 1
ATOM 2926 C C . LEU B 1 3 ? 21.219 -22.531 -14.078 1 91.19 3 LEU B C 1
ATOM 2928 O O . LEU B 1 3 ? 21.547 -23.422 -13.289 1 91.19 3 LEU B O 1
ATOM 2932 N N . ARG B 1 4 ? 20.281 -21.672 -13.891 1 87.75 4 ARG B N 1
ATOM 2933 C CA . ARG B 1 4 ? 19.359 -21.781 -12.773 1 87.75 4 ARG B CA 1
ATOM 2934 C C . ARG B 1 4 ? 18 -21.188 -13.125 1 87.75 4 ARG B C 1
ATOM 2936 O O . ARG B 1 4 ? 17.906 -20.297 -13.984 1 87.75 4 ARG B O 1
ATOM 2943 N N . LEU B 1 5 ? 16.984 -21.75 -12.516 1 82.88 5 LEU B N 1
ATOM 2944 C CA . LEU B 1 5 ? 15.688 -21.094 -12.672 1 82.88 5 LEU B CA 1
ATOM 2945 C C . LEU B 1 5 ? 15.734 -19.656 -12.188 1 82.88 5 LEU B C 1
ATOM 2947 O O . LEU B 1 5 ? 16.344 -19.359 -11.156 1 82.88 5 LEU B O 1
ATOM 2951 N N . ALA B 1 6 ? 15.094 -18.875 -12.961 1 79.69 6 ALA B N 1
ATOM 2952 C CA . ALA B 1 6 ? 15.062 -17.453 -12.594 1 79.69 6 ALA B CA 1
ATOM 2953 C C . ALA B 1 6 ? 14.344 -17.25 -11.266 1 79.69 6 ALA B C 1
ATOM 2955 O O . ALA B 1 6 ? 13.391 -17.969 -10.953 1 79.69 6 ALA B O 1
ATOM 2956 N N . PRO B 1 7 ? 14.797 -16.328 -10.508 1 76.38 7 PRO B N 1
ATOM 2957 C CA . PRO B 1 7 ? 14.078 -16.031 -9.266 1 76.38 7 PRO B CA 1
ATOM 2958 C C . PRO B 1 7 ? 12.695 -15.438 -9.516 1 76.38 7 PRO B C 1
ATOM 2960 O O . PRO B 1 7 ? 12.508 -14.656 -10.453 1 76.38 7 PRO B O 1
ATOM 2963 N N . GLY B 1 8 ? 11.727 -15.875 -8.695 1 72.5 8 GLY B N 1
ATOM 2964 C CA . GLY B 1 8 ? 10.398 -15.273 -8.711 1 72.5 8 GLY B CA 1
ATOM 2965 C C . GLY B 1 8 ? 9.484 -15.875 -9.758 1 72.5 8 GLY B C 1
ATOM 2966 O O . GLY B 1 8 ? 8.414 -15.336 -10.031 1 72.5 8 GLY B O 1
ATOM 2967 N N . LEU B 1 9 ? 9.898 -16.922 -10.438 1 72.56 9 LEU B N 1
ATOM 2968 C CA . LEU B 1 9 ? 9.047 -17.562 -11.43 1 72.56 9 LEU B CA 1
ATOM 2969 C C . LEU B 1 9 ? 7.719 -17.984 -10.812 1 72.56 9 LEU B C 1
ATOM 2971 O O . LEU B 1 9 ? 7.684 -18.484 -9.688 1 72.56 9 LEU B O 1
ATOM 2975 N N . VAL B 1 10 ? 6.672 -17.641 -11.656 1 68.75 10 VAL B N 1
ATOM 2976 C CA . VAL B 1 10 ? 5.336 -18 -11.188 1 68.75 10 VAL B CA 1
ATOM 2977 C C . VAL B 1 10 ? 4.547 -18.641 -12.32 1 68.75 10 VAL B C 1
ATOM 2979 O O . VAL B 1 10 ? 4.598 -18.172 -13.469 1 68.75 10 VAL B O 1
ATOM 2982 N N . ALA B 1 11 ? 4.074 -19.75 -12.023 1 66.62 11 ALA B N 1
ATOM 2983 C CA . ALA B 1 11 ? 3.104 -20.328 -12.953 1 66.62 11 ALA B CA 1
ATOM 2984 C C . ALA B 1 11 ? 1.684 -19.891 -12.594 1 66.62 11 ALA B C 1
ATOM 2986 O O . ALA B 1 11 ? 1.293 -19.953 -11.422 1 66.62 11 ALA B O 1
ATOM 2987 N N . LEU B 1 12 ? 0.994 -19.328 -13.523 1 63.56 12 LEU B N 1
ATOM 2988 C CA . LEU B 1 12 ? -0.296 -18.688 -13.289 1 63.56 12 LEU B CA 1
ATOM 2989 C C . LEU B 1 12 ? -1.406 -19.406 -14.047 1 63.56 12 LEU B C 1
ATOM 2991 O O . LEU B 1 12 ? -1.234 -19.75 -15.219 1 63.56 12 LEU B O 1
ATOM 2995 N N . ASN B 1 13 ? -2.406 -19.781 -13.297 1 62.5 13 ASN B N 1
ATOM 2996 C CA . ASN B 1 13 ? -3.67 -20.109 -13.945 1 62.5 13 ASN B CA 1
ATOM 2997 C C . ASN B 1 13 ? -4.496 -18.859 -14.234 1 62.5 13 ASN B C 1
ATOM 2999 O O . ASN B 1 13 ? -4.902 -18.141 -13.305 1 62.5 13 ASN B O 1
ATOM 3003 N N . SER B 1 14 ? -4.531 -18.375 -15.453 1 60.06 14 SER B N 1
ATOM 3004 C CA . SER B 1 14 ? -5.297 -17.203 -15.883 1 60.06 14 SER B CA 1
ATOM 3005 C C . SER B 1 14 ? -6.379 -17.594 -16.891 1 60.06 14 SER B C 1
ATOM 3007 O O . SER B 1 14 ? -6.402 -18.719 -17.375 1 60.06 14 SER B O 1
ATOM 3009 N N . PRO B 1 15 ? -7.367 -16.688 -17.062 1 56.75 15 PRO B N 1
ATOM 3010 C CA . PRO B 1 15 ? -8.359 -16.984 -18.094 1 56.75 15 PRO B CA 1
ATOM 3011 C C . PRO B 1 15 ? -7.727 -17.297 -19.453 1 56.75 15 PRO B C 1
ATOM 3013 O O . PRO B 1 15 ? -8.352 -17.953 -20.281 1 56.75 15 PRO B O 1
ATOM 3016 N N . LEU B 1 16 ? -6.492 -16.797 -19.641 1 58.19 16 LEU B N 1
ATOM 3017 C CA . LEU B 1 16 ? -5.785 -17.078 -20.891 1 58.19 16 LEU B CA 1
ATOM 3018 C C . LEU B 1 16 ? -5.133 -18.453 -20.859 1 58.19 16 LEU B C 1
ATOM 3020 O O . LEU B 1 16 ? -4.578 -18.906 -21.859 1 58.19 16 LEU B O 1
ATOM 3024 N N . GLY B 1 17 ? -5.207 -19.141 -19.703 1 61.28 17 GLY B N 1
ATOM 3025 C CA . GLY B 1 17 ? -4.582 -20.453 -19.531 1 61.28 17 GLY B CA 1
ATOM 3026 C C . GLY B 1 17 ? -3.467 -20.438 -18.5 1 61.28 17 GLY B C 1
ATOM 3027 O O . GLY B 1 17 ? -3.336 -19.484 -17.734 1 61.28 17 GLY B O 1
ATOM 3028 N N . PHE B 1 18 ? -2.803 -21.562 -18.391 1 63.16 18 PHE B N 1
ATOM 3029 C CA . PHE B 1 18 ? -1.661 -21.688 -17.484 1 63.16 18 PHE B CA 1
ATOM 3030 C C . PHE B 1 18 ? -0.414 -21.078 -18.109 1 63.16 18 PHE B C 1
ATOM 3032 O O . PHE B 1 18 ? -0.016 -21.453 -19.219 1 63.16 18 PHE B O 1
ATOM 3039 N N . THR B 1 19 ? 0.076 -20.047 -17.516 1 69.94 19 THR B N 1
ATOM 3040 C CA . THR B 1 19 ? 1.242 -19.328 -18.031 1 69.94 19 THR B CA 1
ATOM 3041 C C . THR B 1 19 ? 2.332 -19.234 -16.969 1 69.94 19 THR B C 1
ATOM 3043 O O . THR B 1 19 ? 2.055 -19.375 -15.773 1 69.94 19 THR B O 1
ATOM 3046 N N . ILE B 1 20 ? 3.529 -19.25 -17.422 1 72 20 ILE B N 1
ATOM 3047 C CA . ILE B 1 20 ? 4.656 -19 -16.531 1 72 20 ILE B CA 1
ATOM 3048 C C . ILE B 1 20 ? 5.16 -17.562 -16.719 1 72 20 ILE B C 1
ATOM 3050 O O . ILE B 1 20 ? 5.391 -17.125 -17.859 1 72 20 ILE B O 1
ATOM 3054 N N . LEU B 1 21 ? 5.148 -16.922 -15.617 1 71.94 21 LEU B N 1
ATOM 3055 C CA . LEU B 1 21 ? 5.633 -15.539 -15.641 1 71.94 21 LEU B CA 1
ATOM 3056 C C . LEU B 1 21 ? 7.051 -15.453 -15.086 1 71.94 21 LEU B C 1
ATOM 3058 O O . LEU B 1 21 ? 7.328 -15.977 -14 1 71.94 21 LEU B O 1
ATOM 3062 N N . SER B 1 22 ? 7.969 -14.984 -15.977 1 72.56 22 SER B N 1
ATOM 3063 C CA . SER B 1 22 ? 9.297 -14.578 -15.523 1 72.56 22 SER B CA 1
ATOM 3064 C C . SER B 1 22 ? 9.336 -13.094 -15.188 1 72.56 22 SER B C 1
ATOM 3066 O O . SER B 1 22 ? 9.359 -12.25 -16.094 1 72.56 22 SER B O 1
ATOM 3068 N N . PRO B 1 23 ? 9.43 -12.883 -13.93 1 65.56 23 PRO B N 1
ATOM 3069 C CA . PRO B 1 23 ? 9.352 -11.461 -13.586 1 65.56 23 PRO B CA 1
ATOM 3070 C C . PRO B 1 23 ? 10.586 -10.68 -14.023 1 65.56 23 PRO B C 1
ATOM 3072 O O . PRO B 1 23 ? 10.5 -9.469 -14.258 1 65.56 23 PRO B O 1
ATOM 3075 N N . HIS B 1 24 ? 11.734 -11.344 -14.133 1 70.25 24 HIS B N 1
ATOM 3076 C CA . HIS B 1 24 ? 12.961 -10.609 -14.43 1 70.25 24 HIS B CA 1
ATOM 3077 C C . HIS B 1 24 ? 12.922 -10.031 -15.844 1 70.25 24 HIS B C 1
ATOM 3079 O O . HIS B 1 24 ? 13.484 -8.961 -16.094 1 70.25 24 HIS B O 1
ATOM 3085 N N . LEU B 1 25 ? 12.203 -10.719 -16.734 1 68 25 LEU B N 1
ATOM 3086 C CA . LEU B 1 25 ? 12.078 -10.203 -18.094 1 68 25 LEU B CA 1
ATOM 3087 C C . LEU B 1 25 ? 10.641 -9.773 -18.375 1 68 25 LEU B C 1
ATOM 3089 O O . LEU B 1 25 ? 10.336 -9.297 -19.469 1 68 25 LEU B O 1
ATOM 3093 N N . ASN B 1 26 ? 9.781 -9.883 -17.312 1 67.69 26 ASN B N 1
ATOM 3094 C CA . ASN B 1 26 ? 8.352 -9.602 -17.453 1 67.69 26 ASN B CA 1
ATOM 3095 C C . ASN B 1 26 ? 7.766 -10.289 -18.672 1 67.69 26 ASN B C 1
ATOM 3097 O O . ASN B 1 26 ? 7.125 -9.641 -19.5 1 67.69 26 ASN B O 1
ATOM 3101 N N . ARG B 1 27 ? 8.078 -11.516 -18.844 1 70 27 ARG B N 1
ATOM 3102 C CA . ARG B 1 27 ? 7.598 -12.32 -19.969 1 70 27 ARG B CA 1
ATOM 3103 C C . ARG B 1 27 ? 6.723 -13.469 -19.484 1 70 27 ARG B C 1
ATOM 3105 O O . ARG B 1 27 ? 6.996 -14.07 -18.438 1 70 27 ARG B O 1
ATOM 3112 N N . GLN B 1 28 ? 5.652 -13.57 -20.266 1 70.19 28 GLN B N 1
ATOM 3113 C CA . GLN B 1 28 ? 4.742 -14.672 -19.984 1 70.19 28 GLN B CA 1
ATOM 3114 C C . GLN B 1 28 ? 4.812 -15.727 -21.078 1 70.19 28 GLN B C 1
ATOM 3116 O O . GLN B 1 28 ? 4.879 -15.398 -22.266 1 70.19 28 GLN B O 1
ATOM 3121 N N . VAL B 1 29 ? 5.082 -16.891 -20.672 1 69.69 29 VAL B N 1
ATOM 3122 C CA . VAL B 1 29 ? 5.129 -17.984 -21.641 1 69.69 29 VAL B CA 1
ATOM 3123 C C . VAL B 1 29 ? 3.977 -18.953 -21.391 1 69.69 29 VAL B C 1
ATOM 3125 O O . VAL B 1 29 ? 3.5 -19.062 -20.25 1 69.69 29 VAL B O 1
ATOM 3128 N N . ASP B 1 30 ? 3.523 -19.516 -22.469 1 65.75 30 ASP B N 1
ATOM 3129 C CA . ASP B 1 30 ? 2.434 -20.484 -22.375 1 65.75 30 ASP B CA 1
ATOM 3130 C C . ASP B 1 30 ? 2.828 -21.688 -21.516 1 65.75 30 ASP B C 1
ATOM 3132 O O . ASP B 1 30 ? 3.957 -22.172 -21.594 1 65.75 30 ASP B O 1
ATOM 3136 N N . GLY B 1 31 ? 1.926 -22.031 -20.656 1 61.62 31 GLY B N 1
ATOM 3137 C CA . GLY B 1 31 ? 2.146 -23.141 -19.734 1 61.62 31 GLY B CA 1
ATOM 3138 C C . GLY B 1 31 ? 2.227 -24.484 -20.422 1 61.62 31 GLY B C 1
ATOM 3139 O O . GLY B 1 31 ? 2.537 -25.5 -19.781 1 61.62 31 GLY B O 1
ATOM 3140 N N . GLY B 1 32 ? 1.811 -24.469 -21.734 1 61.88 32 GLY B N 1
ATOM 3141 C CA . GLY B 1 32 ? 1.99 -25.719 -22.469 1 61.88 32 GLY B CA 1
ATOM 3142 C C . GLY B 1 32 ? 3.383 -26.297 -22.312 1 61.88 32 GLY B C 1
ATOM 3143 O O . GLY B 1 32 ? 3.57 -27.5 -22.453 1 61.88 32 GLY B O 1
ATOM 3144 N N . LEU B 1 33 ? 4.227 -25.422 -21.922 1 61.09 33 LEU B N 1
ATOM 3145 C CA . LEU B 1 33 ? 5.59 -25.875 -21.656 1 61.09 33 LEU B CA 1
ATOM 3146 C C . LEU B 1 33 ? 5.625 -26.828 -20.469 1 61.09 33 LEU B C 1
ATOM 3148 O O . LEU B 1 33 ? 6.473 -27.719 -20.422 1 61.09 33 LEU B O 1
ATOM 3152 N N . LEU B 1 34 ? 4.656 -26.641 -19.641 1 60.47 34 LEU B N 1
ATOM 3153 C CA . LEU B 1 34 ? 4.617 -27.469 -18.438 1 60.47 34 LEU B CA 1
ATOM 3154 C C . LEU B 1 34 ? 4.109 -28.875 -18.766 1 60.47 34 LEU B C 1
ATOM 3156 O O . LEU B 1 34 ? 4.285 -29.797 -17.969 1 60.47 34 LEU B O 1
ATOM 3160 N N . GLU B 1 35 ? 3.455 -28.906 -19.891 1 60.44 35 GLU B N 1
ATOM 3161 C CA . GLU B 1 35 ? 3.018 -30.219 -20.344 1 60.44 35 GLU B CA 1
ATOM 3162 C C . GLU B 1 35 ? 4.207 -31.078 -20.75 1 60.44 35 GLU B C 1
ATOM 3164 O O . GLU B 1 35 ? 4.094 -32.312 -20.812 1 60.44 35 GLU B O 1
ATOM 3169 N N . GLU B 1 36 ? 5.188 -30.297 -20.922 1 59.31 36 GLU B N 1
ATOM 3170 C CA . GLU B 1 36 ? 6.387 -31.047 -21.297 1 59.31 36 GLU B CA 1
ATOM 3171 C C . GLU B 1 36 ? 7.16 -31.516 -20.078 1 59.31 36 GLU B C 1
ATOM 3173 O O . GLU B 1 36 ? 7.617 -30.703 -19.266 1 59.31 36 GLU B O 1
ATOM 3178 N N . ARG B 1 37 ? 6.98 -32.75 -19.719 1 59 37 ARG B N 1
ATOM 3179 C CA . ARG B 1 37 ? 7.676 -33.344 -18.594 1 59 37 ARG B CA 1
ATOM 3180 C C . ARG B 1 37 ? 9.07 -32.781 -18.438 1 59 37 ARG B C 1
ATOM 3182 O O . ARG B 1 37 ? 9.578 -32.656 -17.312 1 59 37 ARG B O 1
ATOM 3189 N N . SER B 1 38 ? 9.508 -32.469 -19.531 1 59.59 38 SER B N 1
ATOM 3190 C CA . SER B 1 38 ? 10.883 -31.984 -19.531 1 59.59 38 SER B CA 1
ATOM 3191 C C . SER B 1 38 ? 11 -30.625 -18.828 1 59.59 38 SER B C 1
ATOM 3193 O O . SER B 1 38 ? 11.961 -30.375 -18.109 1 59.59 38 SER B O 1
ATOM 3195 N N . PHE B 1 39 ? 9.953 -29.906 -18.891 1 63.84 39 PHE B N 1
ATOM 3196 C CA . PHE B 1 39 ? 10.023 -28.578 -18.297 1 63.84 39 PHE B CA 1
ATOM 3197 C C . PHE B 1 39 ? 9.859 -28.656 -16.797 1 63.84 39 PHE B C 1
ATOM 3199 O O . PHE B 1 39 ? 10.578 -27.984 -16.047 1 63.84 39 PHE B O 1
ATOM 3206 N N . VAL B 1 40 ? 9.016 -29.5 -16.406 1 63.09 40 VAL B N 1
ATOM 3207 C CA . VAL B 1 40 ? 8.812 -29.656 -14.969 1 63.09 40 VAL B CA 1
ATOM 3208 C C . VAL B 1 40 ? 10.086 -30.188 -14.312 1 63.09 40 VAL B C 1
ATOM 3210 O O . VAL B 1 40 ? 10.461 -29.75 -13.227 1 63.09 40 VAL B O 1
ATOM 3213 N N . THR B 1 41 ? 10.625 -31.109 -15.008 1 65.38 41 THR B N 1
ATOM 3214 C CA . THR B 1 41 ? 11.875 -31.656 -14.516 1 65.38 41 THR B CA 1
ATOM 3215 C C . THR B 1 41 ? 12.953 -30.578 -14.43 1 65.38 41 THR B C 1
ATOM 3217 O O . THR B 1 41 ? 13.742 -30.547 -13.484 1 65.38 41 THR B O 1
ATOM 3220 N N . LEU B 1 42 ? 12.906 -29.734 -15.453 1 70.81 42 LEU B N 1
ATOM 3221 C CA . LEU B 1 42 ? 13.867 -28.641 -15.445 1 70.81 42 LEU B CA 1
ATOM 3222 C C . LEU B 1 42 ? 13.633 -27.719 -14.25 1 70.81 42 LEU B C 1
ATOM 3224 O O . LEU B 1 42 ? 14.586 -27.25 -13.641 1 70.81 42 LEU B O 1
ATOM 3228 N N . LEU B 1 43 ? 12.375 -27.578 -13.898 1 69.38 43 LEU B N 1
ATOM 3229 C CA . LEU B 1 43 ? 12.031 -26.734 -12.75 1 69.38 43 LEU B CA 1
ATOM 3230 C C . LEU B 1 43 ? 12.609 -27.312 -11.461 1 69.38 43 LEU B C 1
ATOM 3232 O O . LEU B 1 43 ? 13.023 -26.562 -10.57 1 69.38 43 LEU B O 1
ATOM 3236 N N . GLU B 1 44 ? 12.695 -28.609 -11.5 1 68.44 44 GLU B N 1
ATOM 3237 C CA . GLU B 1 44 ? 13.195 -29.266 -10.297 1 68.44 44 GLU B CA 1
ATOM 3238 C C . GLU B 1 44 ? 14.719 -29.312 -10.281 1 68.44 44 GLU B C 1
ATOM 3240 O O . GLU B 1 44 ? 15.336 -29.125 -9.234 1 68.44 44 GLU B O 1
ATOM 3245 N N . GLN B 1 45 ? 15.219 -29.5 -11.422 1 74 45 GLN B N 1
ATOM 3246 C CA . GLN B 1 45 ? 16.656 -29.75 -11.477 1 74 45 GLN B CA 1
ATOM 3247 C C . GLN B 1 45 ? 17.438 -28.453 -11.531 1 74 45 GLN B C 1
ATOM 3249 O O . GLN B 1 45 ? 18.609 -28.406 -11.156 1 74 45 GLN B O 1
ATOM 3254 N N . CYS B 1 46 ? 16.844 -27.422 -12 1 81.44 46 CYS B N 1
ATOM 3255 C CA . CYS B 1 46 ? 17.547 -26.156 -12.172 1 81.44 46 CYS B CA 1
ATOM 3256 C C . CYS B 1 46 ? 17.281 -25.203 -11.016 1 81.44 46 CYS B C 1
ATOM 3258 O O . CYS B 1 46 ? 17.359 -23.984 -11.164 1 81.44 46 CYS B O 1
ATOM 3260 N N . ARG B 1 47 ? 16.969 -25.734 -9.938 1 79.19 47 ARG B N 1
ATOM 3261 C CA . ARG B 1 47 ? 16.734 -24.906 -8.758 1 79.19 47 ARG B CA 1
ATOM 3262 C C . ARG B 1 47 ? 18.047 -24.312 -8.234 1 79.19 47 ARG B C 1
ATOM 3264 O O . ARG B 1 47 ? 18.047 -23.25 -7.613 1 79.19 47 ARG B O 1
ATOM 3271 N N . GLU B 1 48 ? 19.031 -25.094 -8.391 1 83.88 48 GLU B N 1
ATOM 3272 C CA . GLU B 1 48 ? 20.391 -24.641 -8.086 1 83.88 48 GLU B CA 1
ATOM 3273 C C . GLU B 1 48 ? 21.219 -24.5 -9.352 1 83.88 48 GLU B C 1
ATOM 3275 O O . GLU B 1 48 ? 20.828 -24.953 -10.422 1 83.88 48 GLU B O 1
ATOM 3280 N N . TRP B 1 49 ? 22.297 -23.828 -9.18 1 89.44 49 TRP B N 1
ATOM 3281 C CA . TRP B 1 49 ? 23.172 -23.656 -10.336 1 89.44 49 TRP B CA 1
ATOM 3282 C C . TRP B 1 49 ? 23.656 -25.016 -10.859 1 89.44 49 TRP B C 1
ATOM 3284 O O . TRP B 1 49 ? 24.156 -25.828 -10.094 1 89.44 49 TRP B O 1
ATOM 3294 N N . ILE B 1 50 ? 23.469 -25.266 -12.117 1 92.56 50 ILE B N 1
ATOM 3295 C CA . ILE B 1 50 ? 23.812 -26.516 -12.773 1 92.56 50 ILE B CA 1
ATOM 3296 C C . ILE B 1 50 ? 24.484 -26.234 -14.125 1 92.56 50 ILE B C 1
ATOM 3298 O O . ILE B 1 50 ? 24.109 -25.281 -14.812 1 92.56 50 ILE B O 1
ATOM 3302 N N . ASP B 1 51 ? 25.375 -26.984 -14.469 1 94.56 51 ASP B N 1
ATOM 3303 C CA . ASP B 1 51 ? 26.109 -26.781 -15.719 1 94.56 51 ASP B CA 1
ATOM 3304 C C . ASP B 1 51 ? 25.172 -26.906 -16.922 1 94.56 51 ASP B C 1
ATOM 3306 O O . ASP B 1 51 ? 24.344 -27.812 -16.969 1 94.56 51 ASP B O 1
ATOM 3310 N N . ARG B 1 52 ? 25.375 -26 -17.828 1 93.31 52 ARG B N 1
ATOM 3311 C CA . ARG B 1 52 ? 24.547 -26.016 -19.031 1 93.31 52 ARG B CA 1
ATOM 3312 C C . ARG B 1 52 ? 24.578 -27.391 -19.703 1 93.31 52 ARG B C 1
ATOM 3314 O O . ARG B 1 52 ? 23.562 -27.875 -20.172 1 93.31 52 ARG B O 1
ATOM 3321 N N . GLY B 1 53 ? 25.797 -27.938 -19.781 1 93.31 53 GLY B N 1
ATOM 3322 C CA . GLY B 1 53 ? 25.938 -29.25 -20.391 1 93.31 53 GLY B CA 1
ATOM 3323 C C . GLY B 1 53 ? 25.109 -30.328 -19.703 1 93.31 53 GLY B C 1
ATOM 3324 O O . GLY B 1 53 ? 24.547 -31.203 -20.359 1 93.31 53 GLY B O 1
ATOM 3325 N N . GLN B 1 54 ? 25.078 -30.266 -18.422 1 92.56 54 GLN B N 1
ATOM 3326 C CA . GLN B 1 54 ? 24.25 -31.203 -17.656 1 92.56 54 GLN B CA 1
ATOM 3327 C C . GLN B 1 54 ? 22.766 -31 -17.953 1 92.56 54 GLN B C 1
ATOM 3329 O O . GLN B 1 54 ? 22.016 -31.984 -18.047 1 92.56 54 GLN B O 1
ATOM 3334 N N . VAL B 1 55 ? 22.359 -29.812 -18.047 1 90.31 55 VAL B N 1
ATOM 3335 C CA . VAL B 1 55 ? 20.969 -29.516 -18.375 1 90.31 55 VAL B CA 1
ATOM 3336 C C . VAL B 1 55 ? 20.641 -30.047 -19.766 1 90.31 55 VAL B C 1
ATOM 3338 O O . VAL B 1 55 ? 19.578 -30.641 -19.969 1 90.31 55 VAL B O 1
ATOM 3341 N N . SER B 1 56 ? 21.547 -29.828 -20.672 1 89.5 56 SER B N 1
ATOM 3342 C CA . SER B 1 56 ? 21.359 -30.328 -22.031 1 89.5 56 SER B CA 1
ATOM 3343 C C . SER B 1 56 ? 21.188 -31.844 -22.031 1 89.5 56 SER B C 1
ATOM 3345 O O . SER B 1 56 ? 20.297 -32.375 -22.719 1 89.5 56 SER B O 1
ATOM 3347 N N . ARG B 1 57 ? 21.984 -32.5 -21.281 1 89.75 57 ARG B N 1
ATOM 3348 C CA . ARG B 1 57 ? 21.906 -33.938 -21.188 1 89.75 57 ARG B CA 1
ATOM 3349 C C . ARG B 1 57 ? 20.562 -34.375 -20.594 1 89.75 57 ARG B C 1
ATOM 3351 O O . ARG B 1 57 ? 19.969 -35.344 -21.062 1 89.75 57 ARG B O 1
ATOM 3358 N N . LEU B 1 58 ? 20.234 -33.688 -19.594 1 84.44 58 LEU B N 1
ATOM 3359 C CA . LEU B 1 58 ? 18.969 -34 -18.953 1 84.44 58 LEU B CA 1
ATOM 3360 C C . LEU B 1 58 ? 17.812 -33.875 -19.922 1 84.44 58 LEU B C 1
ATOM 3362 O O . LEU B 1 58 ? 16.891 -34.688 -19.922 1 84.44 58 LEU B O 1
ATOM 3366 N N . ILE B 1 59 ? 17.828 -32.812 -20.688 1 81.5 59 ILE B N 1
ATOM 3367 C CA . ILE B 1 59 ? 16.781 -32.594 -21.672 1 81.5 59 ILE B CA 1
ATOM 3368 C C . ILE B 1 59 ? 16.812 -33.688 -22.719 1 81.5 59 ILE B C 1
ATOM 3370 O O . ILE B 1 59 ? 15.758 -34.219 -23.094 1 81.5 59 ILE B O 1
ATOM 3374 N N . CYS B 1 60 ? 17.969 -34.031 -23.125 1 82.94 60 CYS B N 1
ATOM 3375 C CA . CYS B 1 60 ? 18.094 -35.094 -24.109 1 82.94 60 CYS B CA 1
ATOM 3376 C C . CYS B 1 60 ? 17.5 -36.375 -23.594 1 82.94 60 CYS B C 1
ATOM 3378 O O . CYS B 1 60 ? 16.75 -37.062 -24.297 1 82.94 60 CYS B O 1
ATOM 3380 N N . GLU B 1 61 ? 17.844 -36.688 -22.406 1 81 61 GLU B N 1
ATOM 3381 C CA . GLU B 1 61 ? 17.422 -37.938 -21.797 1 81 61 GLU B CA 1
ATOM 3382 C C . GLU B 1 61 ? 15.906 -37.969 -21.578 1 81 61 GLU B C 1
ATOM 3384 O O . GLU B 1 61 ? 15.242 -38.969 -21.812 1 81 61 GLU B O 1
ATOM 3389 N N . ARG B 1 62 ? 15.461 -36.906 -21.219 1 73.38 62 ARG B N 1
ATOM 3390 C CA . ARG B 1 62 ? 14.078 -36.875 -20.75 1 73.38 62 ARG B CA 1
ATOM 3391 C C . ARG B 1 62 ? 13.117 -36.562 -21.891 1 73.38 62 ARG B C 1
ATOM 3393 O O . ARG B 1 62 ? 11.969 -37 -21.891 1 73.38 62 ARG B O 1
ATOM 3400 N N . MET B 1 63 ? 13.625 -35.719 -22.828 1 69.5 63 MET B N 1
ATOM 3401 C CA . MET B 1 63 ? 12.734 -35.281 -23.891 1 69.5 63 MET B CA 1
ATOM 3402 C C . MET B 1 63 ? 13.031 -36.062 -25.188 1 69.5 63 MET B C 1
ATOM 3404 O O . MET B 1 63 ? 12.438 -35.781 -26.219 1 69.5 63 MET B O 1
ATOM 3408 N N . ASN B 1 64 ? 13.797 -37.031 -24.969 1 76.25 64 ASN B N 1
ATOM 3409 C CA . ASN B 1 64 ? 14.211 -37.781 -26.156 1 76.25 64 ASN B CA 1
ATOM 3410 C C . ASN B 1 64 ? 14.555 -36.844 -27.312 1 76.25 64 ASN B C 1
ATOM 3412 O O . ASN B 1 64 ? 14.023 -36.969 -28.406 1 76.25 64 ASN B O 1
ATOM 3416 N N . ALA B 1 65 ? 15.266 -35.875 -27.016 1 78.25 65 ALA B N 1
ATOM 3417 C CA . ALA B 1 65 ? 15.711 -34.875 -27.969 1 78.25 65 ALA B CA 1
ATOM 3418 C C . ALA B 1 65 ? 17.203 -35 -28.25 1 78.25 65 ALA B C 1
ATOM 3420 O O . ALA B 1 65 ? 17.938 -35.594 -27.469 1 78.25 65 ALA B O 1
ATOM 3421 N N . ASP B 1 66 ? 17.547 -34.594 -29.422 1 86.12 66 ASP B N 1
ATOM 3422 C CA . ASP B 1 66 ? 18.984 -34.562 -29.688 1 86.12 66 ASP B CA 1
ATOM 3423 C C . ASP B 1 66 ? 19.641 -33.344 -29.062 1 86.12 66 ASP B C 1
ATOM 3425 O O . ASP B 1 66 ? 18.953 -32.5 -28.453 1 86.12 66 ASP B O 1
ATOM 3429 N N . SER B 1 67 ? 20.906 -33.312 -29.172 1 88.81 67 SER B N 1
ATOM 3430 C CA . SER B 1 67 ? 21.672 -32.25 -28.484 1 88.81 67 SER B CA 1
ATOM 3431 C C . SER B 1 67 ? 21.344 -30.875 -29.031 1 88.81 67 SER B C 1
ATOM 3433 O O . SER B 1 67 ? 21.25 -29.906 -28.266 1 88.81 67 SER B O 1
ATOM 3435 N N . ASP B 1 68 ? 21.062 -30.75 -30.297 1 90.38 68 ASP B N 1
ATOM 3436 C CA . ASP B 1 68 ? 20.719 -29.469 -30.891 1 90.38 68 ASP B CA 1
ATOM 3437 C C . ASP B 1 68 ? 19.359 -28.969 -30.406 1 90.38 68 ASP B C 1
ATOM 3439 O O . ASP B 1 68 ? 19.219 -27.781 -30.094 1 90.38 68 ASP B O 1
ATOM 3443 N N . ALA B 1 69 ? 18.5 -29.859 -30.406 1 84.44 69 ALA B N 1
ATOM 3444 C CA . ALA B 1 69 ? 17.172 -29.516 -29.906 1 84.44 69 ALA B CA 1
ATOM 3445 C C . ALA B 1 69 ? 17.234 -29.141 -28.438 1 84.44 69 ALA B C 1
ATOM 3447 O O . ALA B 1 69 ? 16.516 -28.234 -28 1 84.44 69 ALA B O 1
ATOM 3448 N N . ALA B 1 70 ? 18 -29.859 -27.688 1 84.75 70 ALA B N 1
ATOM 3449 C CA . ALA B 1 70 ? 18.156 -29.562 -26.266 1 84.75 70 ALA B CA 1
ATOM 3450 C C . ALA B 1 70 ? 18.719 -28.156 -26.062 1 84.75 70 ALA B C 1
ATOM 3452 O O . ALA B 1 70 ? 18.219 -27.375 -25.25 1 84.75 70 ALA B O 1
ATOM 3453 N N . GLU B 1 71 ? 19.719 -27.891 -26.828 1 88.94 71 GLU B N 1
ATOM 3454 C CA . GLU B 1 71 ? 20.344 -26.578 -26.719 1 88.94 71 GLU B CA 1
ATOM 3455 C C . GLU B 1 71 ? 19.375 -25.469 -27.141 1 88.94 71 GLU B C 1
ATOM 3457 O O . GLU B 1 71 ? 19.359 -24.391 -26.547 1 88.94 71 GLU B O 1
ATOM 3462 N N . ALA B 1 72 ? 18.625 -25.734 -28.125 1 85.56 72 ALA B N 1
ATOM 3463 C CA . ALA B 1 72 ? 17.625 -24.766 -28.578 1 85.56 72 ALA B CA 1
ATOM 3464 C C . ALA B 1 72 ? 16.594 -24.516 -27.484 1 85.56 72 ALA B C 1
ATOM 3466 O O . ALA B 1 72 ? 16.141 -23.375 -27.312 1 85.56 72 ALA B O 1
ATOM 3467 N N . THR B 1 73 ? 16.266 -25.562 -26.859 1 81.88 73 THR B N 1
ATOM 3468 C CA . THR B 1 73 ? 15.305 -25.438 -25.766 1 81.88 73 THR B CA 1
ATOM 3469 C C . THR B 1 73 ? 15.883 -24.578 -24.641 1 81.88 73 THR B C 1
ATOM 3471 O O . THR B 1 73 ? 15.195 -23.734 -24.078 1 81.88 73 THR B O 1
ATOM 3474 N N . ILE B 1 74 ? 17.078 -24.844 -24.312 1 84.81 74 ILE B N 1
ATOM 3475 C CA . ILE B 1 74 ? 17.734 -24.062 -23.266 1 84.81 74 ILE B CA 1
ATOM 3476 C C . ILE B 1 74 ? 17.75 -22.594 -23.672 1 84.81 74 ILE B C 1
ATOM 3478 O O . ILE B 1 74 ? 17.422 -21.719 -22.859 1 84.81 74 ILE B O 1
ATOM 3482 N N . ASP B 1 75 ? 18 -22.344 -24.859 1 86.06 75 ASP B N 1
ATOM 3483 C CA . ASP B 1 75 ? 18.031 -20.969 -25.359 1 86.06 75 ASP B CA 1
ATOM 3484 C C . ASP B 1 75 ? 16.656 -20.328 -25.297 1 86.06 75 ASP B C 1
ATOM 3486 O O . ASP B 1 75 ? 16.531 -19.141 -24.984 1 86.06 75 ASP B O 1
ATOM 3490 N N . GLU B 1 76 ? 15.742 -21.094 -25.594 1 80 76 GLU B N 1
ATOM 3491 C CA . GLU B 1 76 ? 14.367 -20.594 -25.516 1 80 76 GLU B CA 1
ATOM 3492 C C . GLU B 1 76 ? 13.992 -20.234 -24.078 1 80 76 GLU B C 1
ATOM 3494 O O . GLU B 1 76 ? 13.352 -19.203 -23.844 1 80 76 GLU B O 1
ATOM 3499 N N . LEU B 1 77 ? 14.398 -21.078 -23.172 1 79.94 77 LEU B N 1
ATOM 3500 C CA . LEU B 1 77 ? 14.086 -20.828 -21.766 1 79.94 77 LEU B CA 1
ATOM 3501 C C . LEU B 1 77 ? 14.852 -19.625 -21.25 1 79.94 77 LEU B C 1
ATOM 3503 O O . LEU B 1 77 ? 14.328 -18.844 -20.438 1 79.94 77 LEU B O 1
ATOM 3507 N N . LEU B 1 78 ? 16.016 -19.516 -21.703 1 83.25 78 LEU B N 1
ATOM 3508 C CA . LEU B 1 78 ? 16.812 -18.344 -21.359 1 83.25 78 LEU B CA 1
ATOM 3509 C C . LEU B 1 78 ? 16.203 -17.078 -21.938 1 83.25 78 LEU B C 1
ATOM 3511 O O . LEU B 1 78 ? 16.062 -16.062 -21.25 1 83.25 78 LEU B O 1
ATOM 3515 N N . GLY B 1 79 ? 15.773 -17.219 -23.172 1 80.56 79 GLY B N 1
ATOM 3516 C CA . GLY B 1 79 ? 15.141 -16.094 -23.844 1 80.56 79 GLY B CA 1
ATOM 3517 C C . GLY B 1 79 ? 13.82 -15.688 -23.203 1 80.56 79 GLY B C 1
ATOM 3518 O O . GLY B 1 79 ? 13.453 -14.508 -23.203 1 80.56 79 GLY B O 1
ATOM 3519 N N . ALA B 1 80 ? 13.188 -16.688 -22.609 1 77.06 80 ALA B N 1
ATOM 3520 C CA . ALA B 1 80 ? 11.906 -16.438 -21.953 1 77.06 80 ALA B CA 1
ATOM 3521 C C . ALA B 1 80 ? 12.102 -15.969 -20.516 1 77.06 80 ALA B C 1
ATOM 3523 O O . ALA B 1 80 ? 11.141 -15.578 -19.844 1 77.06 80 ALA B O 1
ATOM 3524 N N . GLY B 1 81 ? 13.32 -16 -20.031 1 79.69 81 GLY B N 1
ATOM 3525 C CA . GLY B 1 81 ? 13.617 -15.57 -18.672 1 79.69 81 GLY B CA 1
ATOM 3526 C C . GLY B 1 81 ? 13.297 -16.625 -17.625 1 79.69 81 GLY B C 1
ATOM 3527 O O . GLY B 1 81 ? 13.219 -16.312 -16.438 1 79.69 81 GLY B O 1
ATOM 3528 N N . MET B 1 82 ? 13.117 -17.781 -18.031 1 78.88 82 MET B N 1
ATOM 3529 C CA . MET B 1 82 ? 12.82 -18.859 -17.094 1 78.88 82 MET B CA 1
ATOM 3530 C C . MET B 1 82 ? 14.102 -19.375 -16.453 1 78.88 82 MET B C 1
ATOM 3532 O O . MET B 1 82 ? 14.086 -19.828 -15.305 1 78.88 82 MET B O 1
ATOM 3536 N N . L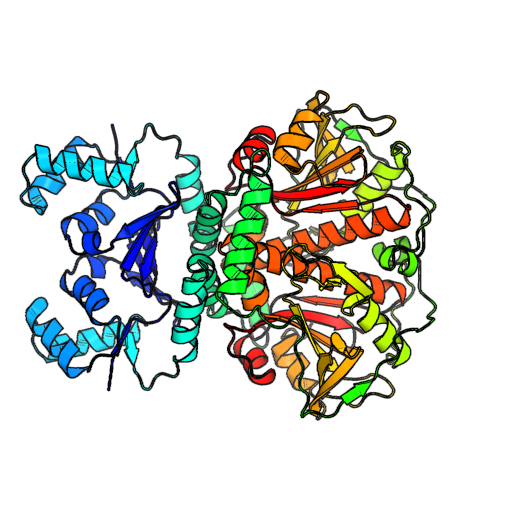EU B 1 83 ? 15.148 -19.344 -17.281 1 81.19 83 LEU B N 1
ATOM 3537 C CA . LEU B 1 83 ? 16.484 -19.688 -16.797 1 81.19 83 LEU B CA 1
ATOM 3538 C C . LEU B 1 83 ? 17.391 -18.453 -16.812 1 81.19 83 LEU B C 1
ATOM 3540 O O . LEU B 1 83 ? 17.188 -17.531 -17.609 1 81.19 83 LEU B O 1
ATOM 3544 N N . VAL B 1 84 ? 18.266 -18.391 -15.906 1 86.62 84 VAL B N 1
ATOM 3545 C CA . VAL B 1 84 ? 19.297 -17.375 -15.906 1 86.62 84 VAL B CA 1
ATOM 3546 C C . VAL B 1 84 ? 20.672 -18.031 -15.891 1 86.62 84 VAL B C 1
ATOM 3548 O O . VAL B 1 84 ? 20.812 -19.203 -15.5 1 86.62 84 VAL B O 1
ATOM 3551 N N . MET B 1 85 ? 21.625 -17.297 -16.375 1 89.12 85 MET B N 1
ATOM 3552 C CA . MET B 1 85 ? 23.016 -17.75 -16.391 1 89.12 85 MET B CA 1
ATOM 3553 C C . MET B 1 85 ? 23.781 -17.172 -15.211 1 89.12 85 MET B C 1
ATOM 3555 O O . MET B 1 85 ? 23.438 -16.109 -14.695 1 89.12 85 MET B O 1
ATOM 3559 N N . ASP B 1 86 ? 24.719 -17.906 -14.727 1 87.69 86 ASP B N 1
ATOM 3560 C CA . ASP B 1 86 ? 25.516 -17.453 -13.594 1 87.69 86 ASP B CA 1
ATOM 3561 C C . ASP B 1 86 ? 26.234 -16.141 -13.914 1 87.69 86 ASP B C 1
ATOM 3563 O O . ASP B 1 86 ? 26.625 -15.398 -13.008 1 87.69 86 ASP B O 1
ATOM 3567 N N . ALA B 1 87 ? 26.391 -15.875 -15.195 1 79.56 87 ALA B N 1
ATOM 3568 C CA . ALA B 1 87 ? 26.984 -14.609 -15.594 1 79.56 87 ALA B CA 1
ATOM 3569 C C . ALA B 1 87 ? 25.984 -13.461 -15.43 1 79.56 87 ALA B C 1
ATOM 3571 O O . ALA B 1 87 ? 26.375 -12.289 -15.391 1 79.56 87 ALA B O 1
ATOM 3572 N N . ASP B 1 88 ? 24.75 -13.898 -15.336 1 74.38 88 ASP B N 1
ATOM 3573 C CA . ASP B 1 88 ? 23.719 -12.883 -15.18 1 74.38 88 ASP B CA 1
ATOM 3574 C C . ASP B 1 88 ? 23.734 -12.305 -13.766 1 74.38 88 ASP B C 1
ATOM 3576 O O . ASP B 1 88 ? 23.953 -13.031 -12.797 1 74.38 88 ASP B O 1
ATOM 3580 N N . ASP B 1 89 ? 23.891 -11.094 -13.578 1 68.12 89 ASP B N 1
ATOM 3581 C CA . ASP B 1 89 ? 23.906 -10.414 -12.289 1 68.12 89 ASP B CA 1
ATOM 3582 C C . ASP B 1 89 ? 22.531 -10.531 -11.602 1 68.12 89 ASP B C 1
ATOM 3584 O O . ASP B 1 89 ? 21.781 -9.562 -11.57 1 68.12 89 ASP B O 1
ATOM 3588 N N . GLN B 1 90 ? 22.297 -11.859 -11.172 1 77.38 90 GLN B N 1
ATOM 3589 C CA . GLN B 1 90 ? 21.016 -12.07 -10.477 1 77.38 90 GLN B CA 1
ATOM 3590 C C . GLN B 1 90 ? 21.25 -12.438 -9.016 1 77.38 90 GLN B C 1
ATOM 3592 O O . GLN B 1 90 ? 20.344 -12.961 -8.359 1 77.38 90 GLN B O 1
ATOM 3597 N N . ALA B 1 91 ? 22.375 -12.227 -8.547 1 78.62 91 ALA B N 1
ATOM 3598 C CA . ALA B 1 91 ? 22.75 -12.656 -7.199 1 78.62 91 ALA B CA 1
ATOM 3599 C C . ALA B 1 91 ? 21.828 -12.031 -6.156 1 78.62 91 ALA B C 1
ATOM 3601 O O . ALA B 1 91 ? 21.359 -12.711 -5.238 1 78.62 91 ALA B O 1
ATOM 3602 N N . ASP B 1 92 ? 21.531 -10.82 -6.312 1 81.94 92 ASP B N 1
ATOM 3603 C CA . ASP B 1 92 ? 20.672 -10.125 -5.352 1 81.94 92 ASP B CA 1
ATOM 3604 C C . ASP B 1 92 ? 19.25 -10.664 -5.387 1 81.94 92 ASP B C 1
ATOM 3606 O O . ASP B 1 92 ? 18.594 -10.758 -4.352 1 81.94 92 ASP B O 1
ATOM 3610 N N . GLY B 1 93 ? 18.875 -11.016 -6.551 1 81.62 93 GLY B N 1
ATOM 3611 C CA . GLY B 1 93 ? 17.547 -11.586 -6.684 1 81.62 93 GLY B CA 1
ATOM 3612 C C . GLY B 1 93 ? 17.391 -12.898 -5.949 1 81.62 93 GLY B C 1
ATOM 3613 O O . GLY B 1 93 ? 16.391 -13.117 -5.262 1 81.62 93 GLY B O 1
ATOM 3614 N N . PHE B 1 94 ? 18.344 -13.734 -6.082 1 83.5 94 PHE B N 1
ATOM 3615 C CA . PHE B 1 94 ? 18.312 -15.023 -5.41 1 83.5 94 PHE B CA 1
ATOM 3616 C C . PHE B 1 94 ? 18.391 -14.852 -3.898 1 83.5 94 PHE B C 1
ATOM 3618 O O . PHE B 1 94 ? 17.656 -15.508 -3.156 1 83.5 94 PHE B O 1
ATOM 3625 N N . ARG B 1 95 ? 19.266 -14.016 -3.518 1 86.56 95 ARG B N 1
ATOM 3626 C CA . ARG B 1 95 ? 19.391 -13.758 -2.09 1 86.56 95 ARG B CA 1
ATOM 3627 C C . ARG B 1 95 ? 18.109 -13.195 -1.507 1 86.56 95 ARG B C 1
ATOM 3629 O O . ARG B 1 95 ? 17.688 -13.586 -0.416 1 86.56 95 ARG B O 1
ATOM 3636 N N . ALA B 1 96 ? 17.531 -12.312 -2.205 1 87.69 96 ALA B N 1
ATOM 3637 C CA . ALA B 1 96 ? 16.281 -11.703 -1.757 1 87.69 96 ALA B CA 1
ATOM 3638 C C . ALA B 1 96 ? 15.164 -12.734 -1.67 1 87.69 96 ALA B C 1
ATOM 3640 O O . ALA B 1 96 ? 14.406 -12.766 -0.696 1 87.69 96 ALA B O 1
ATOM 3641 N N . GLN B 1 97 ? 15.047 -13.547 -2.664 1 85.88 97 GLN B N 1
ATOM 3642 C CA . GLN B 1 97 ? 14.031 -14.586 -2.664 1 85.88 97 GLN B CA 1
ATOM 3643 C C . GLN B 1 97 ? 14.156 -15.484 -1.434 1 85.88 97 GLN B C 1
ATOM 3645 O O . GLN B 1 97 ? 13.156 -15.82 -0.797 1 85.88 97 GLN B O 1
ATOM 3650 N N . GLU B 1 98 ? 15.336 -15.82 -1.174 1 85 98 GLU B N 1
ATOM 3651 C CA . GLU B 1 98 ? 15.586 -16.672 -0.015 1 85 98 GLU B CA 1
ATOM 3652 C C . GLU B 1 98 ? 15.227 -15.961 1.284 1 85 98 GLU B C 1
ATOM 3654 O O . GLU B 1 98 ? 14.57 -16.531 2.152 1 85 98 GLU B O 1
ATOM 3659 N N . GLU B 1 99 ? 15.664 -14.773 1.362 1 89.88 99 GLU B N 1
ATOM 3660 C CA . GLU B 1 99 ? 15.43 -14.008 2.584 1 89.88 99 GLU B CA 1
ATOM 3661 C C . GLU B 1 99 ? 13.938 -13.75 2.799 1 89.88 99 GLU B C 1
ATOM 3663 O O . GLU B 1 99 ? 13.43 -13.93 3.906 1 89.88 99 GLU B O 1
ATOM 3668 N N . TRP B 1 100 ? 13.258 -13.328 1.784 1 91.06 100 TRP B N 1
ATOM 3669 C CA . TRP B 1 100 ? 11.82 -13.078 1.904 1 91.06 100 TRP B CA 1
ATOM 3670 C C . TRP B 1 100 ? 11.07 -14.359 2.26 1 91.06 100 TRP B C 1
ATOM 3672 O O . TRP B 1 100 ? 10.156 -14.344 3.084 1 91.06 100 TRP B O 1
ATOM 3682 N N . SER B 1 101 ? 11.492 -15.398 1.673 1 85.31 101 SER B N 1
ATOM 3683 C CA . SER B 1 101 ? 10.859 -16.688 1.948 1 85.31 101 SER B CA 1
ATOM 3684 C C . SER B 1 101 ? 11.047 -17.094 3.404 1 85.31 101 SER B C 1
ATOM 3686 O O . SER B 1 101 ? 10.133 -17.641 4.027 1 85.31 101 SER B O 1
ATOM 3688 N N . ARG B 1 102 ? 12.227 -16.844 3.875 1 87.25 102 ARG B N 1
ATOM 3689 C CA . ARG B 1 102 ? 12.539 -17.188 5.262 1 87.25 102 ARG B CA 1
ATOM 3690 C C . ARG B 1 102 ? 11.562 -16.516 6.219 1 87.25 102 ARG B C 1
ATOM 3692 O O . ARG B 1 102 ? 11.25 -17.062 7.277 1 87.25 102 ARG B O 1
ATOM 3699 N N . TYR B 1 103 ? 11.023 -15.438 5.805 1 90.81 103 TYR B N 1
ATOM 3700 C CA . TYR B 1 103 ? 10.148 -14.68 6.688 1 90.81 103 TYR B CA 1
ATOM 3701 C C . TYR B 1 103 ? 8.688 -14.859 6.289 1 90.81 103 TYR B C 1
ATOM 3703 O O . TYR B 1 103 ? 7.809 -14.133 6.773 1 90.81 103 TYR B O 1
ATOM 3711 N N . GLY B 1 104 ? 8.398 -15.734 5.352 1 83.12 104 GLY B N 1
ATOM 3712 C CA . GLY B 1 104 ? 7.027 -15.992 4.938 1 83.12 104 GLY B CA 1
ATOM 3713 C C . GLY B 1 104 ? 6.492 -14.969 3.957 1 83.12 104 GLY B C 1
ATOM 3714 O O . GLY B 1 104 ? 5.277 -14.773 3.854 1 83.12 104 GLY B O 1
ATOM 3715 N N . TRP B 1 105 ? 7.371 -14.273 3.275 1 89.25 105 TRP B N 1
ATOM 3716 C CA . TRP B 1 105 ? 6.988 -13.188 2.381 1 89.25 105 TRP B CA 1
ATOM 3717 C C . TRP B 1 105 ? 7.176 -13.586 0.923 1 89.25 105 TRP B C 1
ATOM 3719 O O . TRP B 1 105 ? 7.621 -12.781 0.102 1 89.25 105 TRP B O 1
ATOM 3729 N N . ASP B 1 106 ? 6.773 -14.781 0.593 1 81.69 106 ASP B N 1
ATOM 3730 C CA . ASP B 1 106 ? 6.922 -15.258 -0.777 1 81.69 106 ASP B CA 1
ATOM 3731 C C . ASP B 1 106 ? 6.023 -14.477 -1.733 1 81.69 106 ASP B C 1
ATOM 3733 O O . ASP B 1 106 ? 6.461 -14.07 -2.811 1 81.69 106 ASP B O 1
ATOM 3737 N N . GLU B 1 107 ? 4.816 -14.32 -1.271 1 80.69 107 GLU B N 1
ATOM 3738 C CA . GLU B 1 107 ? 3.85 -13.664 -2.145 1 80.69 107 GLU B CA 1
ATOM 3739 C C . GLU B 1 107 ? 4.203 -12.195 -2.363 1 80.69 107 GLU B C 1
ATOM 3741 O O . GLU B 1 107 ? 4.195 -11.711 -3.496 1 80.69 107 GLU B O 1
ATOM 3746 N N . PRO B 1 108 ? 4.566 -11.469 -1.287 1 88.25 108 PRO B N 1
ATOM 3747 C CA . PRO B 1 108 ? 4.988 -10.086 -1.506 1 88.25 108 PRO B CA 1
ATOM 3748 C C . PRO B 1 108 ? 6.234 -9.984 -2.385 1 88.25 108 PRO B C 1
ATOM 3750 O O . PRO B 1 108 ? 6.383 -9.016 -3.137 1 88.25 108 PRO B O 1
ATOM 3753 N N . PHE B 1 109 ? 7.133 -10.914 -2.254 1 87.56 109 PHE B N 1
ATOM 3754 C CA . PHE B 1 109 ? 8.336 -10.898 -3.074 1 87.56 109 PHE B CA 1
ATOM 3755 C C . PHE B 1 109 ? 7.984 -10.961 -4.555 1 87.56 109 PHE B C 1
ATOM 3757 O O . PHE B 1 109 ? 8.492 -10.172 -5.355 1 87.56 109 PHE B O 1
ATOM 3764 N N . ARG B 1 110 ? 7.152 -11.797 -4.879 1 80.81 110 ARG B N 1
ATOM 3765 C CA . ARG B 1 110 ? 6.758 -11.961 -6.273 1 80.81 110 ARG B CA 1
ATOM 3766 C C . ARG B 1 110 ? 6.059 -10.711 -6.801 1 80.81 110 ARG B C 1
ATOM 3768 O O . ARG B 1 110 ? 6.316 -10.281 -7.926 1 80.81 110 ARG B O 1
ATOM 3775 N N . PHE B 1 111 ? 5.172 -10.25 -6.027 1 86.44 111 PHE B N 1
ATOM 3776 C CA . PHE B 1 111 ? 4.484 -9.023 -6.418 1 86.44 111 PHE B CA 1
ATOM 3777 C C . PHE B 1 111 ? 5.484 -7.887 -6.621 1 86.44 111 PHE B C 1
ATOM 3779 O O . PHE B 1 111 ? 5.48 -7.23 -7.664 1 86.44 111 PHE B O 1
ATOM 3786 N N . HIS B 1 112 ? 6.363 -7.703 -5.613 1 89.06 112 HIS B N 1
ATOM 3787 C CA . HIS B 1 112 ? 7.363 -6.637 -5.648 1 89.06 112 HIS B CA 1
ATOM 3788 C C . HIS B 1 112 ? 8.289 -6.793 -6.848 1 89.06 112 HIS B C 1
ATOM 3790 O O . HIS B 1 112 ? 8.57 -5.82 -7.551 1 89.06 112 HIS B O 1
ATOM 3796 N N . TRP B 1 113 ? 8.711 -7.98 -7 1 81.19 113 TRP B N 1
ATOM 3797 C CA . TRP B 1 113 ? 9.633 -8.273 -8.094 1 81.19 113 TRP B CA 1
ATOM 3798 C C . TRP B 1 113 ? 8.984 -7.988 -9.445 1 81.19 113 TRP B C 1
ATOM 3800 O O . TRP B 1 113 ? 9.602 -7.375 -10.32 1 81.19 113 TRP B O 1
ATOM 3810 N N . THR B 1 114 ? 7.781 -8.383 -9.633 1 77.19 114 THR B N 1
ATOM 3811 C CA . THR B 1 114 ? 7.074 -8.25 -10.898 1 77.19 114 THR B CA 1
ATOM 3812 C C . THR B 1 114 ? 6.816 -6.777 -11.219 1 77.19 114 THR B C 1
ATOM 3814 O O . THR B 1 114 ? 7.094 -6.32 -12.328 1 77.19 114 THR B O 1
ATOM 3817 N N . ILE B 1 115 ? 6.355 -6.062 -10.25 1 78.25 115 ILE B N 1
ATOM 3818 C CA . ILE B 1 115 ? 5.922 -4.703 -10.547 1 78.25 115 ILE B CA 1
ATOM 3819 C C . ILE B 1 115 ? 7.141 -3.812 -10.773 1 78.25 115 ILE B C 1
ATOM 3821 O O . ILE B 1 115 ? 7.051 -2.793 -11.469 1 78.25 115 ILE B O 1
ATOM 3825 N N . ASN B 1 116 ? 8.266 -4.16 -10.227 1 76 116 ASN B N 1
ATOM 3826 C CA . ASN B 1 116 ? 9.484 -3.371 -10.414 1 76 116 ASN B CA 1
ATOM 3827 C C . ASN B 1 116 ? 10.109 -3.619 -11.781 1 76 116 ASN B C 1
ATOM 3829 O O . ASN B 1 116 ? 11 -2.881 -12.203 1 76 116 ASN B O 1
ATOM 3833 N N . HIS B 1 117 ? 9.57 -4.574 -12.453 1 72.56 117 HIS B N 1
ATOM 3834 C CA . HIS B 1 117 ? 10.133 -4.879 -13.766 1 72.56 117 HIS B CA 1
ATOM 3835 C C . HIS B 1 117 ? 9.117 -4.609 -14.875 1 72.56 117 HIS B C 1
ATOM 3837 O O . HIS B 1 117 ? 9.359 -4.949 -16.031 1 72.56 117 HIS B O 1
ATOM 3843 N N . ILE B 1 118 ? 7.992 -4.105 -14.5 1 70.38 118 ILE B N 1
ATOM 3844 C CA . ILE B 1 118 ? 7.035 -3.672 -15.516 1 70.38 118 ILE B CA 1
ATOM 3845 C C . ILE B 1 118 ? 7.586 -2.457 -16.25 1 70.38 118 ILE B C 1
ATOM 3847 O O . ILE B 1 118 ? 8.109 -1.529 -15.641 1 70.38 118 ILE B O 1
ATOM 3851 N N . GLU B 1 119 ? 7.586 -2.66 -17.531 1 62.09 119 GLU B N 1
ATOM 3852 C CA . GLU B 1 119 ? 8.023 -1.529 -18.344 1 62.09 119 GLU B CA 1
ATOM 3853 C C . GLU B 1 119 ? 7.062 -0.354 -18.219 1 62.09 119 GLU B C 1
ATOM 3855 O O . GLU B 1 119 ? 5.848 -0.522 -18.359 1 62.09 119 GLU B O 1
ATOM 3860 N N . ARG B 1 120 ? 7.562 0.746 -17.875 1 62.59 120 ARG B N 1
ATOM 3861 C CA . ARG B 1 120 ? 6.758 1.956 -17.734 1 62.59 120 ARG B CA 1
ATOM 3862 C C . ARG B 1 120 ? 6.965 2.885 -18.922 1 62.59 120 ARG B C 1
ATOM 3864 O O . ARG B 1 120 ? 7.977 2.789 -19.625 1 62.59 120 ARG B O 1
ATOM 3871 N N . PHE B 1 121 ? 5.883 3.617 -19.172 1 54.41 121 PHE B N 1
ATOM 3872 C CA . PHE B 1 121 ? 5.98 4.602 -20.25 1 54.41 121 PHE B CA 1
ATOM 3873 C C . PHE B 1 121 ? 7.109 5.586 -19.969 1 54.41 121 PHE B C 1
ATOM 3875 O O . PHE B 1 121 ? 7.316 6.008 -18.828 1 54.41 121 PHE B O 1
ATOM 3882 N N . ASN B 1 122 ? 7.906 5.711 -20.859 1 53.88 122 ASN B N 1
ATOM 3883 C CA . ASN B 1 122 ? 8.922 6.758 -20.797 1 53.88 122 ASN B CA 1
ATOM 3884 C C . ASN B 1 122 ? 8.352 8.109 -21.234 1 53.88 122 ASN B C 1
ATOM 3886 O O . ASN B 1 122 ? 8.25 8.391 -22.422 1 53.88 122 ASN B O 1
ATOM 3890 N N . TYR B 1 123 ? 7.973 8.977 -20.344 1 51.09 123 TYR B N 1
ATOM 3891 C CA . TYR B 1 123 ? 7.27 10.227 -20.594 1 51.09 123 TYR B CA 1
ATOM 3892 C C . TYR B 1 123 ? 8.203 11.266 -21.203 1 51.09 123 TYR B C 1
ATOM 3894 O O . TYR B 1 123 ? 7.762 12.32 -21.656 1 51.09 123 TYR B O 1
ATOM 3902 N N . ARG B 1 124 ? 9.477 11.141 -21.312 1 53.91 124 ARG B N 1
ATOM 3903 C CA . ARG B 1 124 ? 10.414 12.07 -21.922 1 53.91 124 ARG B CA 1
ATOM 3904 C C . ARG B 1 124 ? 10.305 12.039 -23.453 1 53.91 124 ARG B C 1
ATOM 3906 O O . ARG B 1 124 ? 10.711 12.984 -24.125 1 53.91 124 ARG B O 1
ATOM 3913 N N . GLN B 1 125 ? 9.789 11.117 -23.891 1 58.09 125 GLN B N 1
ATOM 3914 C CA . GLN B 1 125 ? 9.602 11.094 -25.344 1 58.09 125 GLN B CA 1
ATOM 3915 C C . GLN B 1 125 ? 8.141 11.312 -25.719 1 58.09 125 GLN B C 1
ATOM 3917 O O . GLN B 1 125 ? 7.547 12.336 -25.359 1 58.09 125 GLN B O 1
ATOM 3922 N N . ASP B 1 126 ? 7.523 10.469 -26.234 1 62.5 126 ASP B N 1
ATOM 3923 C CA . ASP B 1 126 ? 6.148 10.555 -26.719 1 62.5 126 ASP B CA 1
ATOM 3924 C C . ASP B 1 126 ? 5.18 9.914 -25.734 1 62.5 126 ASP B C 1
ATOM 3926 O O . ASP B 1 126 ? 4.113 9.438 -26.109 1 62.5 126 ASP B O 1
ATOM 3930 N N . GLY B 1 127 ? 5.613 10.078 -24.5 1 67.38 127 GLY B N 1
ATOM 3931 C CA . GLY B 1 127 ? 4.848 9.336 -23.516 1 67.38 127 GLY B CA 1
ATOM 3932 C C . GLY B 1 127 ? 3.488 9.945 -23.234 1 67.38 127 GLY B C 1
ATOM 3933 O O . GLY B 1 127 ? 2.5 9.227 -23.062 1 67.38 127 GLY B O 1
ATOM 3934 N N . ARG B 1 128 ? 3.449 11.242 -23.391 1 73.62 128 ARG B N 1
ATOM 3935 C CA . ARG B 1 128 ? 2.182 11.898 -23.094 1 73.62 128 ARG B CA 1
ATOM 3936 C C . ARG B 1 128 ? 1.152 11.625 -24.188 1 73.62 128 ARG B C 1
ATOM 3938 O O . ARG B 1 128 ? -0.005 11.312 -23.891 1 73.62 128 ARG B O 1
ATOM 3945 N N . ALA B 1 129 ? 1.565 11.812 -25.297 1 78.81 129 ALA B N 1
ATOM 3946 C CA . ALA B 1 129 ? 0.662 11.555 -26.422 1 78.81 129 ALA B CA 1
ATOM 3947 C C . ALA B 1 129 ? 0.177 10.109 -26.422 1 78.81 129 ALA B C 1
ATOM 3949 O O . ALA B 1 129 ? -1.003 9.844 -26.672 1 78.81 129 ALA B O 1
ATOM 3950 N N . ALA B 1 130 ? 1.091 9.242 -26.125 1 80 130 ALA B N 1
ATOM 3951 C CA . ALA B 1 130 ? 0.74 7.824 -26.078 1 80 130 ALA B CA 1
ATOM 3952 C C . ALA B 1 130 ? -0.241 7.547 -24.938 1 80 130 ALA B C 1
ATOM 3954 O O . ALA B 1 130 ? -1.174 6.754 -25.094 1 80 130 ALA B O 1
ATOM 3955 N N . ASP B 1 131 ? -0.015 8.195 -23.922 1 81.56 131 ASP B N 1
ATOM 3956 C CA . ASP B 1 131 ? -0.886 8.047 -22.75 1 81.56 131 ASP B CA 1
ATOM 3957 C C . ASP B 1 131 ? -2.297 8.547 -23.062 1 81.56 131 ASP B C 1
ATOM 3959 O O . ASP B 1 131 ? -3.281 7.898 -22.703 1 81.56 131 ASP B O 1
ATOM 3963 N N . ILE B 1 132 ? -2.377 9.656 -23.734 1 84.5 132 ILE B N 1
ATOM 3964 C CA . ILE B 1 132 ? -3.662 10.242 -24.109 1 84.5 132 ILE B CA 1
ATOM 3965 C C . ILE B 1 132 ? -4.387 9.312 -25.078 1 84.5 132 ILE B C 1
ATOM 3967 O O . ILE B 1 132 ? -5.574 9.039 -24.906 1 84.5 132 ILE B O 1
ATOM 3971 N N . GLN B 1 133 ? -3.639 8.859 -26 1 86.69 133 GLN B N 1
ATOM 3972 C CA . GLN B 1 133 ? -4.227 7.961 -27 1 86.69 133 GLN B CA 1
ATOM 3973 C C . GLN B 1 133 ? -4.742 6.68 -26.344 1 86.69 133 GLN B C 1
ATOM 3975 O O . GLN B 1 133 ? -5.809 6.18 -26.703 1 86.69 133 GLN B O 1
ATOM 3980 N N . MET B 1 134 ? -3.984 6.258 -25.484 1 86.94 134 MET B N 1
ATOM 3981 C CA . MET B 1 134 ? -4.383 5.055 -24.75 1 86.94 134 MET B CA 1
ATOM 3982 C C . MET B 1 134 ? -5.668 5.289 -23.969 1 86.94 134 MET B C 1
ATOM 3984 O O . MET B 1 134 ? -6.594 4.477 -24.031 1 86.94 134 MET B O 1
ATOM 3988 N N . MET B 1 135 ? -5.738 6.371 -23.328 1 88.44 135 MET B N 1
ATOM 3989 C CA . MET B 1 135 ? -6.918 6.684 -22.516 1 88.44 135 MET B CA 1
ATOM 3990 C C . MET B 1 135 ? -8.141 6.879 -23.406 1 88.44 135 MET B C 1
ATOM 3992 O O . MET B 1 135 ? -9.242 6.465 -23.062 1 88.44 135 MET B O 1
ATOM 3996 N N . GLU B 1 136 ? -7.926 7.477 -24.484 1 92.06 136 GLU B N 1
ATOM 3997 C CA . GLU B 1 136 ? -9.016 7.648 -25.438 1 92.06 136 GLU B CA 1
ATOM 3998 C C . GLU B 1 136 ? -9.555 6.301 -25.922 1 92.06 136 GLU B C 1
ATOM 4000 O O . GLU B 1 136 ? -10.766 6.125 -26.078 1 92.06 136 GLU B O 1
ATOM 4005 N N . SER B 1 137 ? -8.641 5.449 -26.125 1 92.5 137 SER B N 1
ATOM 4006 C CA . SER B 1 137 ? -9.047 4.113 -26.562 1 92.5 137 SER B CA 1
ATOM 4007 C C . SER B 1 137 ? -9.836 3.4 -25.453 1 92.5 137 SER B C 1
ATOM 4009 O O . SER B 1 137 ? -10.766 2.648 -25.75 1 92.5 137 SER B O 1
ATOM 4011 N N . PHE B 1 138 ? -9.461 3.621 -24.266 1 92 138 PHE B N 1
ATOM 4012 C CA . PHE B 1 138 ? -10.172 3.006 -23.141 1 92 138 PHE B CA 1
ATOM 4013 C C . PHE B 1 138 ? -11.609 3.512 -23.078 1 92 138 PHE B C 1
ATOM 4015 O O . PHE B 1 138 ? -12.547 2.719 -22.953 1 92 138 PHE B O 1
ATOM 4022 N N . VAL B 1 139 ? -11.781 4.785 -23.172 1 92.62 139 VAL B N 1
ATOM 4023 C CA . VAL B 1 139 ? -13.086 5.422 -23.016 1 92.62 139 VAL B CA 1
ATOM 4024 C C . VAL B 1 139 ? -14 5.035 -24.188 1 92.62 139 VAL B C 1
ATOM 4026 O O . VAL B 1 139 ? -15.219 4.934 -24.016 1 92.62 139 VAL B O 1
ATOM 4029 N N . LYS B 1 140 ? -13.406 4.852 -25.297 1 93.31 140 LYS B N 1
ATOM 4030 C CA . LYS B 1 140 ? -14.172 4.406 -26.469 1 93.31 140 LYS B CA 1
ATOM 4031 C C . LYS B 1 140 ? -14.656 2.973 -26.281 1 93.31 140 LYS B C 1
ATOM 4033 O O . LYS B 1 140 ? -15.758 2.625 -26.719 1 93.31 140 LYS B O 1
ATOM 4038 N N . ALA B 1 141 ? -13.828 2.205 -25.609 1 92.75 141 ALA B N 1
ATOM 4039 C CA . ALA B 1 141 ? -14.086 0.771 -25.516 1 92.75 141 ALA B CA 1
ATOM 4040 C C . ALA B 1 141 ? -15.039 0.459 -24.359 1 92.75 141 ALA B C 1
ATOM 4042 O O . ALA B 1 141 ? -15.789 -0.519 -24.422 1 92.75 141 ALA B O 1
ATOM 4043 N N . GLU B 1 142 ? -14.93 1.229 -23.312 1 93.06 142 GLU B N 1
ATOM 4044 C CA . GLU B 1 142 ? -15.773 0.911 -22.172 1 93.06 142 GLU B CA 1
ATOM 4045 C C . GLU B 1 142 ? -16.078 2.162 -21.344 1 93.06 142 GLU B C 1
ATOM 4047 O O . GLU B 1 142 ? -15.344 3.146 -21.406 1 93.06 142 GLU B O 1
ATOM 4052 N N . THR B 1 143 ? -17.219 2.051 -20.641 1 92.19 143 THR B N 1
ATOM 4053 C CA . THR B 1 143 ? -17.609 3.143 -19.75 1 92.19 143 THR B CA 1
ATOM 4054 C C . THR B 1 143 ? -16.719 3.182 -18.516 1 92.19 143 THR B C 1
ATOM 4056 O O . THR B 1 143 ? -16.547 2.166 -17.844 1 92.19 143 THR B O 1
ATOM 4059 N N . PRO B 1 144 ? -16.156 4.32 -18.25 1 93.12 144 PRO B N 1
ATOM 4060 C CA . PRO B 1 144 ? -15.383 4.422 -17.016 1 93.12 144 PRO B CA 1
ATOM 4061 C C . PRO B 1 144 ? -16.219 4.125 -15.766 1 93.12 144 PRO B C 1
ATOM 4063 O O . PRO B 1 144 ? -17.422 4.383 -15.742 1 93.12 144 PRO B O 1
ATOM 4066 N N . PRO B 1 145 ? -15.578 3.529 -14.766 1 94.75 145 PRO B N 1
ATOM 4067 C CA . PRO B 1 145 ? -16.297 3.357 -13.508 1 94.75 145 PRO B CA 1
ATOM 4068 C C . PRO B 1 145 ? -16.766 4.684 -12.906 1 94.75 145 PRO B C 1
ATOM 4070 O O . PRO B 1 145 ? -16.094 5.707 -13.078 1 94.75 145 PRO B O 1
ATOM 4073 N N . PRO B 1 146 ? -17.891 4.664 -12.164 1 95.31 146 PRO B N 1
ATOM 4074 C CA . PRO B 1 146 ? -18.359 5.906 -11.547 1 95.31 146 PRO B CA 1
ATOM 4075 C C . PRO B 1 146 ? -17.359 6.477 -10.539 1 95.31 146 PRO B C 1
ATOM 4077 O O . PRO B 1 146 ? -16.719 5.719 -9.812 1 95.31 146 PRO B O 1
ATOM 4080 N N . GLN B 1 147 ? -17.312 7.785 -10.516 1 95.44 147 GLN B N 1
ATOM 4081 C CA . GLN B 1 147 ? -16.422 8.461 -9.562 1 95.44 147 GLN B CA 1
ATOM 4082 C C . GLN B 1 147 ? -17 8.406 -8.148 1 95.44 147 GLN B C 1
ATOM 4084 O O . GLN B 1 147 ? -16.266 8.562 -7.172 1 95.44 147 GLN B O 1
ATOM 4089 N N . TYR B 1 148 ? -18.359 8.195 -8.125 1 97.44 148 TYR B N 1
ATOM 4090 C CA . TYR B 1 148 ? -19.062 8.195 -6.844 1 97.44 148 TYR B CA 1
ATOM 4091 C C . TYR B 1 148 ? -19.781 6.875 -6.613 1 97.44 148 TYR B C 1
ATOM 4093 O O . TYR B 1 148 ? -20.281 6.254 -7.559 1 97.44 148 TYR B O 1
ATOM 4101 N N . LYS B 1 149 ? -19.797 6.457 -5.434 1 97.69 149 LYS B N 1
ATOM 4102 C CA . LYS B 1 149 ? -20.672 5.387 -4.973 1 97.69 149 LYS B CA 1
ATOM 4103 C C . LYS B 1 149 ? -21.828 5.938 -4.141 1 97.69 149 LYS B C 1
ATOM 4105 O O . LYS B 1 149 ? -21.625 6.785 -3.27 1 97.69 149 LYS B O 1
ATOM 4110 N N . GLU B 1 150 ? -23 5.516 -4.438 1 96.81 150 GLU B N 1
ATOM 4111 C CA . GLU B 1 150 ? -24.188 6.008 -3.746 1 96.81 150 GLU B CA 1
ATOM 4112 C C . GLU B 1 150 ? -25.188 4.879 -3.482 1 96.81 150 GLU B C 1
ATOM 4114 O O . GLU B 1 150 ? -25.328 3.973 -4.305 1 96.81 150 GLU B O 1
ATOM 4119 N N . PHE B 1 151 ? -25.75 4.957 -2.357 1 97.62 151 PHE B N 1
ATOM 4120 C CA . PHE B 1 151 ? -26.906 4.133 -2.02 1 97.62 151 PHE B CA 1
ATOM 4121 C C . PHE B 1 151 ? -28.188 4.961 -2.029 1 97.62 151 PHE B C 1
ATOM 4123 O O . PHE B 1 151 ? -28.734 5.281 -0.971 1 97.62 151 PHE B O 1
ATOM 4130 N N . THR B 1 152 ? -28.75 5.152 -3.137 1 94.44 152 THR B N 1
ATOM 4131 C CA . THR B 1 152 ? -29.828 6.113 -3.338 1 94.44 152 THR B CA 1
ATOM 4132 C C . THR B 1 152 ? -31.125 5.613 -2.701 1 94.44 152 THR B C 1
ATOM 4134 O O . THR B 1 152 ? -32.031 6.398 -2.451 1 94.44 152 THR B O 1
ATOM 4137 N N . ASN B 1 153 ? -31.172 4.348 -2.463 1 96.75 153 ASN B N 1
ATOM 4138 C CA . ASN B 1 153 ? -32.406 3.771 -1.896 1 96.75 153 ASN B CA 1
ATOM 4139 C C . ASN B 1 153 ? -32.344 3.734 -0.372 1 96.75 153 ASN B C 1
ATOM 4141 O O . ASN B 1 153 ? -33.219 3.172 0.272 1 96.75 153 ASN B O 1
ATOM 4145 N N . LYS B 1 154 ? -31.359 4.32 0.205 1 98.06 154 LYS B N 1
ATOM 4146 C CA . LYS B 1 154 ? -31.188 4.324 1.655 1 98.06 154 LYS B CA 1
ATOM 4147 C C . LYS B 1 154 ? -31.5 5.699 2.24 1 98.06 154 LYS B C 1
ATOM 4149 O O . LYS B 1 154 ? -31.359 6.715 1.56 1 98.06 154 LYS B O 1
ATOM 4154 N N . PRO B 1 155 ? -32 5.738 3.51 1 98.12 155 PRO B N 1
ATOM 4155 C CA . PRO B 1 155 ? -32.156 7.039 4.16 1 98.12 155 PRO B CA 1
ATOM 4156 C C . PRO B 1 155 ? -30.891 7.883 4.125 1 98.12 155 PRO B C 1
ATOM 4158 O O . PRO B 1 155 ? -29.797 7.348 4.273 1 98.12 155 PRO B O 1
ATOM 4161 N N . PHE B 1 156 ? -31.094 9.172 3.875 1 98.19 156 PHE B N 1
ATOM 4162 C CA . PHE B 1 156 ? -29.984 10.086 3.672 1 98.19 156 PHE B CA 1
ATOM 4163 C C . PHE B 1 156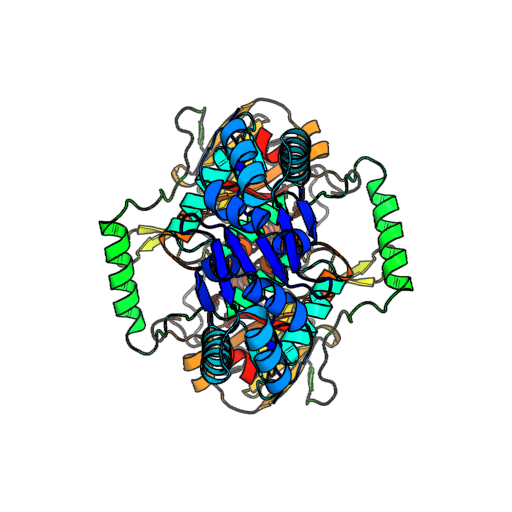 ? -30 11.211 4.699 1 98.19 156 PHE B C 1
ATOM 4165 O O . PHE B 1 156 ? -31.078 11.742 5.02 1 98.19 156 PHE B O 1
ATOM 4172 N N . ILE B 1 157 ? -28.859 11.508 5.262 1 98.12 157 ILE B N 1
ATOM 4173 C CA . ILE B 1 157 ? -28.672 12.641 6.164 1 98.12 157 ILE B CA 1
ATOM 4174 C C . ILE B 1 157 ? -27.641 13.594 5.582 1 98.12 157 ILE B C 1
ATOM 4176 O O . ILE B 1 157 ? -26.469 13.227 5.434 1 98.12 157 ILE B O 1
ATOM 4180 N N . ALA B 1 158 ? -28.031 14.797 5.305 1 97.81 158 ALA B N 1
ATOM 4181 C CA . ALA B 1 158 ? -27.109 15.805 4.777 1 97.81 158 ALA B CA 1
ATOM 4182 C C . ALA B 1 158 ? -26.203 16.344 5.879 1 97.81 158 ALA B C 1
ATOM 4184 O O . ALA B 1 158 ? -26.641 16.562 7.008 1 97.81 158 ALA B O 1
ATOM 4185 N N . LEU B 1 159 ? -24.938 16.5 5.555 1 98 159 LEU B N 1
ATOM 4186 C CA . LEU B 1 159 ? -23.984 17.125 6.465 1 98 159 LEU B CA 1
ATOM 4187 C C . LEU B 1 159 ? -23.719 18.578 6.078 1 98 159 LEU B C 1
ATOM 4189 O O . LEU B 1 159 ? -23.891 18.953 4.918 1 98 159 LEU B O 1
ATOM 4193 N N . GLU B 1 160 ? -23.328 19.312 7.027 1 95.75 160 GLU B N 1
ATOM 4194 C CA . GLU B 1 160 ? -22.969 20.703 6.75 1 95.75 160 GLU B CA 1
ATOM 4195 C C . GLU B 1 160 ? -21.609 20.812 6.066 1 95.75 160 GLU B C 1
ATOM 4197 O O . GLU B 1 160 ? -20.641 20.172 6.5 1 95.75 160 GLU B O 1
ATOM 4202 N N . SER B 1 161 ? -21.469 21.531 5.012 1 90.75 161 SER B N 1
ATOM 4203 C CA . SER B 1 161 ? -20.234 21.609 4.242 1 90.75 161 SER B CA 1
ATOM 4204 C C . SER B 1 161 ? -19.359 22.766 4.742 1 90.75 161 SER B C 1
ATOM 4206 O O . SER B 1 161 ? -18.141 22.719 4.605 1 90.75 161 SER B O 1
ATOM 4208 N N . ASN B 1 162 ? -19.969 23.828 5.203 1 89.06 162 ASN B N 1
ATOM 4209 C CA . ASN B 1 162 ? -19.234 25 5.664 1 89.06 162 ASN B CA 1
ATOM 4210 C C . ASN B 1 162 ? -19.359 25.188 7.176 1 89.06 162 ASN B C 1
ATOM 4212 O O . ASN B 1 162 ? -20.25 25.906 7.637 1 89.06 162 ASN B O 1
ATOM 4216 N N . VAL B 1 163 ? -18.531 24.5 7.867 1 90.69 163 VAL B N 1
ATOM 4217 C CA . VAL B 1 163 ? -18.547 24.562 9.328 1 90.69 163 VAL B CA 1
ATOM 4218 C C . VAL B 1 163 ? -17.344 25.359 9.828 1 90.69 163 VAL B C 1
ATOM 4220 O O . VAL B 1 163 ? -16.203 25.078 9.445 1 90.69 163 VAL B O 1
ATOM 4223 N N . ASP B 1 164 ? -17.625 26.328 10.539 1 86.88 164 ASP B N 1
ATOM 4224 C CA . ASP B 1 164 ? -16.562 27.062 11.227 1 86.88 164 ASP B CA 1
ATOM 4225 C C . ASP B 1 164 ? -16.312 26.484 12.625 1 86.88 164 ASP B C 1
ATOM 4227 O O . ASP B 1 164 ? -17.188 26.547 13.484 1 86.88 164 ASP B O 1
ATOM 4231 N N . LEU B 1 165 ? -15.211 25.875 12.797 1 88.5 165 LEU B N 1
ATOM 4232 C CA . LEU B 1 165 ? -14.859 25.25 14.07 1 88.5 165 LEU B CA 1
ATOM 4233 C C . LEU B 1 165 ? -13.5 25.75 14.555 1 88.5 165 LEU B C 1
ATOM 4235 O O . LEU B 1 165 ? -12.57 25.906 13.766 1 88.5 165 LEU B O 1
ATOM 4239 N N . GLU B 1 166 ? -13.477 26.062 15.82 1 85.38 166 GLU B N 1
ATOM 4240 C CA . GLU B 1 166 ? -12.172 26.344 16.406 1 85.38 166 GLU B CA 1
ATOM 4241 C C . GLU B 1 166 ? -11.289 25.094 16.422 1 85.38 166 GLU B C 1
ATOM 4243 O O . GLU B 1 166 ? -11.766 24 16.719 1 85.38 166 GLU B O 1
ATOM 4248 N N . HIS B 1 167 ? -10.047 25.219 16.016 1 84.12 167 HIS B N 1
ATOM 4249 C CA . HIS B 1 167 ? -9.086 24.109 16 1 84.12 167 HIS B CA 1
ATOM 4250 C C . HIS B 1 167 ? -7.664 24.625 16.203 1 84.12 167 HIS B C 1
ATOM 4252 O O . HIS B 1 167 ? -7.398 25.812 16.078 1 84.12 167 HIS B O 1
ATOM 4258 N N . GLY B 1 168 ? -6.812 23.703 16.594 1 82.12 168 GLY B N 1
ATOM 4259 C CA . GLY B 1 168 ? -5.43 24.047 16.891 1 82.12 168 GLY B CA 1
ATOM 4260 C C . GLY B 1 168 ? -4.59 24.266 15.648 1 82.12 168 GLY B C 1
ATOM 4261 O O . GLY B 1 168 ? -5.078 24.109 14.531 1 82.12 168 GLY B O 1
ATOM 4262 N N . SER B 1 169 ? -3.32 24.625 15.945 1 81.75 169 SER B N 1
ATOM 4263 C CA . SER B 1 169 ? -2.355 24.828 14.867 1 81.75 169 SER B CA 1
ATOM 4264 C C . SER B 1 169 ? -1.861 23.5 14.305 1 81.75 169 SER B C 1
ATOM 4266 O O . SER B 1 169 ? -2.096 22.453 14.898 1 81.75 169 SER B O 1
ATOM 4268 N N . VAL B 1 170 ? -1.155 23.609 13.195 1 82.12 170 VAL B N 1
ATOM 4269 C CA . VAL B 1 170 ? -0.575 22.438 12.555 1 82.12 170 VAL B CA 1
ATOM 4270 C C . VAL B 1 170 ? 0.431 21.781 13.492 1 82.12 170 VAL B C 1
ATOM 4272 O O . VAL B 1 170 ? 0.398 20.562 13.695 1 82.12 170 VAL B O 1
ATOM 4275 N N . GLU B 1 171 ? 1.266 22.562 14.094 1 78.5 171 GLU B N 1
ATOM 4276 C CA . GLU B 1 171 ? 2.287 22.031 14.984 1 78.5 171 GLU B CA 1
ATOM 4277 C C . GLU B 1 171 ? 1.659 21.359 16.203 1 78.5 171 GLU B C 1
ATOM 4279 O O . GLU B 1 171 ? 2.107 20.297 16.625 1 78.5 171 GLU B O 1
ATOM 4284 N N . ASP B 1 172 ? 0.639 22 16.688 1 80.31 172 ASP B N 1
ATOM 4285 C CA . ASP B 1 172 ? -0.045 21.406 17.828 1 80.31 172 ASP B CA 1
ATOM 4286 C C . ASP B 1 172 ? -0.655 20.062 17.469 1 80.31 172 ASP B C 1
ATOM 4288 O O . ASP B 1 172 ? -0.649 19.125 18.281 1 80.31 172 ASP B O 1
ATOM 4292 N N . ALA B 1 173 ? -1.131 20.016 16.281 1 82 173 ALA B N 1
ATOM 4293 C CA . ALA B 1 173 ? -1.767 18.781 15.836 1 82 173 ALA B CA 1
ATOM 4294 C C . ALA B 1 173 ? -0.745 17.656 15.703 1 82 173 ALA B C 1
ATOM 4296 O O . ALA B 1 173 ? -1.061 16.484 15.945 1 82 173 ALA B O 1
ATOM 4297 N N . PHE B 1 174 ? 0.466 18 15.383 1 80.56 174 PHE B N 1
ATOM 4298 C CA . PHE B 1 174 ? 1.481 16.984 15.148 1 80.56 174 PHE B CA 1
ATOM 4299 C C . PHE B 1 174 ? 2.146 16.578 16.453 1 80.56 174 PHE B C 1
ATOM 4301 O O . PHE B 1 174 ? 2.441 15.398 16.672 1 80.56 174 PHE B O 1
ATOM 4308 N N . ILE B 1 175 ? 2.439 17.5 17.328 1 71 175 ILE B N 1
ATOM 4309 C CA . ILE B 1 175 ? 3.221 17.188 18.531 1 71 175 ILE B CA 1
ATOM 4310 C C . ILE B 1 175 ? 2.283 16.812 19.672 1 71 175 ILE B C 1
ATOM 4312 O O . ILE B 1 175 ? 2.732 16.359 20.734 1 71 175 ILE B O 1
ATOM 4316 N N . GLY B 1 176 ? 1.031 16.734 19.422 1 61.69 176 GLY B N 1
ATOM 4317 C CA . GLY B 1 176 ? 0.069 16.297 20.406 1 61.69 176 GLY B CA 1
ATOM 4318 C C . GLY B 1 176 ? -0.01 17.203 21.625 1 61.69 176 GLY B C 1
ATOM 4319 O O . GLY B 1 176 ? -0.224 16.75 22.75 1 61.69 176 GLY B O 1
ATOM 4320 N N . ARG B 1 177 ? 0.521 18.344 21.578 1 53.84 177 ARG B N 1
ATOM 4321 C CA . ARG B 1 177 ? 0.506 19.266 22.703 1 53.84 177 ARG B CA 1
ATOM 4322 C C . ARG B 1 177 ? -0.918 19.688 23.047 1 53.84 177 ARG B C 1
ATOM 4324 O O . ARG B 1 177 ? -1.124 20.625 23.812 1 53.84 177 ARG B O 1
ATOM 4331 N N . GLN B 1 178 ? -1.736 18.781 22.359 1 53.88 178 GLN B N 1
ATOM 4332 C CA . GLN B 1 178 ? -3.074 19.25 22.719 1 53.88 178 GLN B CA 1
ATOM 4333 C C . GLN B 1 178 ? -3.449 18.844 24.141 1 53.88 178 GLN B C 1
ATOM 4335 O O . GLN B 1 178 ? -2.867 17.906 24.688 1 53.88 178 GLN B O 1
ATOM 4340 N N . GLY B 1 179 ? -4.078 19.641 24.844 1 52.78 179 GLY B N 1
ATOM 4341 C CA . GLY B 1 179 ? -4.602 19.375 26.188 1 52.78 179 GLY B CA 1
ATOM 4342 C C . GLY B 1 179 ? -5.168 17.984 26.344 1 52.78 179 GLY B C 1
ATOM 4343 O O . GLY B 1 179 ? -5.039 17.141 25.438 1 52.78 179 GLY B O 1
ATOM 4344 N N . ALA B 1 180 ? -5.609 17.594 27.453 1 60.25 180 ALA B N 1
ATOM 4345 C CA . ALA B 1 180 ? -6.281 16.328 27.75 1 60.25 180 ALA B CA 1
ATOM 4346 C C . ALA B 1 180 ? -7.375 16.031 26.734 1 60.25 180 ALA B C 1
ATOM 4348 O O . ALA B 1 180 ? -8.086 16.938 26.297 1 60.25 180 ALA B O 1
ATOM 4349 N N . PRO B 1 181 ? -7.324 14.781 26.25 1 67.06 181 PRO B N 1
ATOM 4350 C CA . PRO B 1 181 ? -8.375 14.453 25.281 1 67.06 181 PRO B CA 1
ATOM 4351 C C . PRO B 1 181 ? -9.773 14.766 25.797 1 67.06 181 PRO B C 1
ATOM 4353 O O . PRO B 1 181 ? -10.055 14.57 26.984 1 67.06 181 PRO B O 1
ATOM 4356 N N . ARG B 1 182 ? -10.422 15.398 24.984 1 73.94 182 ARG B N 1
ATOM 4357 C CA . ARG B 1 182 ? -11.828 15.68 25.25 1 73.94 182 ARG B CA 1
ATOM 4358 C C . ARG B 1 182 ? -12.648 14.398 25.281 1 73.94 182 ARG B C 1
ATOM 4360 O O . ARG B 1 182 ? -12.602 13.594 24.359 1 73.94 182 ARG B O 1
ATOM 4367 N N . ASP B 1 183 ? -13.102 14.094 26.422 1 78.94 183 ASP B N 1
ATOM 4368 C CA . ASP B 1 183 ? -14.008 12.961 26.531 1 78.94 183 ASP B CA 1
ATOM 4369 C C . ASP B 1 183 ? -15.469 13.414 26.438 1 78.94 183 ASP B C 1
ATOM 4371 O O . ASP B 1 183 ? -16.25 13.203 27.375 1 78.94 183 ASP B O 1
ATOM 4375 N N . LEU B 1 184 ? -15.844 14.164 25.438 1 83.75 184 LEU B N 1
ATOM 4376 C CA . LEU B 1 184 ? -17.188 14.633 25.141 1 83.75 184 LEU B CA 1
ATOM 4377 C C . LEU B 1 184 ? -17.703 14.039 23.828 1 83.75 184 LEU B C 1
ATOM 4379 O O . LEU B 1 184 ? -16.906 13.727 22.938 1 83.75 184 LEU B O 1
ATOM 4383 N N . PRO B 1 185 ? -19.016 13.898 23.859 1 87.88 185 PRO B N 1
ATOM 4384 C CA . PRO B 1 185 ? -19.562 13.445 22.578 1 87.88 185 PRO B CA 1
ATOM 4385 C C . PRO B 1 185 ? -19.156 14.344 21.406 1 87.88 185 PRO B C 1
ATOM 4387 O O . PRO B 1 185 ? -18.938 15.539 21.594 1 87.88 185 PRO B O 1
ATOM 4390 N N . MET B 1 186 ? -18.953 13.711 20.328 1 94.69 186 MET B N 1
ATOM 4391 C CA . MET B 1 186 ? -18.703 14.492 19.125 1 94.69 186 MET B CA 1
ATOM 4392 C C . MET B 1 186 ? -19.969 15.172 18.625 1 94.69 186 MET B C 1
ATOM 4394 O O . MET B 1 186 ? -21.031 14.555 18.594 1 94.69 186 MET B O 1
ATOM 4398 N N . THR B 1 187 ? -19.922 16.406 18.344 1 95.56 187 THR B N 1
ATOM 4399 C CA . THR B 1 187 ? -21.078 17.109 17.812 1 95.56 187 THR B CA 1
ATOM 4400 C C . THR B 1 187 ? -21.219 16.844 16.312 1 95.56 187 THR B C 1
ATOM 4402 O O . THR B 1 187 ? -20.266 16.453 15.648 1 95.56 187 THR B O 1
ATOM 4405 N N . LEU B 1 188 ? -22.391 17.047 15.852 1 96.44 188 LEU B N 1
ATOM 4406 C CA . LEU B 1 188 ? -22.625 16.891 14.422 1 96.44 188 LEU B CA 1
ATOM 4407 C C . LEU B 1 188 ? -21.781 17.859 13.617 1 96.44 188 LEU B C 1
ATOM 4409 O O . LEU B 1 188 ? -21.344 17.547 12.508 1 96.44 188 LEU B O 1
ATOM 4413 N N . ARG B 1 189 ? -21.547 19.031 14.18 1 95.75 189 ARG B N 1
ATOM 4414 C CA . ARG B 1 189 ? -20.719 20.031 13.531 1 95.75 189 ARG B CA 1
ATOM 4415 C C . ARG B 1 189 ? -19.281 19.547 13.391 1 95.75 189 ARG B C 1
ATOM 4417 O O . ARG B 1 189 ? -18.672 19.672 12.328 1 95.75 189 ARG B O 1
ATOM 4424 N N . GLU B 1 190 ? -18.75 18.969 14.477 1 95.5 190 GLU B N 1
ATOM 4425 C CA . GLU B 1 190 ? -17.406 18.406 14.438 1 95.5 190 GLU B CA 1
ATOM 4426 C C . GLU B 1 190 ? -17.328 17.266 13.414 1 95.5 190 GLU B C 1
ATOM 4428 O O . GLU B 1 190 ? -16.359 17.188 12.648 1 95.5 190 GLU B O 1
ATOM 4433 N N . PHE B 1 191 ? -18.344 16.453 13.453 1 97.81 191 PHE B N 1
ATOM 4434 C CA . PHE B 1 191 ? -18.391 15.312 12.547 1 97.81 191 PHE B CA 1
ATOM 4435 C C . PHE B 1 191 ? -18.422 15.781 11.094 1 97.81 191 PHE B C 1
ATOM 4437 O O . PHE B 1 191 ? -17.703 15.242 10.25 1 97.81 191 PHE B O 1
ATOM 4444 N N . SER B 1 192 ? -19.219 16.75 10.812 1 97.38 192 SER B N 1
ATOM 4445 C CA . SER B 1 192 ? -19.359 17.281 9.469 1 97.38 192 SER B CA 1
ATOM 4446 C C . SER B 1 192 ? -18.047 17.922 8.992 1 97.38 192 SER B C 1
ATOM 4448 O O . SER B 1 192 ? -17.641 17.703 7.848 1 97.38 192 SER B O 1
ATOM 4450 N N . TRP B 1 193 ? -17.453 18.656 9.875 1 95.88 193 TRP B N 1
ATOM 4451 C CA . TRP B 1 193 ? -16.188 19.328 9.578 1 95.88 193 TRP B CA 1
ATOM 4452 C C . TRP B 1 193 ? -15.094 18.297 9.273 1 95.88 193 TRP B C 1
ATOM 4454 O O . TRP B 1 193 ? -14.398 18.406 8.266 1 95.88 193 TRP B O 1
ATOM 4464 N N . LEU B 1 194 ? -15.008 17.328 10.094 1 96.44 194 LEU B N 1
ATOM 4465 C CA . LEU B 1 194 ? -14.016 16.266 9.953 1 96.44 194 LEU B CA 1
ATOM 4466 C C . LEU B 1 194 ? -14.227 15.508 8.648 1 96.44 194 LEU B C 1
ATOM 4468 O O . LEU B 1 194 ? -13.273 15.297 7.891 1 96.44 194 LEU B O 1
ATOM 4472 N N . THR B 1 195 ? -15.445 15.094 8.406 1 97.81 195 THR B N 1
ATOM 4473 C CA . THR B 1 195 ? -15.758 14.258 7.25 1 97.81 195 THR B CA 1
ATOM 4474 C C . THR B 1 195 ? -15.516 15.023 5.949 1 97.81 195 THR B C 1
ATOM 4476 O O . THR B 1 195 ? -14.977 14.469 4.988 1 97.81 195 THR B O 1
ATOM 4479 N N . LYS B 1 196 ? -15.875 16.266 5.91 1 96.25 196 LYS B N 1
ATOM 4480 C CA . LYS B 1 196 ? -15.688 17.078 4.707 1 96.25 196 LYS B CA 1
ATOM 4481 C C . LYS B 1 196 ? -14.203 17.219 4.367 1 96.25 196 LYS B C 1
ATOM 4483 O O . LYS B 1 196 ? -13.797 16.969 3.225 1 96.25 196 LYS B O 1
ATOM 4488 N N . LEU B 1 197 ? -13.398 17.562 5.348 1 94.5 197 LEU B N 1
ATOM 4489 C CA . LEU B 1 197 ? -11.992 17.844 5.09 1 94.5 197 LEU B CA 1
ATOM 4490 C C . LEU B 1 197 ? -11.203 16.562 4.922 1 94.5 197 LEU B C 1
ATOM 4492 O O . LEU B 1 197 ? -10.25 16.516 4.133 1 94.5 197 LEU B O 1
ATOM 4496 N N . ALA B 1 198 ? -11.586 15.523 5.57 1 96.62 198 ALA B N 1
ATOM 4497 C CA . ALA B 1 198 ? -10.836 14.273 5.504 1 96.62 198 ALA B CA 1
ATOM 4498 C C . ALA B 1 198 ? -11.203 13.477 4.254 1 96.62 198 ALA B C 1
ATOM 4500 O O . ALA B 1 198 ? -10.344 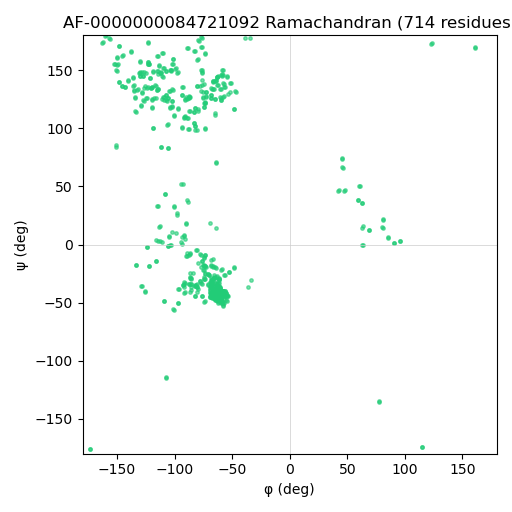12.82 3.654 1 96.62 198 ALA B O 1
ATOM 4501 N N . TYR B 1 199 ? -12.477 13.555 3.873 1 97.69 199 TYR B N 1
ATOM 4502 C CA . TYR B 1 199 ? -12.93 12.547 2.916 1 97.69 199 TYR B CA 1
ATOM 4503 C C . TYR B 1 199 ? -13.727 13.195 1.787 1 97.69 199 TYR B C 1
ATOM 4505 O O . TYR B 1 199 ? -13.953 12.57 0.746 1 97.69 199 TYR B O 1
ATOM 4513 N N . GLY B 1 200 ? -14.211 14.391 1.935 1 97.06 200 GLY B N 1
ATOM 4514 C CA . GLY B 1 200 ? -15.125 15 0.987 1 97.06 200 GLY B CA 1
ATOM 4515 C C . GLY B 1 200 ? -14.422 15.633 -0.201 1 97.06 200 GLY B C 1
ATOM 4516 O O . GLY B 1 200 ? -13.195 15.75 -0.211 1 97.06 200 GLY B O 1
ATOM 4517 N N . GLN B 1 201 ? -15.242 15.922 -1.18 1 95.69 201 GLN B N 1
ATOM 4518 C CA . GLN B 1 201 ? -14.75 16.656 -2.34 1 95.69 201 GLN B CA 1
ATOM 4519 C C . GLN B 1 201 ? -14.555 18.125 -2.014 1 95.69 201 GLN B C 1
ATOM 4521 O O . GLN B 1 201 ? -15.469 18.781 -1.507 1 95.69 201 GLN B O 1
ATOM 4526 N N . THR B 1 202 ? -13.367 18.625 -2.279 1 92.31 202 THR B N 1
ATOM 4527 C CA . THR B 1 202 ? -13.078 20.016 -1.97 1 92.31 202 THR B CA 1
ATOM 4528 C C . THR B 1 202 ? -12.797 20.797 -3.244 1 92.31 202 THR B C 1
ATOM 4530 O O . THR B 1 202 ? -12.781 22.031 -3.227 1 92.31 202 THR B O 1
ATOM 4533 N N . ALA B 1 203 ? -12.57 20.094 -4.316 1 92.06 203 ALA B N 1
ATOM 4534 C CA . ALA B 1 203 ? -12.297 20.734 -5.605 1 92.06 203 ALA B CA 1
ATOM 4535 C C . ALA B 1 203 ? -12.562 19.766 -6.758 1 92.06 203 ALA B C 1
ATOM 4537 O O . ALA B 1 203 ? -13.109 18.688 -6.551 1 92.06 203 ALA B O 1
ATOM 4538 N N . VAL B 1 204 ? -12.336 20.281 -7.961 1 93.25 204 VAL B N 1
ATOM 4539 C CA . VAL B 1 204 ? -12.469 19.484 -9.18 1 93.25 204 VAL B CA 1
ATOM 4540 C C . VAL B 1 204 ? -11.156 19.531 -9.969 1 93.25 204 VAL B C 1
ATOM 4542 O O . VAL B 1 204 ? -10.508 20.578 -10.047 1 93.25 204 VAL B O 1
ATOM 4545 N N . ARG B 1 205 ? -10.781 18.391 -10.398 1 92 205 ARG B N 1
ATOM 4546 C CA . ARG B 1 205 ? -9.641 18.297 -11.297 1 92 205 ARG B CA 1
ATOM 4547 C C . ARG B 1 205 ? -10.078 17.922 -12.711 1 92 205 ARG B C 1
ATOM 4549 O O . ARG B 1 205 ? -10.781 16.922 -12.891 1 92 205 ARG B O 1
ATOM 4556 N N . ARG B 1 206 ? -9.68 18.688 -13.734 1 92 206 ARG B N 1
ATOM 4557 C CA . ARG B 1 206 ? -10.039 18.375 -15.117 1 92 206 ARG B CA 1
ATOM 4558 C C . ARG B 1 206 ? -8.914 17.625 -15.82 1 92 206 ARG B C 1
ATOM 4560 O O . ARG B 1 206 ? -7.797 18.141 -15.93 1 92 206 ARG B O 1
ATOM 4567 N N . LEU B 1 207 ? -9.18 16.438 -16.219 1 88.31 207 LEU B N 1
ATOM 4568 C CA . LEU B 1 207 ? -8.227 15.633 -16.984 1 88.31 207 LEU B CA 1
ATOM 4569 C C . LEU B 1 207 ? -8.555 15.68 -18.484 1 88.31 207 LEU B C 1
ATOM 4571 O O . LEU B 1 207 ? -9.719 15.828 -18.859 1 88.31 207 LEU B O 1
ATOM 4575 N N . PHE B 1 208 ? -7.652 15.547 -19.266 1 85.69 208 PHE B N 1
ATOM 4576 C CA . PHE B 1 208 ? -7.758 15.797 -20.688 1 85.69 208 PHE B CA 1
ATOM 4577 C C . PHE B 1 208 ? -8.781 14.859 -21.328 1 85.69 208 PHE B C 1
ATOM 4579 O O . PHE B 1 208 ? -9.633 15.297 -22.094 1 85.69 208 PHE B O 1
ATOM 4586 N N . VAL B 1 209 ? -8.773 13.648 -21.016 1 88.25 209 VAL B N 1
ATOM 4587 C CA . VAL B 1 209 ? -9.578 12.672 -21.75 1 88.25 209 VAL B CA 1
ATOM 4588 C C . VAL B 1 209 ? -10.891 12.422 -21.016 1 88.25 209 VAL B C 1
ATOM 4590 O O . VAL B 1 209 ? -11.953 12.359 -21.625 1 88.25 209 VAL B O 1
ATOM 4593 N N . THR B 1 210 ? -10.844 12.391 -19.703 1 89.75 210 THR B N 1
ATOM 4594 C CA . THR B 1 210 ? -11.992 11.906 -18.953 1 89.75 210 THR B CA 1
ATOM 4595 C C . THR B 1 210 ? -12.742 13.07 -18.297 1 89.75 210 THR B C 1
ATOM 4597 O O . THR B 1 210 ? -13.781 12.867 -17.672 1 89.75 210 THR B O 1
ATOM 4600 N N . GLY B 1 211 ? -12.227 14.258 -18.5 1 90.75 211 GLY B N 1
ATOM 4601 C CA . GLY B 1 211 ? -12.938 15.43 -18.031 1 90.75 211 GLY B CA 1
ATOM 4602 C C . GLY B 1 211 ? -12.789 15.664 -16.531 1 90.75 211 GLY B C 1
ATOM 4603 O O . GLY B 1 211 ? -11.68 15.609 -16 1 90.75 211 GLY B O 1
ATOM 4604 N N . GLU B 1 212 ? -13.898 15.953 -15.922 1 93.12 212 GLU B N 1
ATOM 4605 C CA . GLU B 1 212 ? -13.875 16.375 -14.523 1 93.12 212 GLU B CA 1
ATOM 4606 C C . GLU B 1 212 ? -13.766 15.164 -13.594 1 93.12 212 GLU B C 1
ATOM 4608 O O . GLU B 1 212 ? -14.453 14.156 -13.781 1 93.12 212 GLU B O 1
ATOM 4613 N N . HIS B 1 213 ? -12.898 15.359 -12.625 1 94.69 213 HIS B N 1
ATOM 4614 C CA . HIS B 1 213 ? -12.711 14.367 -11.578 1 94.69 213 HIS B CA 1
ATOM 4615 C C . HIS B 1 213 ? -12.773 14.992 -10.195 1 94.69 213 HIS B C 1
ATOM 4617 O O . HIS B 1 213 ? -12.531 16.188 -10.039 1 94.69 213 HIS B O 1
ATOM 4623 N N . VAL B 1 214 ? -13.055 14.18 -9.234 1 94.69 214 VAL B N 1
ATOM 4624 C CA . VAL B 1 214 ? -13.117 14.594 -7.84 1 94.69 214 VAL B CA 1
ATOM 4625 C C . VAL B 1 214 ? -11.719 14.945 -7.344 1 94.69 214 VAL B C 1
ATOM 4627 O O . VAL B 1 214 ? -10.742 14.273 -7.684 1 94.69 214 VAL B O 1
ATOM 4630 N N . ALA B 1 215 ? -11.586 16.016 -6.672 1 93.88 215 ALA B N 1
ATOM 4631 C CA . ALA B 1 215 ? -10.375 16.359 -5.926 1 93.88 215 ALA B CA 1
ATOM 4632 C C . ALA B 1 215 ? -10.68 16.516 -4.438 1 93.88 215 ALA B C 1
ATOM 4634 O O . ALA B 1 215 ? -11.711 17.094 -4.066 1 93.88 215 ALA B O 1
ATOM 4635 N N . LYS B 1 216 ? -9.844 15.961 -3.648 1 94.62 216 LYS B N 1
ATOM 4636 C CA . LYS B 1 216 ? -9.961 16 -2.193 1 94.62 216 LYS B CA 1
ATOM 4637 C C . LYS B 1 216 ? -8.703 16.609 -1.562 1 94.62 216 LYS B C 1
ATOM 4639 O O . LYS B 1 216 ? -7.75 16.953 -2.266 1 94.62 216 LYS B O 1
ATOM 4644 N N . THR B 1 217 ? -8.758 16.812 -0.238 1 92.12 217 THR B N 1
ATOM 4645 C CA . THR B 1 217 ? -7.582 17.281 0.478 1 92.12 217 THR B CA 1
ATOM 4646 C C . THR B 1 217 ? -6.453 16.25 0.399 1 92.12 217 THR B C 1
ATOM 4648 O O . THR B 1 217 ? -5.277 16.609 0.372 1 92.12 217 THR B O 1
ATOM 4651 N N . SER B 1 218 ? -6.809 15.008 0.385 1 94.12 218 SER B N 1
ATOM 4652 C CA . SER B 1 218 ? -5.848 13.93 0.188 1 94.12 218 SER B CA 1
ATOM 4653 C C . SER B 1 218 ? -5.738 13.547 -1.284 1 94.12 218 SER B C 1
ATOM 4655 O O . SER B 1 218 ? -6.75 13.453 -1.983 1 94.12 218 SER B O 1
ATOM 4657 N N . PRO B 1 219 ? -4.523 13.391 -1.696 1 93.56 219 PRO B N 1
ATOM 4658 C CA . PRO B 1 219 ? -4.336 13.008 -3.1 1 93.56 219 PRO B CA 1
ATOM 4659 C C . PRO B 1 219 ? -4.711 11.555 -3.377 1 93.56 219 PRO B C 1
ATOM 4661 O O . PRO B 1 219 ? -4.918 10.781 -2.441 1 93.56 219 PRO B O 1
ATOM 4664 N N . SER B 1 220 ? -4.855 11.289 -4.586 1 94.94 220 SER B N 1
ATOM 4665 C CA . SER B 1 220 ? -5.047 9.938 -5.098 1 94.94 220 SER B CA 1
ATOM 4666 C C . SER B 1 220 ? -4.438 9.781 -6.488 1 94.94 220 SER B C 1
ATOM 4668 O O . SER B 1 220 ? -4.441 10.719 -7.281 1 94.94 220 SER B O 1
ATOM 4670 N N . GLY B 1 221 ? -3.814 8.648 -6.699 1 89.69 221 GLY B N 1
ATOM 4671 C CA . GLY B 1 221 ? -3.264 8.406 -8.023 1 89.69 221 GLY B CA 1
ATOM 4672 C C . GLY B 1 221 ? -4.246 8.688 -9.141 1 89.69 221 GLY B C 1
ATOM 4673 O O . GLY B 1 221 ? -5.336 8.117 -9.18 1 89.69 221 GLY B O 1
ATOM 4674 N N . GLY B 1 222 ? -3.93 9.68 -10.008 1 86.69 222 GLY B N 1
ATOM 4675 C CA . GLY B 1 222 ? -4.746 9.992 -11.172 1 86.69 222 GLY B CA 1
ATOM 4676 C C . GLY B 1 222 ? -6.094 10.586 -10.812 1 86.69 222 GLY B C 1
ATOM 4677 O O . GLY B 1 222 ? -7.027 10.547 -11.609 1 86.69 222 GLY B O 1
ATOM 4678 N N . SER B 1 223 ? -6.23 10.969 -9.57 1 91.94 223 SER B N 1
ATOM 4679 C CA . SER B 1 223 ? -7.496 11.492 -9.062 1 91.94 223 SER B CA 1
ATOM 4680 C C . SER B 1 223 ? -8.617 10.469 -9.203 1 91.94 223 SER B C 1
ATOM 4682 O O . SER B 1 223 ? -9.742 10.812 -9.555 1 91.94 223 SER B O 1
ATOM 4684 N N . ARG B 1 224 ? -8.273 9.25 -8.969 1 93.06 224 ARG B N 1
ATOM 4685 C CA . ARG B 1 224 ? -9.258 8.18 -9.109 1 93.06 224 ARG B CA 1
ATOM 4686 C C . ARG B 1 224 ? -10.062 8 -7.824 1 93.06 224 ARG B C 1
ATOM 4688 O O . ARG B 1 224 ? -11.203 7.527 -7.855 1 93.06 224 ARG B O 1
ATOM 4695 N N . HIS B 1 225 ? -9.516 8.289 -6.73 1 97 225 HIS B N 1
ATOM 4696 C CA . HIS B 1 225 ? -10.141 8.203 -5.418 1 97 225 HIS B CA 1
ATOM 4697 C C . HIS B 1 225 ? -10.891 6.883 -5.25 1 97 225 HIS B C 1
ATOM 4699 O O . HIS B 1 225 ? -12.109 6.879 -5.035 1 97 225 HIS B O 1
ATOM 4705 N N . PRO B 1 226 ? -10.102 5.801 -5.238 1 97.88 226 PRO B N 1
ATOM 4706 C CA . PRO B 1 226 ? -10.727 4.48 -5.133 1 97.88 226 PRO B CA 1
ATOM 4707 C C . PRO B 1 226 ? -11.25 4.184 -3.73 1 97.88 226 PRO B C 1
ATOM 4709 O O . PRO B 1 226 ? -11.984 3.215 -3.533 1 97.88 226 PRO B O 1
ATOM 4712 N N . THR B 1 227 ? -10.922 4.973 -2.732 1 98.5 227 THR B N 1
ATOM 4713 C CA . THR B 1 227 ? -11.25 4.652 -1.349 1 98.5 227 THR B CA 1
ATOM 4714 C C . THR B 1 227 ? -12.633 5.188 -0.987 1 98.5 227 THR B C 1
ATOM 4716 O O . THR B 1 227 ? -12.938 6.359 -1.226 1 98.5 227 THR B O 1
ATOM 4719 N N . GLU B 1 228 ? -13.461 4.328 -0.499 1 98.75 228 GLU B N 1
ATOM 4720 C CA . GLU B 1 228 ? -14.734 4.68 0.127 1 98.75 228 GLU B CA 1
ATOM 4721 C C . GLU B 1 228 ? -14.625 4.641 1.649 1 98.75 228 GLU B C 1
ATOM 4723 O O . GLU B 1 228 ? -13.727 4 2.199 1 98.75 228 GLU B O 1
ATOM 4728 N N . VAL B 1 229 ? -15.57 5.336 2.246 1 98.81 229 VAL B N 1
ATOM 4729 C CA . VAL B 1 229 ? -15.539 5.418 3.701 1 98.81 229 VAL B CA 1
ATOM 4730 C C . VAL B 1 229 ? -16.906 5.031 4.273 1 98.81 229 VAL B C 1
ATOM 4732 O O . VAL B 1 229 ? -17.938 5.539 3.83 1 98.81 229 VAL B O 1
ATOM 4735 N N . TYR B 1 230 ? -16.875 4.156 5.234 1 98.94 230 TYR B N 1
ATOM 4736 C CA . TYR B 1 230 ? -18.062 3.701 5.941 1 98.94 230 TYR B CA 1
ATOM 4737 C C . TYR B 1 230 ? -17.984 4.043 7.426 1 98.94 230 TYR B C 1
ATOM 4739 O O . TYR B 1 230 ? -17.344 3.32 8.203 1 98.94 230 TYR B O 1
ATOM 4747 N N . PRO B 1 231 ? -18.656 5.113 7.84 1 98.88 231 PRO B N 1
ATOM 4748 C CA . PRO B 1 231 ? -18.703 5.434 9.266 1 98.88 231 PRO B CA 1
ATOM 4749 C C . PRO B 1 231 ? -19.609 4.496 10.055 1 98.88 231 PRO B C 1
ATOM 4751 O O . PRO B 1 231 ? -20.766 4.316 9.703 1 98.88 231 PRO B O 1
ATOM 4754 N N . LEU B 1 232 ? -19.062 3.879 10.984 1 98.81 232 LEU B N 1
ATOM 4755 C CA . LEU B 1 232 ? -19.828 3.225 12.039 1 98.81 232 LEU B CA 1
ATOM 4756 C C . LEU B 1 232 ? -20 4.148 13.234 1 98.81 232 LEU B C 1
ATOM 4758 O O . LEU B 1 232 ? -19.078 4.297 14.047 1 98.81 232 LEU B O 1
ATOM 4762 N N . VAL B 1 233 ? -21.141 4.75 13.344 1 98.56 233 VAL B N 1
ATOM 4763 C CA . VAL B 1 233 ? -21.422 5.789 14.328 1 98.56 233 VAL B CA 1
ATOM 4764 C C . VAL B 1 233 ? -21.906 5.148 15.625 1 98.56 233 VAL B C 1
ATOM 4766 O O . VAL B 1 233 ? -22.859 4.355 15.617 1 98.56 233 VAL B O 1
ATOM 4769 N N . ILE B 1 234 ? -21.25 5.516 16.672 1 97.06 234 ILE B N 1
ATOM 4770 C CA . ILE B 1 234 ? -21.609 5 18 1 97.06 234 ILE B CA 1
ATOM 4771 C C . ILE B 1 234 ? -22.25 6.109 18.828 1 97.06 234 ILE B C 1
ATOM 4773 O O . ILE B 1 234 ? -23.328 5.91 19.406 1 97.06 234 ILE B O 1
ATOM 4777 N N . ASP B 1 235 ? -21.594 7.273 18.844 1 95.94 235 ASP B N 1
ATOM 4778 C CA . ASP B 1 235 ? -22.047 8.352 19.719 1 95.94 235 ASP B CA 1
ATOM 4779 C C . ASP B 1 235 ? -21.703 9.719 19.141 1 95.94 235 ASP B C 1
ATOM 4781 O O . ASP B 1 235 ? -20.703 10.328 19.516 1 95.94 235 ASP B O 1
ATOM 4785 N N . VAL B 1 236 ? -22.5 10.266 18.297 1 97.19 236 VAL B N 1
ATOM 4786 C CA . VAL B 1 236 ? -22.422 11.617 17.734 1 97.19 236 VAL B CA 1
ATOM 4787 C C . VAL B 1 236 ? -23.75 12.344 17.984 1 97.19 236 VAL B C 1
ATOM 4789 O O . VAL B 1 236 ? -24.812 11.844 17.641 1 97.19 236 VAL B O 1
ATOM 4792 N N . GLU B 1 237 ? -23.625 13.453 18.562 1 95.81 237 GLU B N 1
ATOM 4793 C CA . GLU B 1 237 ? -24.844 14.211 18.875 1 95.81 237 GLU B CA 1
ATOM 4794 C C . GLU B 1 237 ? -25.625 14.539 17.594 1 95.81 237 GLU B C 1
ATOM 4796 O O . GLU B 1 237 ? -25.062 15.062 16.641 1 95.81 237 GLU B O 1
ATOM 4801 N N . GLY B 1 238 ? -26.859 14.133 17.578 1 94.19 238 GLY B N 1
ATOM 4802 C CA . GLY B 1 238 ? -27.719 14.469 16.453 1 94.19 238 GLY B CA 1
ATOM 4803 C C . GLY B 1 238 ? -27.688 13.422 15.352 1 94.19 238 GLY B C 1
ATOM 4804 O O . GLY B 1 238 ? -28.375 13.57 14.336 1 94.19 238 GLY B O 1
ATOM 4805 N N . LEU B 1 239 ? -26.938 12.367 15.547 1 96.81 239 LEU B N 1
ATOM 4806 C CA . LEU B 1 239 ? -26.844 11.289 14.562 1 96.81 239 LEU B CA 1
ATOM 4807 C C . LEU B 1 239 ? -27.141 9.938 15.211 1 96.81 239 LEU B C 1
ATOM 4809 O O . LEU B 1 239 ? -26.516 9.578 16.203 1 96.81 239 LEU B O 1
ATOM 4813 N N . GLU B 1 240 ? -28.125 9.219 14.68 1 97.56 240 GLU B N 1
ATOM 4814 C CA . GLU B 1 240 ? -28.453 7.898 15.219 1 97.56 240 GLU B CA 1
ATOM 4815 C C . GLU B 1 240 ? -27.312 6.918 15.008 1 97.56 240 GLU B C 1
ATOM 4817 O O . GLU B 1 240 ? -26.641 6.941 13.969 1 97.56 240 GLU B O 1
ATOM 4822 N N . PRO B 1 241 ? -27.078 6.086 16 1 98.25 241 PRO B N 1
ATOM 4823 C CA . PRO B 1 241 ? -26.062 5.043 15.805 1 98.25 241 PRO B CA 1
ATOM 4824 C C . PRO B 1 241 ? -26.391 4.129 14.625 1 98.25 241 PRO B C 1
ATOM 4826 O O . PRO B 1 241 ? -27.562 3.836 14.367 1 98.25 241 PRO B O 1
ATOM 4829 N N . GLY B 1 242 ? -25.375 3.68 13.922 1 98.81 242 GLY B N 1
ATOM 4830 C CA . GLY B 1 242 ? -25.562 2.83 12.758 1 98.81 242 GLY B CA 1
ATOM 4831 C C . GLY B 1 242 ? -24.359 2.797 11.844 1 98.81 242 GLY B C 1
ATOM 4832 O O . GLY B 1 242 ? -23.375 3.5 12.078 1 98.81 242 GLY B O 1
ATOM 4833 N N . LEU B 1 243 ? -24.438 1.869 10.906 1 98.88 243 LEU B N 1
ATOM 4834 C CA . LEU B 1 243 ? -23.469 1.837 9.812 1 98.88 243 LEU B CA 1
ATOM 4835 C C . LEU B 1 243 ? -23.922 2.734 8.664 1 98.88 243 LEU B C 1
ATOM 4837 O O . LEU B 1 243 ? -25.047 2.6 8.164 1 98.88 243 LEU B O 1
ATOM 4841 N N . TYR B 1 244 ? -23.078 3.609 8.242 1 98.88 244 TYR B N 1
ATOM 4842 C CA . TYR B 1 244 ? -23.375 4.535 7.156 1 98.88 244 TYR B CA 1
ATOM 4843 C C . TYR B 1 244 ? -22.359 4.398 6.031 1 98.88 244 TYR B C 1
ATOM 4845 O O . TYR B 1 244 ? -21.266 3.85 6.227 1 98.88 244 TYR B O 1
ATOM 4853 N N . HIS B 1 245 ? -22.766 4.766 4.891 1 98.88 245 HIS B N 1
ATOM 4854 C CA . HIS B 1 245 ? -21.844 5.121 3.809 1 98.88 245 HIS B CA 1
ATOM 4855 C C . HIS B 1 245 ? -21.75 6.637 3.65 1 98.88 245 HIS B C 1
ATOM 4857 O O . HIS B 1 245 ? -22.766 7.34 3.715 1 98.88 245 HIS B O 1
ATOM 4863 N N . TYR B 1 246 ? -20.578 7.18 3.531 1 98.88 246 TYR B N 1
ATOM 4864 C CA . TYR B 1 246 ? -20.391 8.602 3.256 1 98.88 246 TYR B CA 1
ATOM 4865 C C . TYR B 1 246 ? -20.516 8.891 1.766 1 98.88 246 TYR B C 1
ATOM 4867 O O . TYR B 1 246 ? -19.688 8.438 0.969 1 98.88 246 TYR B O 1
ATOM 4875 N N . SER B 1 247 ? -21.484 9.594 1.397 1 98.62 247 SER B N 1
ATOM 4876 C CA . SER B 1 247 ? -21.688 10.023 0.016 1 98.62 247 SER B CA 1
ATOM 4877 C C . SER B 1 247 ? -20.859 11.273 -0.297 1 98.62 247 SER B C 1
ATOM 4879 O O . SER B 1 247 ? -21.25 12.383 0.06 1 98.62 247 SER B O 1
ATOM 4881 N N . VAL B 1 248 ? -19.797 11.094 -1.012 1 98.12 248 VAL B N 1
ATOM 4882 C CA . VAL B 1 248 ? -18.938 12.211 -1.386 1 98.12 248 VAL B CA 1
ATOM 4883 C C . VAL B 1 248 ? -19.703 13.172 -2.289 1 98.12 248 VAL B C 1
ATOM 4885 O O . VAL B 1 248 ? -19.625 14.398 -2.121 1 98.12 248 VAL B O 1
ATOM 4888 N N . LYS B 1 249 ? -20.5 12.625 -3.156 1 97.25 249 LYS B N 1
ATOM 4889 C CA . LYS B 1 249 ? -21.234 13.43 -4.133 1 97.25 249 LYS B CA 1
ATOM 4890 C C . LYS B 1 249 ? -22.203 14.391 -3.441 1 97.25 249 LYS B C 1
ATOM 4892 O O . LYS B 1 249 ? -22.281 15.562 -3.812 1 97.25 249 LYS B O 1
ATOM 4897 N N . ARG B 1 250 ? -22.922 13.906 -2.441 1 97.12 250 ARG B N 1
ATOM 4898 C CA . ARG B 1 250 ? -23.969 14.688 -1.81 1 97.12 250 ARG B CA 1
ATOM 4899 C C . ARG B 1 250 ? -23.516 15.242 -0.465 1 97.12 250 ARG B C 1
ATOM 4901 O O . ARG B 1 250 ? -24.234 15.984 0.19 1 97.12 250 ARG B O 1
ATOM 4908 N N . HIS B 1 251 ? -22.281 14.93 -0.078 1 97.75 251 HIS B N 1
ATOM 4909 C CA . HIS B 1 251 ? -21.766 15.289 1.241 1 97.75 251 HIS B CA 1
ATOM 4910 C C . HIS B 1 251 ? -22.797 14.969 2.332 1 97.75 251 HIS B C 1
ATOM 4912 O O . HIS B 1 251 ? -23.328 15.875 2.973 1 97.75 251 HIS B O 1
ATOM 4918 N N . GLY B 1 252 ? -22.875 13.727 2.568 1 98.5 252 GLY B N 1
ATOM 4919 C CA . GLY B 1 252 ? -23.828 13.242 3.561 1 98.5 252 GLY B CA 1
ATOM 4920 C C . GLY B 1 252 ? -23.688 11.75 3.826 1 98.5 252 GLY B C 1
ATOM 4921 O O . GLY B 1 252 ? -22.75 11.117 3.363 1 98.5 252 GLY B O 1
ATOM 4922 N N . LEU B 1 253 ? -24.578 11.266 4.652 1 98.75 253 LEU B N 1
ATOM 4923 C CA . LEU B 1 253 ? -24.516 9.883 5.105 1 98.75 253 LEU B CA 1
ATOM 4924 C C . LEU B 1 253 ? -25.719 9.094 4.609 1 98.75 253 LEU B C 1
ATOM 4926 O O . LEU B 1 253 ? -26.859 9.578 4.656 1 98.75 253 LEU B O 1
ATOM 4930 N N . GLU B 1 254 ? -25.453 7.969 4.102 1 98.81 254 GLU B N 1
ATOM 4931 C CA . GLU B 1 254 ? -26.484 6.996 3.746 1 98.81 254 GLU B CA 1
ATOM 4932 C C . GLU B 1 254 ? -26.547 5.863 4.762 1 98.81 254 GLU B C 1
ATOM 4934 O O . GLU B 1 254 ? -25.578 5.121 4.934 1 98.81 254 GLU B O 1
ATOM 4939 N N . LEU B 1 255 ? -27.672 5.746 5.414 1 98.81 255 LEU B N 1
ATOM 4940 C CA . LEU B 1 255 ? -27.812 4.746 6.469 1 98.81 255 LEU B CA 1
ATOM 4941 C C . LEU B 1 255 ? -27.953 3.346 5.875 1 98.81 255 LEU B C 1
ATOM 4943 O O . LEU B 1 255 ? -28.922 3.053 5.176 1 98.81 255 LEU B O 1
ATOM 4947 N N . LEU B 1 256 ? -27.016 2.498 6.188 1 98.69 256 LEU B N 1
ATOM 4948 C CA . LEU B 1 256 ? -27.016 1.146 5.641 1 98.69 256 LEU B CA 1
ATOM 4949 C C . LEU B 1 256 ? -27.641 0.164 6.621 1 98.69 256 LEU B C 1
ATOM 4951 O O . LEU B 1 256 ? -28.5 -0.631 6.246 1 98.69 256 LEU B O 1
ATOM 4955 N N . VAL B 1 257 ? -27.172 0.197 7.891 1 98.5 257 VAL B N 1
ATOM 4956 C CA . VAL B 1 257 ? -27.672 -0.685 8.945 1 98.5 257 VAL B CA 1
ATOM 4957 C C . VAL B 1 257 ? -27.922 0.12 10.219 1 98.5 257 VAL B C 1
ATOM 4959 O O . VAL B 1 257 ? -26.969 0.603 10.844 1 98.5 257 VAL B O 1
ATOM 4962 N N . ALA B 1 258 ? -29.141 0.21 10.633 1 98.31 258 ALA B N 1
ATOM 4963 C CA . ALA B 1 258 ? -29.5 0.96 11.828 1 98.31 258 ALA B CA 1
ATOM 4964 C C . ALA B 1 258 ? -29.156 0.177 13.094 1 98.31 258 ALA B C 1
ATOM 4966 O O . ALA B 1 258 ? -29.094 -1.055 13.07 1 98.31 258 ALA B O 1
ATOM 4967 N N . GLY B 1 259 ? -28.844 0.95 14.195 1 98.19 259 GLY B N 1
ATOM 4968 C CA . GLY B 1 259 ? -28.703 0.302 15.484 1 98.19 259 GL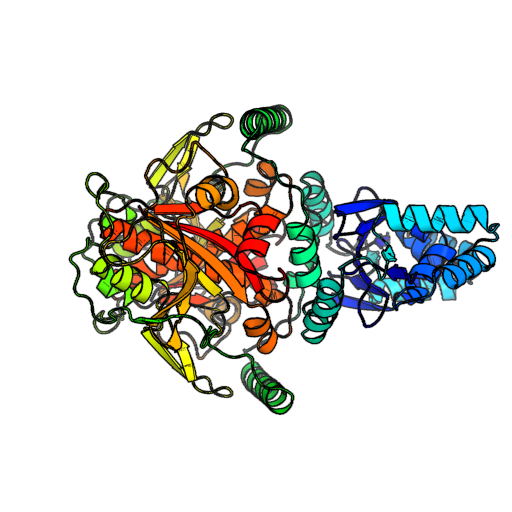Y B CA 1
ATOM 4969 C C . GLY B 1 259 ? -27.344 0.534 16.125 1 98.19 259 GLY B C 1
ATOM 4970 O O . GLY B 1 259 ? -26.469 1.158 15.516 1 98.19 259 GLY B O 1
ATOM 4971 N N . ASN B 1 260 ? -27.266 0.09 17.312 1 97.94 260 ASN B N 1
ATOM 4972 C CA . ASN B 1 260 ? -26.016 0.158 18.078 1 97.94 260 ASN B CA 1
ATOM 4973 C C . ASN B 1 260 ? -25.125 -1.049 17.797 1 97.94 260 ASN B C 1
ATOM 4975 O O . ASN B 1 260 ? -25.484 -2.178 18.156 1 97.94 260 ASN B O 1
ATOM 4979 N N . HIS B 1 261 ? -23.984 -0.778 17.188 1 98.31 261 HIS B N 1
ATOM 4980 C CA . HIS B 1 261 ? -23.094 -1.866 16.812 1 98.31 261 HIS B CA 1
ATOM 4981 C C . HIS B 1 261 ? -21.781 -1.806 17.578 1 98.31 261 HIS B C 1
ATOM 4983 O O . HIS B 1 261 ? -20.719 -2.141 17.031 1 98.31 261 HIS B O 1
ATOM 4989 N N . THR B 1 262 ? -21.812 -1.364 18.781 1 96.5 262 THR B N 1
ATOM 4990 C CA . THR B 1 262 ? -20.641 -1.253 19.656 1 96.5 262 THR B CA 1
ATOM 4991 C C . THR B 1 262 ? -19.969 -2.611 19.828 1 96.5 262 THR B C 1
ATOM 4993 O O . THR B 1 262 ? -18.75 -2.705 19.828 1 96.5 262 THR B O 1
ATOM 4996 N N . ARG B 1 263 ? -20.781 -3.637 20.031 1 96 263 ARG B N 1
ATOM 4997 C CA . ARG B 1 263 ? -20.234 -4.973 20.203 1 96 263 ARG B CA 1
ATOM 4998 C C . ARG B 1 263 ? -19.469 -5.418 18.953 1 96 263 ARG B C 1
ATOM 5000 O O . ARG B 1 263 ? -18.375 -5.961 19.047 1 96 263 ARG B O 1
ATOM 5007 N N . PHE B 1 264 ? -20.047 -5.18 17.812 1 96.81 264 PHE B N 1
ATOM 5008 C CA . PHE B 1 264 ? -19.391 -5.531 16.562 1 96.81 264 PHE B CA 1
ATOM 5009 C C . PHE B 1 264 ? -18.062 -4.777 16.406 1 96.81 264 PHE B C 1
ATOM 5011 O O . PHE B 1 264 ? -17.047 -5.363 16.031 1 96.81 264 PHE B O 1
ATOM 5018 N N . LEU B 1 265 ? -18.141 -3.473 16.719 1 97.19 265 LEU B N 1
ATOM 5019 C CA . LEU B 1 265 ? -16.938 -2.643 16.656 1 97.19 265 LEU B CA 1
ATOM 5020 C C . LEU B 1 265 ? -15.828 -3.236 17.516 1 97.19 265 LEU B C 1
ATOM 5022 O O . LEU B 1 265 ? -14.695 -3.404 17.047 1 97.19 265 LEU B O 1
ATOM 5026 N N . ARG B 1 266 ? -16.125 -3.584 18.688 1 94.44 266 ARG B N 1
ATOM 5027 C CA . ARG B 1 266 ? -15.141 -4.082 19.625 1 94.44 266 ARG B CA 1
ATOM 5028 C C . ARG B 1 266 ? -14.625 -5.453 19.219 1 94.44 266 ARG B C 1
ATOM 5030 O O . ARG B 1 266 ? -13.414 -5.707 19.25 1 94.44 266 ARG B O 1
ATOM 5037 N N . GLU B 1 267 ? -15.484 -6.266 18.719 1 93.06 267 GLU B N 1
ATOM 5038 C CA . GLU B 1 267 ? -15.156 -7.672 18.516 1 93.06 267 GLU B CA 1
ATOM 5039 C C . GLU B 1 267 ? -14.5 -7.895 17.156 1 93.06 267 GLU B C 1
ATOM 5041 O O . GLU B 1 267 ? -13.633 -8.758 17 1 93.06 267 GLU B O 1
ATOM 5046 N N . HIS B 1 268 ? -14.945 -7.094 16.188 1 94.38 268 HIS B N 1
ATOM 5047 C CA . HIS B 1 268 ? -14.578 -7.512 14.836 1 94.38 268 HIS B CA 1
ATOM 5048 C C . HIS B 1 268 ? -13.789 -6.422 14.117 1 94.38 268 HIS B C 1
ATOM 5050 O O . HIS B 1 268 ? -13.109 -6.691 13.125 1 94.38 268 HIS B O 1
ATOM 5056 N N . ILE B 1 269 ? -13.883 -5.199 14.625 1 95.62 269 ILE B N 1
ATOM 5057 C CA . ILE B 1 269 ? -13.102 -4.141 13.992 1 95.62 269 ILE B CA 1
ATOM 5058 C C . ILE B 1 269 ? -11.852 -3.859 14.82 1 95.62 269 ILE B C 1
ATOM 5060 O O . ILE B 1 269 ? -10.727 -4.039 14.344 1 95.62 269 ILE B O 1
ATOM 5064 N N . ILE B 1 270 ? -12.008 -3.561 16.062 1 93.69 270 ILE B N 1
ATOM 5065 C CA . ILE B 1 270 ? -10.859 -3.252 16.906 1 93.69 270 ILE B CA 1
ATOM 5066 C C . ILE B 1 270 ? -10.133 -4.539 17.281 1 93.69 270 ILE B C 1
ATOM 5068 O O . ILE B 1 270 ? -8.906 -4.625 17.172 1 93.69 270 ILE B O 1
ATOM 5072 N N . CYS B 1 271 ? -10.867 -5.617 17.672 1 87 271 CYS B N 1
ATOM 5073 C CA . CYS B 1 271 ? -10.398 -6.973 17.922 1 87 271 CYS B CA 1
ATOM 5074 C C . CYS B 1 271 ? -9.422 -7 19.094 1 87 271 CYS B C 1
ATOM 5076 O O . CYS B 1 271 ? -8.766 -8.016 19.344 1 87 271 CYS B O 1
ATOM 5078 N N . ARG B 1 272 ? -9.109 -5.812 19.734 1 78.62 272 ARG B N 1
ATOM 5079 C CA . ARG B 1 272 ? -8.188 -5.742 20.859 1 78.62 272 ARG B CA 1
ATOM 5080 C C . ARG B 1 272 ? -8.797 -4.98 22.031 1 78.62 272 ARG B C 1
ATOM 5082 O O . ARG B 1 272 ? -9.133 -3.799 21.906 1 78.62 272 ARG B O 1
ATOM 5089 N N . GLU B 1 273 ? -8.883 -5.633 23.047 1 69.81 273 GLU B N 1
ATOM 5090 C CA . GLU B 1 273 ? -9.547 -5.039 24.203 1 69.81 273 GLU B CA 1
ATOM 5091 C C . GLU B 1 273 ? -8.695 -3.93 24.812 1 69.81 273 GLU B C 1
ATOM 5093 O O . GLU B 1 273 ? -9.227 -2.998 25.422 1 69.81 273 GLU B O 1
ATOM 5098 N N . ASP B 1 274 ? -7.43 -4.023 24.594 1 75.19 274 ASP B N 1
ATOM 5099 C CA . ASP B 1 274 ? -6.535 -3.094 25.281 1 75.19 274 ASP B CA 1
ATOM 5100 C C . ASP B 1 274 ? -6.316 -1.833 24.453 1 75.19 274 ASP B C 1
ATOM 5102 O O . ASP B 1 274 ? -5.715 -0.867 24.922 1 75.19 274 ASP B O 1
ATOM 5106 N N . ARG B 1 275 ? -6.727 -1.851 23.312 1 77.94 275 ARG B N 1
ATOM 5107 C CA . ARG B 1 275 ? -6.621 -0.701 22.422 1 77.94 275 ARG B CA 1
ATOM 5108 C C . ARG B 1 275 ? -7.949 -0.422 21.734 1 77.94 275 ARG B C 1
ATOM 5110 O O . ARG B 1 275 ? -8.703 -1.349 21.422 1 77.94 275 ARG B O 1
ATOM 5117 N N . PRO B 1 276 ? -8.383 0.843 21.703 1 85.62 276 PRO B N 1
ATOM 5118 C CA . PRO B 1 276 ? -7.746 2.113 22.062 1 85.62 276 PRO B CA 1
ATOM 5119 C C . PRO B 1 276 ? -7.938 2.486 23.531 1 85.62 276 PRO B C 1
ATOM 5121 O O . PRO B 1 276 ? -8.734 1.855 24.219 1 85.62 276 PRO B O 1
ATOM 5124 N N . ASN B 1 277 ? -7.195 3.52 23.984 1 85.19 277 ASN B N 1
ATOM 5125 C CA . ASN B 1 277 ? -7.281 3.979 25.359 1 85.19 277 ASN B CA 1
ATOM 5126 C C . ASN B 1 277 ? -8.344 5.059 25.531 1 85.19 277 ASN B C 1
ATOM 5128 O O . ASN B 1 277 ? -8.266 5.883 26.453 1 85.19 277 ASN B O 1
ATOM 5132 N N . PHE B 1 278 ? -9.242 5.188 24.625 1 90.56 278 PHE B N 1
ATOM 5133 C CA . PHE B 1 278 ? -10.375 6.102 24.672 1 90.56 278 PHE B CA 1
ATOM 5134 C C . PHE B 1 278 ? -11.641 5.418 24.172 1 90.56 278 PHE B C 1
ATOM 5136 O O . PHE B 1 278 ? -11.578 4.32 23.609 1 90.56 278 PHE B O 1
ATOM 5143 N N . ARG B 1 279 ? -12.781 6.031 24.422 1 90.88 279 ARG B N 1
ATOM 5144 C CA . ARG B 1 279 ? -14.047 5.52 23.906 1 90.88 279 ARG B CA 1
ATOM 5145 C C . ARG B 1 279 ? -14.266 5.957 22.453 1 90.88 279 ARG B C 1
ATOM 5147 O O . ARG B 1 279 ? -14.453 7.148 22.188 1 90.88 279 ARG B O 1
ATOM 5154 N N . PRO B 1 280 ? -14.336 5.047 21.562 1 94.31 280 PRO B N 1
ATOM 5155 C CA . PRO B 1 280 ? -14.602 5.438 20.172 1 94.31 280 PRO B CA 1
ATOM 5156 C C . PRO B 1 280 ? -16.016 5.98 19.969 1 94.31 280 PRO B C 1
ATOM 5158 O O . PRO B 1 280 ? -16.984 5.371 20.422 1 94.31 280 PRO B O 1
ATOM 5161 N N . ARG B 1 281 ? -16.094 7.137 19.359 1 97 281 ARG B N 1
ATOM 5162 C CA . ARG B 1 281 ? -17.391 7.73 19.016 1 97 281 ARG B CA 1
ATOM 5163 C C . ARG B 1 281 ? -17.812 7.336 17.609 1 97 281 ARG B C 1
ATOM 5165 O O . ARG B 1 281 ? -19.016 7.195 17.344 1 97 281 ARG B O 1
ATOM 5172 N N . VAL B 1 282 ? -16.891 7.207 16.75 1 98.25 282 VAL B N 1
ATOM 5173 C CA . VAL B 1 282 ? -17.109 6.793 15.367 1 98.25 282 VAL B CA 1
ATOM 5174 C C . VAL B 1 282 ? -15.93 5.957 14.883 1 98.25 282 VAL B C 1
ATOM 5176 O O . VAL B 1 282 ? -14.773 6.277 15.172 1 98.25 282 VAL B O 1
ATOM 5179 N N . ALA B 1 283 ? -16.188 4.871 14.195 1 98.44 283 ALA B N 1
ATOM 5180 C CA . ALA B 1 283 ? -15.195 4.145 13.414 1 98.44 283 ALA B CA 1
ATOM 5181 C C . ALA B 1 283 ? -15.383 4.379 11.922 1 98.44 283 ALA B C 1
ATOM 5183 O O . ALA B 1 283 ? -16.5 4.27 11.406 1 98.44 283 ALA B O 1
ATOM 5184 N N . PHE B 1 284 ? -14.375 4.785 11.289 1 98.88 284 PHE B N 1
ATOM 5185 C CA . PHE B 1 284 ? -14.383 4.922 9.836 1 98.88 284 PHE B CA 1
ATOM 5186 C C . PHE B 1 284 ? -13.68 3.738 9.18 1 98.88 284 PHE B C 1
ATOM 5188 O O . PHE B 1 284 ? -12.461 3.594 9.289 1 98.88 284 PHE B O 1
ATOM 5195 N N . VAL B 1 285 ? -14.422 2.891 8.492 1 98.81 285 VAL B N 1
ATOM 5196 C CA . VAL B 1 285 ? -13.844 1.777 7.742 1 98.81 285 VAL B CA 1
ATOM 5197 C C . VAL B 1 285 ? -13.547 2.217 6.309 1 98.81 285 VAL B C 1
ATOM 5199 O O . VAL B 1 285 ? -14.414 2.75 5.621 1 98.81 285 VAL B O 1
ATOM 5202 N N . TYR B 1 286 ? -12.305 2.037 5.926 1 98.75 286 TYR B N 1
ATOM 5203 C CA . TYR B 1 286 ? -11.875 2.381 4.578 1 98.75 286 TYR B CA 1
ATOM 5204 C C . TYR B 1 286 ? -11.961 1.173 3.654 1 98.75 286 TYR B C 1
ATOM 5206 O O . TYR B 1 286 ? -11.469 0.092 3.99 1 98.75 286 TYR B O 1
ATOM 5214 N N . THR B 1 287 ? -12.609 1.367 2.521 1 98.62 287 THR B N 1
ATOM 5215 C CA . THR B 1 287 ? -12.664 0.321 1.505 1 98.62 287 THR B CA 1
ATOM 5216 C C . THR B 1 287 ? -12.109 0.83 0.177 1 98.62 287 THR B C 1
ATOM 5218 O O . THR B 1 287 ? -12.023 2.039 -0.044 1 98.62 287 THR B O 1
ATOM 5221 N N . SER B 1 288 ? -11.672 -0.055 -0.652 1 97.88 288 SER B N 1
ATOM 5222 C CA . SER B 1 288 ? -11.148 0.324 -1.961 1 97.88 288 SER B CA 1
ATOM 5223 C C . SER B 1 288 ? -11.961 -0.307 -3.084 1 97.88 288 SER B C 1
ATOM 5225 O O . SER B 1 288 ? -12.18 -1.521 -3.094 1 97.88 288 SER B O 1
ATOM 5227 N N . ILE B 1 289 ? -12.438 0.52 -3.951 1 98.06 289 ILE B N 1
ATOM 5228 C CA . ILE B 1 289 ? -13.031 0.067 -5.207 1 98.06 289 ILE B CA 1
ATOM 5229 C C . ILE B 1 289 ? -11.945 -0.036 -6.277 1 98.06 289 ILE B C 1
ATOM 5231 O O . ILE B 1 289 ? -11.531 0.975 -6.852 1 98.06 289 ILE B O 1
ATOM 5235 N N . PHE B 1 290 ? -11.562 -1.249 -6.68 1 97.06 290 PHE B N 1
ATOM 5236 C CA . PHE B 1 290 ? -10.367 -1.488 -7.477 1 97.06 290 PHE B CA 1
ATOM 5237 C C . PHE B 1 290 ? -10.578 -1.043 -8.922 1 97.06 290 PHE B C 1
ATOM 5239 O O . PHE B 1 290 ? -9.641 -0.573 -9.57 1 97.06 290 PHE B O 1
ATOM 5246 N N . ALA B 1 291 ? -11.773 -1.093 -9.391 1 96.31 291 ALA B N 1
ATOM 5247 C CA . ALA B 1 291 ? -12.086 -0.817 -10.789 1 96.31 291 ALA B CA 1
ATOM 5248 C C . ALA B 1 291 ? -11.711 0.615 -11.164 1 96.31 291 ALA B C 1
ATOM 5250 O O . ALA B 1 291 ? -11.352 0.892 -12.312 1 96.31 291 ALA B O 1
ATOM 5251 N N . ARG B 1 292 ? -11.773 1.504 -10.227 1 96.62 292 ARG B N 1
ATOM 5252 C CA . ARG B 1 292 ? -11.469 2.904 -10.508 1 96.62 292 ARG B CA 1
ATOM 5253 C C . ARG B 1 292 ? -10.016 3.078 -10.938 1 96.62 292 ARG B C 1
ATOM 5255 O O . ARG B 1 292 ? -9.727 3.812 -11.883 1 96.62 292 ARG B O 1
ATOM 5262 N N . SER B 1 293 ? -9.125 2.4 -10.305 1 95.56 293 SER B N 1
ATOM 5263 C CA . SER B 1 293 ? -7.711 2.467 -10.672 1 95.56 293 SER B CA 1
ATOM 5264 C C . SER B 1 293 ? -7.41 1.567 -11.867 1 95.56 293 SER B C 1
ATOM 5266 O O . SER B 1 293 ? -6.617 1.931 -12.734 1 95.56 293 SER B O 1
ATOM 5268 N N . MET B 1 294 ? -8.07 0.427 -11.922 1 94.56 294 MET B N 1
ATOM 5269 C CA . MET B 1 294 ? -7.836 -0.531 -13 1 94.56 294 MET B CA 1
ATOM 5270 C C . MET B 1 294 ? -8.172 0.08 -14.352 1 94.56 294 MET B C 1
ATOM 5272 O O . MET B 1 294 ? -7.512 -0.209 -15.352 1 94.56 294 MET B O 1
ATOM 5276 N N . PHE B 1 295 ? -9.18 0.856 -14.305 1 94.5 295 PHE B N 1
ATOM 5277 C CA . PHE B 1 295 ? -9.625 1.44 -15.562 1 94.5 295 PHE B CA 1
ATOM 5278 C C . PHE B 1 295 ? -8.531 2.293 -16.188 1 94.5 295 PHE B C 1
ATOM 5280 O O . PHE B 1 295 ? -8.273 2.205 -17.391 1 94.5 295 PHE B O 1
ATOM 5287 N N . ARG B 1 296 ? -7.93 3.062 -15.375 1 92.56 296 ARG B N 1
ATOM 5288 C CA . ARG B 1 296 ? -6.914 3.996 -15.852 1 92.56 296 ARG B CA 1
ATOM 5289 C C . ARG B 1 296 ? -5.566 3.301 -16.016 1 92.56 296 ARG B C 1
ATOM 5291 O O . ARG B 1 296 ? -4.867 3.525 -17.016 1 92.56 296 ARG B O 1
ATOM 5298 N N . TYR B 1 297 ? -5.246 2.557 -15.094 1 91.56 297 TYR B N 1
ATOM 5299 C CA . TYR B 1 297 ? -3.932 1.923 -15.055 1 91.56 297 TYR B CA 1
ATOM 5300 C C . TYR B 1 297 ? -4.035 0.436 -15.375 1 91.56 297 TYR B C 1
ATOM 5302 O O . TYR B 1 297 ? -4.301 -0.379 -14.484 1 91.56 297 TYR B O 1
ATOM 5310 N N . ARG B 1 298 ? -3.695 0.071 -16.5 1 89.38 298 ARG B N 1
ATOM 5311 C CA . ARG B 1 298 ? -3.811 -1.303 -16.984 1 89.38 298 ARG B CA 1
ATOM 5312 C C . ARG B 1 298 ? -2.557 -2.105 -16.641 1 89.38 298 ARG B C 1
ATOM 5314 O O . ARG B 1 298 ? -2.057 -2.859 -17.484 1 89.38 298 ARG B O 1
ATOM 5321 N N . GLU B 1 299 ? -2.037 -1.783 -15.469 1 82.56 299 GLU B N 1
ATOM 5322 C CA . GLU B 1 299 ? -0.843 -2.457 -14.969 1 82.56 299 GLU B CA 1
ATOM 5323 C C . GLU B 1 299 ? -0.894 -2.615 -13.453 1 82.56 299 GLU B C 1
ATOM 5325 O O . GLU B 1 299 ? -1.606 -1.877 -12.766 1 82.56 299 GLU B O 1
ATOM 5330 N N . SER B 1 300 ? -0.06 -3.498 -12.961 1 82.69 300 SER B N 1
ATOM 5331 C CA . SER B 1 300 ? -0.123 -3.998 -11.586 1 82.69 300 SER B CA 1
ATOM 5332 C C . SER B 1 300 ? 0.428 -2.975 -10.602 1 82.69 300 SER B C 1
ATOM 5334 O O . SER B 1 300 ? 0.119 -3.025 -9.406 1 82.69 300 SER B O 1
ATOM 5336 N N . PHE B 1 301 ? 1.076 -2.014 -11 1 86.88 301 PHE B N 1
ATOM 5337 C CA . PHE B 1 301 ? 1.771 -1.067 -10.133 1 86.88 301 PHE B CA 1
ATOM 5338 C C . PHE B 1 301 ? 0.778 -0.215 -9.352 1 86.88 301 PHE B C 1
ATOM 5340 O O . PHE B 1 301 ? 1.004 0.096 -8.18 1 86.88 301 PHE B O 1
ATOM 5347 N N . SER B 1 302 ? -0.293 0.104 -9.961 1 92.06 302 SER B N 1
ATOM 5348 C CA . SER B 1 302 ? -1.254 1.027 -9.367 1 92.06 302 SER B CA 1
ATOM 5349 C C . SER B 1 302 ? -1.915 0.419 -8.133 1 92.06 302 SER B C 1
ATOM 5351 O O . SER B 1 302 ? -2.459 1.141 -7.293 1 92.06 302 SER B O 1
ATOM 5353 N N . TYR B 1 303 ? -1.868 -0.901 -7.992 1 94.56 303 TYR B N 1
ATOM 5354 C CA . TYR B 1 303 ? -2.385 -1.54 -6.785 1 94.56 303 TYR B CA 1
ATOM 5355 C C . TYR B 1 303 ? -1.633 -1.059 -5.551 1 94.56 303 TYR B C 1
ATOM 5357 O O . TYR B 1 303 ? -2.236 -0.835 -4.5 1 94.56 303 TYR B O 1
ATOM 5365 N N . ARG B 1 304 ? -0.372 -0.86 -5.672 1 94 304 ARG B N 1
ATOM 5366 C CA . ARG B 1 304 ? 0.458 -0.333 -4.594 1 94 304 ARG B CA 1
ATOM 5367 C C . ARG B 1 304 ? 0.022 1.076 -4.207 1 94 304 ARG B C 1
ATOM 5369 O O . ARG B 1 304 ? -0.052 1.404 -3.02 1 94 304 ARG B O 1
ATOM 5376 N N . VAL B 1 305 ? -0.287 1.873 -5.129 1 95.5 305 VAL B N 1
ATOM 5377 C CA . VAL B 1 305 ? -0.605 3.283 -4.93 1 95.5 305 VAL B CA 1
ATOM 5378 C C . VAL B 1 305 ? -1.925 3.412 -4.172 1 95.5 305 VAL B C 1
ATOM 5380 O O . VAL B 1 305 ? -2.102 4.336 -3.373 1 95.5 305 VAL B O 1
ATOM 5383 N N . MET B 1 306 ? -2.824 2.492 -4.375 1 96.5 306 MET B N 1
ATOM 5384 C CA . MET B 1 306 ? -4.105 2.521 -3.68 1 96.5 306 MET B CA 1
ATOM 5385 C C . MET B 1 306 ? -3.906 2.418 -2.17 1 96.5 306 MET B C 1
ATOM 5387 O O . MET B 1 306 ? -4.711 2.939 -1.396 1 96.5 306 MET B O 1
ATOM 5391 N N . HIS B 1 307 ? -2.832 1.755 -1.785 1 96.81 307 HIS B N 1
ATOM 5392 C CA . HIS B 1 307 ? -2.531 1.671 -0.361 1 96.81 307 HIS B CA 1
ATOM 5393 C C . HIS B 1 307 ? -1.943 2.979 0.156 1 96.81 307 HIS B C 1
ATOM 5395 O O . HIS B 1 307 ? -2.193 3.369 1.299 1 96.81 307 HIS B O 1
ATOM 5401 N N . HIS B 1 308 ? -1.168 3.68 -0.68 1 97.62 308 HIS B N 1
ATOM 5402 C CA . HIS B 1 308 ? -0.745 5.027 -0.316 1 97.62 308 HIS B CA 1
ATOM 5403 C C . HIS B 1 308 ? -1.946 5.93 -0.054 1 97.62 308 HIS B C 1
ATOM 5405 O O . HIS B 1 308 ? -1.942 6.715 0.897 1 97.62 308 HIS B O 1
ATOM 5411 N N . ASP B 1 309 ? -2.98 5.777 -0.896 1 97.75 309 ASP B N 1
ATOM 5412 C CA . ASP B 1 309 ? -4.199 6.57 -0.769 1 97.75 309 ASP B CA 1
ATOM 5413 C C . ASP B 1 309 ? -4.801 6.434 0.628 1 97.75 309 ASP B C 1
ATOM 5415 O O . ASP B 1 309 ? -5.23 7.422 1.225 1 97.75 309 ASP B O 1
ATOM 5419 N N . ILE B 1 310 ? -4.781 5.262 1.104 1 98.06 310 ILE B N 1
ATOM 5420 C CA . ILE B 1 310 ? -5.359 5 2.418 1 98.06 310 ILE B CA 1
ATOM 5421 C C . ILE B 1 310 ? -4.52 5.676 3.498 1 98.06 310 ILE B C 1
ATOM 5423 O O . ILE B 1 310 ? -5.062 6.297 4.414 1 98.06 310 ILE B O 1
ATOM 5427 N N . GLY B 1 311 ? -3.203 5.574 3.352 1 98.06 311 GLY B N 1
ATOM 5428 C CA . GLY B 1 311 ? -2.326 6.273 4.277 1 98.06 311 GLY B CA 1
ATOM 5429 C C . GLY B 1 311 ? -2.562 7.773 4.301 1 98.06 311 GLY B C 1
ATOM 5430 O O . GLY B 1 311 ? -2.57 8.391 5.371 1 98.06 311 GLY B O 1
ATOM 5431 N N . HIS B 1 312 ? -2.781 8.328 3.137 1 97.88 312 HIS B N 1
ATOM 5432 C CA . HIS B 1 312 ? -3.076 9.75 3.043 1 97.88 312 HIS B CA 1
ATOM 5433 C C . HIS B 1 312 ? -4.324 10.109 3.844 1 97.88 312 HIS B C 1
ATOM 5435 O O . HIS B 1 312 ? -4.297 11.031 4.668 1 97.88 312 HIS B O 1
ATOM 5441 N N . LEU B 1 313 ? -5.355 9.359 3.639 1 98 313 LEU B N 1
ATOM 5442 C CA . LEU B 1 313 ? -6.641 9.648 4.258 1 98 313 LEU B CA 1
ATOM 5443 C C . LEU B 1 313 ? -6.566 9.492 5.773 1 98 313 LEU B C 1
ATOM 5445 O O . LEU B 1 313 ? -7.117 10.305 6.52 1 98 313 LEU B O 1
ATOM 5449 N N . MET B 1 314 ? -5.898 8.484 6.184 1 97.81 314 MET B N 1
ATOM 5450 C CA . MET B 1 314 ? -5.785 8.211 7.613 1 97.81 314 MET B CA 1
ATOM 5451 C C . MET B 1 314 ? -5.008 9.32 8.32 1 97.81 314 MET B C 1
ATOM 5453 O O . MET B 1 314 ? -5.344 9.695 9.445 1 97.81 314 MET B O 1
ATOM 5457 N N . THR B 1 315 ? -3.982 9.781 7.664 1 96.19 315 THR B N 1
ATOM 5458 C CA . THR B 1 315 ? -3.193 10.859 8.258 1 96.19 315 THR B CA 1
ATOM 5459 C C . THR B 1 315 ? -3.994 12.156 8.297 1 96.19 315 THR B C 1
ATOM 5461 O O . THR B 1 315 ? -3.979 12.867 9.305 1 96.19 315 THR B O 1
ATOM 5464 N N . THR B 1 316 ? -4.668 12.484 7.215 1 95.31 316 THR B N 1
ATOM 5465 C CA . THR B 1 316 ? -5.535 13.656 7.203 1 95.31 316 THR B CA 1
ATOM 5466 C C . THR B 1 316 ? -6.551 13.586 8.336 1 95.31 316 THR B C 1
ATOM 5468 O O . THR B 1 316 ? -6.715 14.547 9.094 1 95.31 316 THR B O 1
ATOM 5471 N N . PHE B 1 317 ? -7.133 12.461 8.516 1 96.44 317 PHE B N 1
ATOM 5472 C CA . PHE B 1 317 ? -8.094 12.211 9.578 1 96.44 317 PHE B CA 1
ATOM 5473 C C . PHE B 1 317 ? -7.473 12.477 10.945 1 96.44 317 PHE B C 1
ATOM 5475 O O . PHE B 1 317 ? -8.039 13.203 11.766 1 96.44 317 PHE B O 1
ATOM 5482 N N . SER B 1 318 ? -6.355 11.875 11.172 1 94.19 318 SER B N 1
ATOM 5483 C CA . SER B 1 318 ? -5.707 11.945 12.477 1 94.19 318 SER B CA 1
ATOM 5484 C C . SER B 1 318 ? -5.309 13.375 12.82 1 94.19 318 SER B C 1
ATOM 5486 O O . SER B 1 318 ? -5.461 13.812 13.969 1 94.19 318 SER B O 1
ATOM 5488 N N . LEU B 1 319 ? -4.824 14.07 11.875 1 91.69 319 LEU B N 1
ATOM 5489 C CA . LEU B 1 319 ? -4.371 15.438 12.102 1 91.69 319 LEU B CA 1
ATOM 5490 C C . LEU B 1 319 ? -5.551 16.359 12.383 1 91.69 319 LEU B C 1
ATOM 5492 O O . LEU B 1 319 ? -5.477 17.234 13.258 1 91.69 319 LEU B O 1
ATOM 5496 N N . LEU B 1 320 ? -6.59 16.172 11.664 1 92.94 320 LEU B N 1
ATOM 5497 C CA . LEU B 1 320 ? -7.793 16.969 11.891 1 92.94 320 LEU B CA 1
ATOM 5498 C C . LEU B 1 320 ? -8.359 16.703 13.281 1 92.94 320 LEU B C 1
ATOM 5500 O O . LEU B 1 320 ? -8.727 17.641 13.992 1 92.94 320 LEU B O 1
ATOM 5504 N N . LEU B 1 321 ? -8.438 15.484 13.633 1 92.88 321 LEU B N 1
ATOM 5505 C CA . LEU B 1 321 ? -8.953 15.148 14.953 1 92.88 321 LEU B CA 1
ATOM 5506 C C . LEU B 1 321 ? -8.07 15.727 16.062 1 92.88 321 LEU B C 1
ATOM 5508 O O . LEU B 1 321 ? -8.57 16.219 17.062 1 92.88 321 LEU B O 1
ATOM 5512 N N . SER B 1 322 ? -6.777 15.547 15.867 1 90.69 322 SER B N 1
ATOM 5513 C CA . SER B 1 322 ? -5.832 16.109 16.828 1 90.69 322 SER B CA 1
ATOM 5514 C C . SER B 1 322 ? -6.031 17.609 16.984 1 90.69 322 SER B C 1
ATOM 5516 O O . SER B 1 322 ? -5.938 18.141 18.094 1 90.69 322 SER B O 1
ATOM 5518 N N . SER B 1 323 ? -6.273 18.297 15.93 1 89.31 323 SER B N 1
ATOM 5519 C CA . SER B 1 323 ? -6.484 19.75 15.969 1 89.31 323 SER B CA 1
ATOM 5520 C C . SER B 1 323 ? -7.734 20.094 16.766 1 89.31 323 SER B C 1
ATOM 5522 O O . SER B 1 323 ? -7.895 21.234 17.219 1 89.31 323 SER B O 1
ATOM 5524 N N . LEU B 1 324 ? -8.633 19.156 16.938 1 89.38 324 LEU B N 1
ATOM 5525 C CA . LEU B 1 324 ? -9.836 19.328 17.734 1 89.38 324 LEU B CA 1
ATOM 5526 C C . LEU B 1 324 ? -9.609 18.859 19.172 1 89.38 324 LEU B C 1
ATOM 5528 O O . LEU B 1 324 ? -10.539 18.828 19.969 1 89.38 324 LEU B O 1
ATOM 5532 N N . SER B 1 325 ? -8.383 18.391 19.469 1 89.31 325 SER B N 1
ATOM 5533 C CA . SER B 1 325 ? -8.016 17.828 20.766 1 89.31 325 SER B CA 1
ATOM 5534 C C . SER B 1 325 ? -8.828 16.562 21.062 1 89.31 325 SER B C 1
ATOM 5536 O O . SER B 1 325 ? -9.297 16.375 22.188 1 89.31 325 SER B O 1
ATOM 5538 N N . ARG B 1 326 ? -9.094 15.805 20.062 1 92.19 326 ARG B N 1
ATOM 5539 C CA . ARG B 1 326 ? -9.75 14.516 20.203 1 92.19 326 ARG B CA 1
ATOM 5540 C C . ARG B 1 326 ? -8.789 13.375 19.875 1 92.19 326 ARG B C 1
ATOM 5542 O O . ARG B 1 326 ? -7.965 13.492 18.969 1 92.19 326 ARG B O 1
ATOM 5549 N N . PRO B 1 327 ? -8.945 12.289 20.594 1 91.69 327 PRO B N 1
ATOM 5550 C CA . PRO B 1 327 ? -8.031 11.172 20.328 1 91.69 327 PRO B CA 1
ATOM 5551 C C . PRO B 1 327 ? -8.391 10.414 19.062 1 91.69 327 PRO B C 1
ATOM 5553 O O . PRO B 1 327 ? -9.562 10.312 18.703 1 91.69 327 PRO B O 1
ATOM 5556 N N . ALA B 1 328 ? -7.402 9.93 18.438 1 92.94 328 ALA B N 1
ATOM 5557 C CA . ALA B 1 328 ? -7.523 9.125 17.234 1 92.94 328 ALA B CA 1
ATOM 5558 C C . ALA B 1 328 ? -6.746 7.816 17.359 1 92.94 328 ALA B C 1
ATOM 5560 O O . ALA B 1 328 ? -5.746 7.75 18.078 1 92.94 328 ALA B O 1
ATOM 5561 N N . TYR B 1 329 ? -7.258 6.84 16.719 1 93.38 329 TYR B N 1
ATOM 5562 C CA . TYR B 1 329 ? -6.586 5.551 16.594 1 93.38 329 TYR B CA 1
ATOM 5563 C C . TYR B 1 329 ? -6.816 4.941 15.219 1 93.38 329 TYR B C 1
ATOM 5565 O O . TYR B 1 329 ? -7.918 5.023 14.672 1 93.38 329 TYR B O 1
ATOM 5573 N N . SER B 1 330 ? -5.793 4.434 14.633 1 94.75 330 SER B N 1
ATOM 5574 C CA . SER B 1 330 ? -5.922 3.762 13.344 1 94.75 330 SER B CA 1
ATOM 5575 C C . SER B 1 330 ? -5.242 2.395 13.367 1 94.75 330 SER B C 1
ATOM 5577 O O . SER B 1 330 ? -4.254 2.197 14.07 1 94.75 330 SER B O 1
ATOM 5579 N N . ALA B 1 331 ? -5.801 1.516 12.633 1 93.81 331 ALA B N 1
ATOM 5580 C CA . ALA B 1 331 ? -5.234 0.176 12.492 1 93.81 331 ALA B CA 1
ATOM 5581 C C . ALA B 1 331 ? -5.527 -0.4 11.109 1 93.81 331 ALA B C 1
ATOM 5583 O O . ALA B 1 331 ? -6.309 0.173 10.344 1 93.81 331 ALA B O 1
ATOM 5584 N N . TYR B 1 332 ? -4.883 -1.519 10.875 1 92.38 332 TYR B N 1
ATOM 5585 C CA . TYR B 1 332 ? -4.863 -2.014 9.5 1 92.38 332 TYR B CA 1
ATOM 5586 C C . TYR B 1 332 ? -5.406 -3.436 9.43 1 92.38 332 TYR B C 1
ATOM 5588 O O . TYR B 1 332 ? -5.477 -4.023 8.344 1 92.38 332 TYR B O 1
ATOM 5596 N N . SER B 1 333 ? -5.738 -3.949 10.562 1 88.25 333 SER B N 1
ATOM 5597 C CA . SER B 1 333 ? -6.242 -5.316 10.586 1 88.25 333 SER B CA 1
ATOM 5598 C C . SER B 1 333 ? -7.547 -5.414 11.367 1 88.25 333 SER B C 1
ATOM 5600 O O . SER B 1 333 ? -7.762 -4.656 12.32 1 88.25 333 SER B O 1
ATOM 5602 N N . PHE B 1 334 ? -8.367 -6.199 10.977 1 91.44 334 PHE B N 1
ATOM 5603 C CA . PHE B 1 334 ? -9.641 -6.566 11.594 1 91.44 334 PHE B CA 1
ATOM 5604 C C . PHE B 1 334 ? -10.086 -7.945 11.133 1 91.44 334 PHE B C 1
ATOM 5606 O O . PHE B 1 334 ? -9.352 -8.641 10.43 1 91.44 334 PHE B O 1
ATOM 5613 N N . HIS B 1 335 ? -11.164 -8.391 11.656 1 90.69 335 HIS B N 1
ATOM 5614 C CA . HIS B 1 335 ? -11.703 -9.656 11.164 1 90.69 335 HIS B CA 1
ATOM 5615 C C . HIS B 1 335 ? -12.328 -9.492 9.781 1 90.69 335 HIS B C 1
ATOM 5617 O O . HIS B 1 335 ? -13.5 -9.141 9.664 1 90.69 335 HIS B O 1
ATOM 5623 N N . ASP B 1 336 ? -11.578 -9.867 8.812 1 88.5 336 ASP B N 1
ATOM 5624 C CA . ASP B 1 336 ? -11.883 -9.547 7.422 1 88.5 336 ASP B CA 1
ATOM 5625 C C . ASP B 1 336 ? -13.242 -10.109 7.016 1 88.5 336 ASP B C 1
ATOM 5627 O O . ASP B 1 336 ? -14.062 -9.406 6.418 1 88.5 336 ASP B O 1
ATOM 5631 N N . GLU B 1 337 ? -13.469 -11.344 7.273 1 86.94 337 GLU B N 1
ATOM 5632 C CA . GLU B 1 337 ? -14.711 -11.984 6.852 1 86.94 337 GLU B CA 1
ATOM 5633 C C . GLU B 1 337 ? -15.922 -11.32 7.496 1 86.94 337 GLU B C 1
ATOM 5635 O O . GLU B 1 337 ? -16.922 -11.078 6.828 1 86.94 337 GLU B O 1
ATOM 5640 N N . GLU B 1 338 ? -15.828 -11.039 8.758 1 93.12 338 GLU B N 1
ATOM 5641 C CA . GLU B 1 338 ? -16.938 -10.422 9.477 1 93.12 338 GLU B CA 1
ATOM 5642 C C . GLU B 1 338 ? -17.203 -9.008 8.984 1 93.12 338 GLU B C 1
ATOM 5644 O O . GLU B 1 338 ? -18.359 -8.633 8.766 1 93.12 338 GLU B O 1
ATOM 5649 N N . VAL B 1 339 ? -16.172 -8.25 8.781 1 95.81 339 VAL B N 1
ATOM 5650 C CA . VAL B 1 339 ? -16.328 -6.859 8.352 1 95.81 339 VAL B CA 1
ATOM 5651 C C . VAL B 1 339 ? -16.859 -6.816 6.922 1 95.81 339 VAL B C 1
ATOM 5653 O O . VAL B 1 339 ? -17.766 -6.043 6.613 1 95.81 339 VAL B O 1
ATOM 5656 N N . ARG B 1 340 ? -16.328 -7.664 6.121 1 94.31 340 ARG B N 1
ATOM 5657 C CA . ARG B 1 340 ? -16.797 -7.75 4.742 1 94.31 340 ARG B CA 1
ATOM 5658 C C . ARG B 1 340 ? -18.281 -8.094 4.691 1 94.31 340 ARG B C 1
ATOM 5660 O O . ARG B 1 340 ? -19.047 -7.477 3.936 1 94.31 340 ARG B O 1
ATOM 5667 N N . SER B 1 341 ? -18.641 -9.039 5.445 1 95.12 341 SER B N 1
ATOM 5668 C CA . SER B 1 341 ? -20.031 -9.461 5.488 1 95.12 341 SER B CA 1
ATOM 5669 C C . SER B 1 341 ? -20.922 -8.344 6.02 1 95.12 341 SER B C 1
ATOM 5671 O O . SER B 1 341 ? -22.016 -8.102 5.484 1 95.12 341 SER B O 1
ATOM 5673 N N . PHE B 1 342 ? -20.469 -7.676 7.047 1 97.88 342 PHE B N 1
ATOM 5674 C CA . PHE B 1 342 ? -21.219 -6.59 7.656 1 97.88 342 PHE B CA 1
ATOM 5675 C C . PHE B 1 342 ? -21.453 -5.461 6.656 1 97.88 342 PHE B C 1
ATOM 5677 O O . PHE B 1 342 ? -22.531 -4.859 6.629 1 97.88 342 PHE B O 1
ATOM 5684 N N . LEU B 1 343 ? -20.484 -5.207 5.805 1 97.94 343 LEU B N 1
ATOM 5685 C CA . LEU B 1 343 ? -20.562 -4.148 4.805 1 97.94 343 LEU B CA 1
ATOM 5686 C C . LEU B 1 343 ? -21.219 -4.66 3.52 1 97.94 343 LEU B C 1
ATOM 5688 O O . LEU B 1 343 ? -21.438 -3.889 2.586 1 97.94 343 LEU B O 1
ATOM 5692 N N . GLU B 1 344 ? -21.422 -5.961 3.467 1 96.62 344 GLU B N 1
ATOM 5693 C CA . GLU B 1 344 ? -21.984 -6.621 2.295 1 96.62 344 GLU B CA 1
ATOM 5694 C C . GLU B 1 344 ? -21.109 -6.426 1.068 1 96.62 344 GLU B C 1
ATOM 5696 O O . GLU B 1 344 ? -21.578 -6.023 0.007 1 96.62 344 GLU B O 1
ATOM 5701 N N . LEU B 1 345 ? -19.891 -6.715 1.28 1 95.44 345 LEU B N 1
ATOM 5702 C CA . LEU B 1 345 ? -18.906 -6.609 0.209 1 95.44 345 LEU B CA 1
ATOM 5703 C C . LEU B 1 345 ? -18.359 -7.98 -0.168 1 95.44 345 LEU B C 1
ATOM 5705 O O . LEU B 1 345 ? -18.344 -8.898 0.66 1 95.44 345 LEU B O 1
ATOM 5709 N N . ASP B 1 346 ? -17.906 -8.125 -1.382 1 89.88 346 ASP B N 1
ATOM 5710 C CA . ASP B 1 346 ? -17.375 -9.391 -1.868 1 89.88 346 ASP B CA 1
ATOM 5711 C C . ASP B 1 346 ? -15.891 -9.531 -1.53 1 89.88 346 ASP B C 1
ATOM 5713 O O . ASP B 1 346 ? -15.375 -10.648 -1.438 1 89.88 346 ASP B O 1
ATOM 5717 N N . GLY B 1 347 ? -15.188 -8.422 -1.423 1 91.12 347 GLY B N 1
ATOM 5718 C CA . GLY B 1 347 ? -13.773 -8.477 -1.073 1 91.12 347 GLY B CA 1
ATOM 5719 C C . GLY B 1 347 ? -12.859 -8.445 -2.281 1 91.12 347 GLY B C 1
ATOM 5720 O O . GLY B 1 347 ? -11.633 -8.391 -2.139 1 91.12 347 GLY B O 1
ATOM 5721 N N . TYR B 1 348 ? -13.461 -8.312 -3.527 1 89.62 348 TYR B N 1
ATOM 5722 C CA . TYR B 1 348 ? -12.656 -8.375 -4.742 1 89.62 348 TYR B CA 1
ATOM 5723 C C . TYR B 1 348 ? -12.945 -7.172 -5.641 1 89.62 348 TYR B C 1
ATOM 5725 O O . TYR B 1 348 ? -12.055 -6.703 -6.355 1 89.62 348 TYR B O 1
ATOM 5733 N N . PHE B 1 349 ? -14.094 -6.84 -5.609 1 93.44 349 PHE B N 1
ATOM 5734 C CA . PHE B 1 349 ? -14.414 -5.621 -6.34 1 93.44 349 PHE B CA 1
ATOM 5735 C C . PHE B 1 349 ? -14.297 -4.398 -5.438 1 93.44 349 PHE B C 1
ATOM 5737 O O . PHE B 1 349 ? -13.82 -3.348 -5.863 1 93.44 349 PHE B O 1
ATOM 5744 N N . GLU B 1 350 ? -14.75 -4.582 -4.281 1 96.88 350 GLU B N 1
ATOM 5745 C CA . GLU B 1 350 ? -14.523 -3.652 -3.18 1 96.88 350 GLU B CA 1
ATOM 5746 C C . GLU B 1 350 ? -14.148 -4.395 -1.902 1 96.88 350 GLU B C 1
ATOM 5748 O O . GLU B 1 350 ? -14.766 -5.406 -1.56 1 96.88 350 GLU B O 1
ATOM 5753 N N . ALA B 1 351 ? -13.125 -3.947 -1.268 1 96.38 351 ALA B N 1
ATOM 5754 C CA . ALA B 1 351 ? -12.648 -4.676 -0.097 1 96.38 351 ALA B CA 1
ATOM 5755 C C . ALA B 1 351 ? -12.328 -3.723 1.05 1 96.38 351 ALA B C 1
ATOM 5757 O O . ALA B 1 351 ? -11.766 -2.645 0.832 1 96.38 351 ALA B O 1
ATOM 5758 N N . PRO B 1 352 ? -12.75 -4.105 2.334 1 96.75 352 PRO B N 1
ATOM 5759 C CA . PRO B 1 352 ? -12.258 -3.334 3.479 1 96.75 352 PRO B CA 1
ATOM 5760 C C . PRO B 1 352 ? -10.75 -3.432 3.652 1 96.75 352 PRO B C 1
ATOM 5762 O O . PRO B 1 352 ? -10.172 -4.508 3.469 1 96.75 352 PRO B O 1
ATOM 5765 N N . MET B 1 353 ? -10.141 -2.311 4.02 1 96.19 353 MET B N 1
ATOM 5766 C CA . MET B 1 353 ? -8.68 -2.271 3.988 1 96.19 353 MET B CA 1
ATOM 5767 C C . MET B 1 353 ? -8.125 -1.857 5.344 1 96.19 353 MET B C 1
ATOM 5769 O O . MET B 1 353 ? -7.078 -2.359 5.77 1 96.19 353 MET B O 1
ATOM 5773 N N . ALA B 1 354 ? -8.688 -0.947 6.008 1 97.12 354 ALA B N 1
ATOM 5774 C CA . ALA B 1 354 ? -8.219 -0.353 7.258 1 97.12 354 ALA B CA 1
ATOM 5775 C C . ALA B 1 354 ? -9.344 0.389 7.969 1 97.12 354 ALA B C 1
ATOM 5777 O O . ALA B 1 354 ? -10.477 0.43 7.48 1 97.12 354 ALA B O 1
ATOM 5778 N N . TYR B 1 355 ? -9.023 0.867 9.188 1 97.62 355 TYR B N 1
ATOM 5779 C CA . TYR B 1 355 ? -10.023 1.664 9.883 1 97.62 355 TYR B CA 1
ATOM 5780 C C . TYR B 1 355 ? -9.367 2.699 10.789 1 97.62 355 TYR B C 1
ATOM 5782 O O . TYR B 1 355 ? -8.188 2.564 11.141 1 97.62 355 TYR B O 1
ATOM 5790 N N . SER B 1 356 ? -10.07 3.727 11.039 1 97.94 356 SER B N 1
ATOM 5791 C CA . SER B 1 356 ? -9.688 4.77 11.992 1 97.94 356 SER B CA 1
ATOM 5792 C C . SER B 1 356 ? -10.805 5.031 13 1 97.94 356 SER B C 1
ATOM 5794 O O . SER B 1 356 ? -11.984 4.957 12.656 1 97.94 356 SER B O 1
ATOM 5796 N N . LEU B 1 357 ? -10.422 5.332 14.234 1 96.62 357 LEU B N 1
ATOM 5797 C CA . LEU B 1 357 ? -11.359 5.613 15.32 1 96.62 357 LEU B CA 1
ATOM 5798 C C . LEU B 1 357 ? -11.234 7.062 15.781 1 96.62 357 LEU B C 1
ATOM 5800 O O . LEU B 1 357 ? -10.125 7.574 15.945 1 96.62 357 LEU B O 1
ATOM 5804 N N . ALA B 1 358 ? -12.383 7.652 15.922 1 96.69 358 ALA B N 1
ATOM 5805 C CA . ALA B 1 358 ? -12.445 8.984 16.516 1 96.69 358 ALA B CA 1
ATOM 5806 C C . ALA B 1 358 ? -13.031 8.922 17.922 1 96.69 358 ALA B C 1
ATOM 5808 O O . ALA B 1 358 ? -14.062 8.273 18.156 1 96.69 358 ALA B O 1
ATOM 5809 N N . GLY B 1 359 ? -12.289 9.531 18.812 1 93.88 359 GLY B N 1
ATOM 5810 C CA . GLY B 1 359 ? -12.828 9.68 20.156 1 93.88 359 GLY B CA 1
ATOM 5811 C C . GLY B 1 359 ? -13.578 10.984 20.359 1 93.88 359 GLY B C 1
ATOM 5812 O O . GLY B 1 359 ? -13.625 11.82 19.453 1 93.88 359 GLY B O 1
#

Foldseek 3Di:
DWKAFFFLWDFDQDPVGTWIAQLQQRAIDHCVLVVQVLNVVLNVVRHDIDDLVVQLVSCCVRVVDDSVVSVVVVVVCVVRNRMDDPVPPCVVRVVVCVVCVVVVNNPVSNLVSNQVRDDDQDVVPCRVVVLLVVLLVLVVVDPADDLWDDDPVFDWDAADQDADDQFADLVCLVVLPQPAADQDAAESSLVLPLCCQLPAFDDWDQDDRPGIAGDHNFDAVVNLSQKWKWKQAATYPPDFGAIWTQTNPRRITGGDGGDHCVVVCCCFAVVDPPPDPGDFRMKIWMKGQVSSQCSSDVDSNSVVRVVVRVVRSQVSSSSSLSRVSKHKDKDFDGNFVSVCVVVVHPCVRMGTGIMMTTD/DWKAFFFLWDFDQDPVGTWIAQLQQRAIDHCVVVVQVLVVVCNVPRHDIDDLVVNLVSCCVRVVDDSVVSVVVVVVCVVRNRMDDPVPPCVVRVVVCVVCVVVVNNPVSNLVSNQVRDDDQDVVPCRVVVLLVVLLVLVVVDPADDLWDDDPVFDWDAADQDADDQFADLVCLVVLPFPAADQDAAESSLVLPLCCQLPAFDDWDQDDRPGIAGDHNFDAVVNLSQKWKWKQAATYPPDFGAIWTQTNPRRITGGDGGDHCVVVCCCFAVVDPPPDPGDFRMKIWMKGQVSSQCSSDVDSNSVVRVVVRVVRSQVSSSSSLSRVSKDKDKDFDGNQVSVCVVVVHPCVRMGTGIMMTTD

Radius of gyration: 26.61 Å; Cα contacts (8 Å, |Δi|>4): 1431; chains: 2; bounding box: 64×80×59 Å

InterPro domains:
  IPR000415 Nitroreductase-like [G3DSA:3.40.109.10] (141-359)
  IPR020051 SagB-type dehydrogenase domain [TIGR03605] (187-353)
  IPR052544 Bacteriocin Processing Enzyme [PTHR43745] (185-354)

pLDDT: mean 86.74, std 11.84, range [51.09, 98.94]

Solvent-accessible surface area (backbone atoms only — not comparable to full-atom values): 37504 Å² total; per-residue (Å²): 112,33,29,21,50,32,62,55,33,31,36,34,60,45,96,92,38,46,27,34,35,11,24,84,63,60,29,77,41,70,28,71,51,48,66,34,58,47,42,43,50,44,60,62,63,21,68,46,80,34,46,46,70,57,50,33,49,50,38,20,70,60,58,71,37,52,70,66,57,20,48,50,48,50,49,49,34,41,73,47,26,50,32,38,46,71,84,47,92,47,63,66,51,48,52,39,52,48,54,32,42,73,31,44,23,51,61,46,46,38,47,52,48,33,48,73,41,54,87,68,83,59,46,81,64,62,24,56,62,50,49,51,52,49,50,49,52,47,57,74,74,40,82,76,64,73,83,64,69,79,60,84,89,36,61,73,46,80,46,60,85,85,62,89,70,87,62,42,40,42,66,39,23,57,70,56,70,41,66,76,63,50,90,54,75,38,41,50,62,56,50,23,41,49,47,42,58,34,68,19,64,76,50,74,40,77,43,91,83,79,37,75,32,63,25,44,63,42,70,36,80,91,44,37,57,37,64,45,48,32,41,36,33,62,42,36,50,96,49,78,32,18,37,26,37,54,25,51,86,74,41,26,36,27,51,74,43,84,44,83,51,63,65,54,42,49,61,35,45,56,35,36,90,82,49,66,94,62,69,66,23,31,36,38,37,32,25,38,35,51,58,42,49,34,70,76,39,62,42,45,54,57,62,54,50,57,33,22,32,50,14,20,34,54,41,46,41,44,39,54,36,26,19,61,29,24,48,64,49,72,50,65,65,54,42,60,71,61,50,29,56,73,70,70,44,86,58,65,58,36,27,78,58,34,38,37,33,35,52,111,32,29,22,51,31,61,55,34,31,36,34,61,44,97,93,38,48,26,34,35,10,23,85,62,60,28,76,40,68,30,70,50,50,64,34,62,48,44,41,48,44,61,64,64,21,68,46,78,35,47,45,69,57,50,32,49,48,34,19,69,65,55,73,37,53,70,67,57,21,49,49,48,51,49,48,34,41,72,45,26,48,32,39,44,70,84,48,94,46,63,65,52,49,52,38,52,48,55,34,42,74,31,44,21,51,62,47,47,38,48,53,49,34,47,73,40,54,84,68,82,58,46,82,64,64,24,57,62,50,48,51,52,50,51,48,51,47,58,72,72,39,81,75,66,73,82,63,71,78,60,84,90,36,60,74,45,80,46,60,84,85,62,90,70,88,61,41,40,42,66,40,24,57,70,54,71,41,66,77,63,48,93,54,75,39,42,48,61,57,50,24,42,48,45,42,57,34,68,18,65,74,50,75,41,77,43,91,81,78,36,74,32,64,26,44,61,42,69,36,79,89,45,36,57,38,64,44,48,32,39,37,33,62,43,36,49,96,49,78,32,19,36,27,37,53,24,51,85,73,43,25,35,27,52,74,43,84,43,82,51,63,66,54,42,48,62,35,44,59,32,36,90,82,50,67,96,61,68,64,24,32,35,38,38,32,27,38,36,50,57,43,50,35,70,76,38,62,42,44,54,56,62,56,49,56,32,21,32,50,15,19,34,51,41,47,41,43,40,54,36,27,18,62,28,22,47,65,49,73,50,65,66,56,42,61,69,60,50,28,55,74,69,68,44,84,58,67,58,36,27,78,58,35,38,36,32,34,53

Nearest PDB structures (foldseek):
  8pz5-assembly1_B  TM=7.011E-01  e=2.115E-18  Cyanothece sp. PCC 7425
  5lq4-assembly1_B  TM=6.813E-01  e=4.809E-18  Cyanothece sp. PCC 7425
  3eo7-assembly1_A  TM=7.385E-01  e=1.651E-13  Trichormus variabilis ATCC 29413
  8qpo-assembly1_A  TM=5.765E-01  e=1.006E-03  Escherichia coli DH5[alpha]
  8dor-assembly2_D  TM=5.808E-01  e=1.706E-03  Klebsiella pneumoniae

Sequence (718 aa):
MKLRLAPGLVALNSPLGFTILSPHLNRQVDGGLLEERSFVTLLEQCREWIDRGQVSRLICERMNADSDAAEATIDELLGAGMLVMDADDQADGFRAQEEWSRYGWDEPFRFHWTINHIERFNYRQDGRAADIQMMESFVKAETPPPQYKEFTNKPFIALESNVDLEHGSVEDAFIGRQGAPRDLPMTLREFSWLTKLAYGQTAVRRLFVTGEHVAKTSPSGGSRHPTEVYPLVIDVEGLEPGLYHYSVKRHGLELLVAGNHTRFLREHIICREDRPNFRPRVAFVYTSIFARSMFRYRESFSYRVMHHDIGHLMTTFSLLLSSLSRPAYSAYSFHDEEVRSFLELDGYFEAPMAYSLAGMKLRLAPGLVALNSPLGFTILSPHLNRQVDGGLLEERSFVTLLEQCREWIDRGQVSRLICERMNADSDAAEATIDELLGAGMLVMDADDQADGFRAQEEWSRYGWDEPFRFHWTINHIERFNYRQDGRAADIQMMESFVKAETPPPQYKEFTNKPFIALESNVDLEHGSVEDAFIGRQGAPRDLPMTLREFSWLTKLAYGQTAVRRLFVTGEHVAKTSPSGGSRHPTEVYPLVIDVEGLEPGLYHYSVKRHGLELLVAGNHTRFLREHIICREDRPNFRPRVAFVYTSIFARSMFRYRESFSYRVMHHDIGHLMTTFSLLLSSLSRPAYSAYSFHDEEVRSFLELDGYFEAPMAYSLAG